Protein AF-0000000087191507 (afdb_homodimer)

Foldseek 3Di:
DPPDPPQRVLLVQLQVLLLVLQVLCPVPLQNCVVPVCLVVLLVVLVEAAAWEEEEAQQQLNPNVLVCQVHYPAYEYEHQHVNSPVNNVVVCVVVVRPRYHYDYDDLLDDPAAFQAGQEYEYEAPLQQGPPSLSNLLSSLRNHHANGKYKYKHFADDPVFDADLQVLVCQLAVSGHHHHHPVVSQVSQVVSQKHWDDKDKDKDKDFLVSNSVSSVRDPVSSVVSVVVLVCVVVVDDDHRQCWDADPNGIITMTMMMIIMMGGD/DPPDPPQVVLLVQVQVLLLVLQVLCPVPLQNCVVPVCLVVLLVVLVEAAAWEEEEAQQQLNPNVLVCQVHYPAYEYEHQHVNSPVNSVVVCVVVVRPRYHYYYDDLLDDPAAFQAGQEYEYEAPLQQGPPSLSNLLSSQRNHHANGKYKYKHFADDPVFDADLQVLVCQLAVSGHHHHHPVVSQVSQVVSQKHWDDKDKDKDKDFLVSNSVSSPRDPVSSVVSVVVLVCVVVVDDDHRQCWDADPNGIITMTMMMIIMMGGD

Sequence (524 aa):
MSLRSGGEDQLARNRQEFARQASTFEDARLNTAFTMRLRELVEFAAPRPEDVCLEVACGTGLVSRALAGRVRHVTALDATPEMLATGKREADAEGLTQVVYQQGDAARLPFLDASFSLVVTRFSLHHVASPEAVVRELVRVCRPGGRIVVADMVRRPELGGDPDRIERLRDPSHGAMLTVDRITELFTAAGGSVRGTEVLDVQRPLGPWLEQARTPAETAARIESELAEELAGGPVSGMRPVTLDGRLHYTQSWVQLLAVPDMSLRSGGEDQLARNRQEFARQASTFEDARLNTAFTMRLRELVEFAAPRPEDVCLEVACGTGLVSRALAGRVRHVTALDATPEMLATGKREADAEGLTQ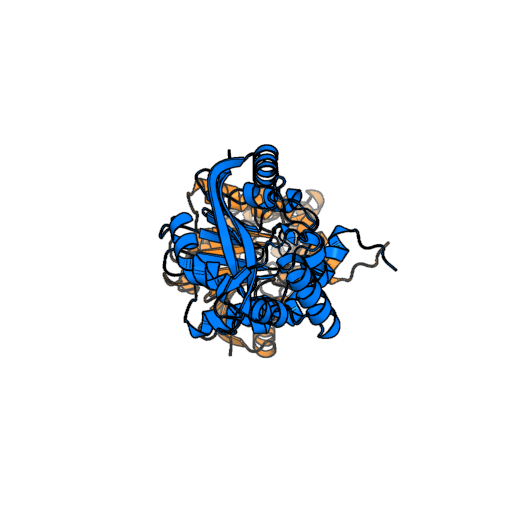VVYQQGDAARLPFLDASFSLVVTRFSLHHVASPEAVVRELVRVCRPGGRIVVADMVRRPELGGDPDRIERLRDPSHGAMLTVDRITELFTAAGGSVRGTEVLDVQRPLGPWLEQARTPAETAARIESELAEELAGGPVSGMRPVTLDGRLHYTQSWVQLLAVPD

Secondary structure (DSSP, 8-state):
-----HHHHHHHHHHHHHHHHGGGGG-TTT-HHHHTTHHHHHHHH---TT-EEEEES-TTTHHHHHHHTTSSEEEEEES-HHHHHHHHHHHHHTT-TTEEEEE-BTTB--BPSS-EEEEEEES-GGGSS-HHHHHHHHHHHEEEEEEEEEEEEB--TTS-S-HHHHHHHH-TT---PBPHHHHHHHHHHTTEEEEEEEEEEEEEEHHHHHHHTT--HHHHHHHHHHHHHHHTT----SS--EEETTEEEEEEEEEEEEEEE-/-----HHHHHHHHHHHHHHHHGGGGG-TTT-HHHHTTHHHHHHHH---TT-EEEEES-TTTHHHHHHHTTSSEEEEEES-HHHHHHHHHHHHHTT-TTEEEEE-BTTB--BPSS-EEEEEEES-GGGSS-HHHHHHHHHHHEEEEEEEEEEEEB--TTS-S-HHHHHHHH-TT---PBPHHHHHHHHHHTTEEEEEEEEEEEEEEHHHHHHHTT--HHHHHHHHHHHHHHHTT----SS--EEETTEEEEEEEEEEEEEEE-

InterPro domains:
  IPR013216 Methyltransferase type 11 [PF08241] (54-150)
  IPR029063 S-adenosyl-L-methionine-dependent methyltransferase superfamily [G3DSA:3.40.50.150] (33-233)
  IPR029063 S-adenosyl-L-methionine-dependent methyltransferase superfamily [SSF53335] (18-212)

Nearest PDB structures (foldseek):
  5dpm-assembly1_A  TM=7.499E-01  e=4.744E-12  Escherichia coli HS
  4krh-assembly2_B  TM=6.792E-01  e=7.285E-13  Haemonchus contortus
  4kdr-assembly1_A  TM=7.415E-01  e=1.408E-11  Escherichia coli K-12
  4kri-assembly2_B  TM=6.669E-01  e=7.739E-13  Haemonchus contortus
  4kdc-assembly1_A  TM=6.995E-01  e=1.325E-11  Escherichia coli K-12

Structure (mmCIF, N/CA/C/O backbone):
data_AF-0000000087191507-model_v1
#
loop_
_entity.id
_entity.type
_entity.pdbx_description
1 polymer 'Methyltransferase domain-containing protein'
#
loop_
_atom_site.group_PDB
_atom_site.id
_atom_site.type_symbol
_atom_site.label_atom_id
_atom_site.label_alt_id
_atom_site.label_comp_id
_atom_site.label_asym_id
_atom_site.label_entity_id
_atom_site.label_seq_id
_atom_site.pdbx_PDB_ins_code
_atom_site.Cartn_x
_atom_site.Cartn_y
_atom_site.Cartn_z
_atom_site.occupancy
_atom_site.B_iso_or_equiv
_atom_site.auth_seq_id
_atom_site.auth_comp_id
_atom_site.auth_asym_id
_atom_site.auth_atom_id
_atom_site.pdbx_PDB_model_num
ATOM 1 N N . MET A 1 1 ? -27.203 -0.387 15.75 1 30.95 1 MET A N 1
ATOM 2 C CA . MET A 1 1 ? -26.266 0.728 15.586 1 30.95 1 MET A CA 1
ATOM 3 C C . MET A 1 1 ? -24.859 0.334 16.031 1 30.95 1 MET A C 1
ATOM 5 O O . MET A 1 1 ? -24.641 0.026 17.203 1 30.95 1 MET A O 1
ATOM 9 N N . SER A 1 2 ? -24.109 -0.411 15.219 1 39.53 2 SER A N 1
ATOM 10 C CA . SER A 1 2 ? -22.828 -1.003 15.594 1 39.53 2 SER A CA 1
ATOM 11 C C . SER A 1 2 ? -21.922 0.017 16.281 1 39.53 2 SER A C 1
ATOM 13 O O . SER A 1 2 ? -21.734 1.131 15.781 1 39.53 2 SER A O 1
ATOM 15 N N . LEU A 1 3 ? -21.797 0.014 17.531 1 36.69 3 LEU A N 1
ATOM 16 C CA . LEU A 1 3 ? -20.953 0.841 18.391 1 36.69 3 LEU A CA 1
ATOM 17 C C . LEU A 1 3 ? -19.531 0.939 17.844 1 36.69 3 LEU A C 1
ATOM 19 O O . LEU A 1 3 ? -18.781 -0.03 17.906 1 36.69 3 LEU A O 1
ATOM 23 N N . ARG A 1 4 ? -19.453 1.772 16.891 1 60.78 4 ARG A N 1
ATOM 24 C CA . ARG A 1 4 ? -18.094 2.008 16.406 1 60.78 4 ARG A CA 1
ATOM 25 C C . ARG A 1 4 ? -17.188 2.494 17.531 1 60.78 4 ARG A C 1
ATOM 27 O O . ARG A 1 4 ? -17.594 3.32 18.359 1 60.78 4 ARG A O 1
ATOM 34 N N . SER A 1 5 ? -15.969 1.929 17.75 1 72.31 5 SER A N 1
ATOM 35 C CA . SER A 1 5 ? -14.984 2.359 18.75 1 72.31 5 SER A CA 1
ATOM 36 C C . SER A 1 5 ? -14.625 3.828 18.562 1 72.31 5 SER A C 1
ATOM 38 O O . SER A 1 5 ? -14.898 4.414 17.516 1 72.31 5 SER A O 1
ATOM 40 N N . GLY A 1 6 ? -14.352 4.562 19.578 1 76.44 6 GLY A N 1
ATOM 41 C CA . GLY A 1 6 ? -13.906 5.949 19.531 1 76.44 6 GLY A CA 1
ATOM 42 C C . GLY A 1 6 ? -12.945 6.238 18.406 1 76.44 6 GLY A C 1
ATOM 43 O O . GLY A 1 6 ? -13.031 7.285 17.766 1 76.44 6 GLY A O 1
ATOM 44 N N . GLY A 1 7 ? -12.156 5.312 18.125 1 83.44 7 GLY A N 1
ATOM 45 C CA . GLY A 1 7 ? -11.195 5.441 17.031 1 83.44 7 GLY A CA 1
ATOM 46 C C . GLY A 1 7 ? -11.844 5.418 15.664 1 83.44 7 GLY A C 1
ATOM 47 O O . GLY A 1 7 ? -11.5 6.223 14.797 1 83.44 7 GLY A O 1
ATOM 48 N N . GLU A 1 8 ? -12.766 4.535 15.43 1 87.25 8 GLU A N 1
ATOM 49 C CA . GLU A 1 8 ? -13.477 4.453 14.164 1 87.25 8 GLU A CA 1
ATOM 50 C C . GLU A 1 8 ? -14.312 5.703 13.914 1 87.25 8 GLU A C 1
ATOM 52 O O . GLU A 1 8 ? -14.438 6.16 12.781 1 87.25 8 GLU A O 1
ATOM 57 N N . ASP A 1 9 ? -14.836 6.25 14.992 1 90.69 9 ASP A N 1
ATOM 58 C CA . ASP A 1 9 ? -15.641 7.465 14.867 1 90.69 9 ASP A CA 1
ATOM 59 C C . ASP A 1 9 ? -14.781 8.656 14.445 1 90.69 9 ASP A C 1
ATOM 61 O O . ASP A 1 9 ? -15.18 9.445 13.594 1 90.69 9 ASP A O 1
ATOM 65 N N . GLN A 1 10 ? -13.648 8.758 15.062 1 92.94 10 GLN A N 1
ATOM 66 C CA . GLN A 1 10 ? -12.734 9.844 14.711 1 92.94 10 GLN A CA 1
ATOM 67 C C . GLN A 1 10 ? -12.258 9.719 13.266 1 92.94 10 GLN A C 1
ATOM 69 O O . GLN A 1 10 ? -12.164 10.719 12.547 1 92.94 10 GLN A O 1
ATOM 74 N N . LEU A 1 11 ? -11.938 8.531 12.875 1 93.12 11 LEU A N 1
ATOM 75 C CA . LEU A 1 11 ? -11.484 8.305 11.508 1 93.12 11 LEU A CA 1
ATOM 76 C C . LEU A 1 11 ? -12.578 8.664 10.508 1 93.12 11 LEU A C 1
ATOM 78 O O . LEU A 1 11 ? -12.305 9.273 9.477 1 93.12 11 LEU A O 1
ATOM 82 N N . ALA A 1 12 ? -13.797 8.25 10.812 1 94.12 12 ALA A N 1
ATOM 83 C CA . ALA A 1 12 ? -14.93 8.586 9.945 1 94.12 12 ALA A CA 1
ATOM 84 C C . ALA A 1 12 ? -15.109 10.102 9.852 1 94.12 12 ALA A C 1
ATOM 86 O O . ALA A 1 12 ? -15.367 10.633 8.766 1 94.12 12 ALA A O 1
ATOM 87 N N . ARG A 1 13 ? -14.992 10.75 10.969 1 93.88 13 ARG A N 1
ATOM 88 C CA . ARG A 1 13 ? -15.094 12.203 11 1 93.88 13 ARG A CA 1
ATOM 89 C C . ARG A 1 13 ? -13.984 12.844 10.172 1 93.88 13 ARG A C 1
ATOM 91 O O . ARG A 1 13 ? -14.234 13.789 9.414 1 93.88 13 ARG A O 1
ATOM 98 N N . ASN A 1 14 ? -12.773 12.414 10.367 1 95.81 14 ASN A N 1
ATOM 99 C CA . ASN A 1 14 ? -11.656 12.914 9.57 1 95.81 14 ASN A CA 1
ATOM 100 C C . ASN A 1 14 ? -11.93 12.773 8.078 1 95.81 14 ASN A C 1
ATOM 102 O O . ASN A 1 14 ? -11.758 13.727 7.316 1 95.81 14 ASN A O 1
ATOM 106 N N . ARG A 1 15 ? -12.367 11.602 7.688 1 95.5 15 ARG A N 1
ATOM 107 C CA . ARG A 1 15 ? -12.633 11.344 6.273 1 95.5 15 ARG A CA 1
ATOM 108 C C . ARG A 1 15 ? -13.672 12.312 5.727 1 95.5 15 ARG A C 1
ATOM 110 O O . ARG A 1 15 ? -13.508 12.852 4.633 1 95.5 15 ARG A O 1
ATOM 117 N N . GLN A 1 16 ? -14.695 12.523 6.488 1 95 16 GLN A N 1
ATOM 118 C CA . GLN A 1 16 ? -15.766 13.414 6.062 1 95 16 GLN A CA 1
ATOM 119 C C . GLN A 1 16 ? -15.258 14.852 5.93 1 95 16 GLN A C 1
ATOM 121 O O . GLN A 1 16 ? -15.492 15.5 4.906 1 95 16 GLN A O 1
ATOM 126 N N . GLU A 1 17 ? -14.617 15.336 6.973 1 95 17 GLU A N 1
ATOM 127 C CA . GLU A 1 17 ? -14.141 16.719 6.984 1 95 17 GLU A CA 1
ATOM 128 C C . GLU A 1 17 ? -13.094 16.953 5.898 1 95 17 GLU A C 1
ATOM 130 O O . GLU A 1 17 ? -13.156 17.953 5.18 1 95 17 GLU A O 1
ATOM 135 N N . PHE A 1 18 ? -12.18 16.031 5.75 1 95.25 18 PHE A N 1
ATOM 136 C CA . PHE A 1 18 ? -11.102 16.25 4.793 1 95.25 18 PHE A CA 1
ATOM 137 C C . PHE A 1 18 ? -11.594 16.031 3.367 1 95.25 18 PHE A C 1
ATOM 139 O O . PHE A 1 18 ? -11.055 16.609 2.424 1 95.25 18 PHE A O 1
ATOM 146 N N . ALA A 1 19 ? -12.586 15.18 3.193 1 95.19 19 ALA A N 1
ATOM 147 C CA . ALA A 1 19 ? -13.227 15.109 1.883 1 95.19 19 ALA A CA 1
ATOM 148 C C . ALA A 1 19 ? -13.766 16.469 1.461 1 95.19 19 ALA A C 1
ATOM 150 O O . ALA A 1 19 ? -13.586 16.891 0.316 1 95.19 19 ALA A O 1
ATOM 151 N N . ARG A 1 20 ? -14.383 17.141 2.428 1 93.56 20 ARG A N 1
ATOM 152 C CA . ARG A 1 20 ? -14.969 18.453 2.184 1 93.56 20 ARG A CA 1
ATOM 153 C C . ARG A 1 20 ? -13.883 19.484 1.867 1 93.56 20 ARG A C 1
ATOM 155 O O . ARG A 1 20 ? -14.102 20.406 1.076 1 93.56 20 ARG A O 1
ATOM 162 N N . GLN A 1 21 ? -12.711 19.312 2.4 1 93.62 21 GLN A N 1
ATOM 163 C CA . GLN A 1 21 ? -11.656 20.312 2.326 1 93.62 21 GLN A CA 1
ATOM 164 C C . GLN A 1 21 ? -10.695 20.016 1.179 1 93.62 21 GLN A C 1
ATOM 166 O O . GLN A 1 21 ? -9.805 20.812 0.888 1 93.62 21 GLN A O 1
ATOM 171 N N . ALA A 1 22 ? -10.797 18.922 0.484 1 93.12 22 ALA A N 1
ATOM 172 C CA . ALA A 1 22 ? -9.797 18.406 -0.449 1 93.12 22 ALA A CA 1
ATOM 173 C C . ALA A 1 22 ? -9.43 19.453 -1.492 1 93.12 22 ALA A C 1
ATOM 175 O O . ALA A 1 22 ? -8.242 19.672 -1.773 1 93.12 22 ALA A O 1
ATOM 176 N N . SER A 1 23 ? -10.398 20.156 -2.029 1 88.5 23 SER A N 1
ATOM 177 C CA . SER A 1 23 ? -10.156 21.125 -3.104 1 88.5 23 SER A CA 1
ATOM 178 C C . SER A 1 23 ? -9.383 22.328 -2.596 1 88.5 23 SER A C 1
ATOM 180 O O . SER A 1 23 ? -8.711 23.016 -3.369 1 88.5 23 SER A O 1
ATOM 182 N N . THR A 1 24 ? -9.445 22.594 -1.324 1 91.44 24 THR A N 1
ATOM 183 C CA . THR A 1 24 ? -8.781 23.781 -0.778 1 91.44 24 THR A CA 1
ATOM 184 C C . THR A 1 24 ? -7.289 23.531 -0.6 1 91.44 24 THR A C 1
ATOM 186 O O . THR A 1 24 ? -6.5 24.469 -0.523 1 91.44 24 THR A O 1
ATOM 189 N N . PHE A 1 25 ? -6.879 22.328 -0.533 1 90.81 25 PHE A N 1
ATOM 190 C CA . PHE A 1 25 ? -5.488 21.984 -0.274 1 90.81 25 PHE A CA 1
ATOM 191 C C . PHE A 1 25 ? -4.613 22.312 -1.48 1 90.81 25 PHE A C 1
ATOM 193 O O . PHE A 1 25 ? -3.396 22.438 -1.354 1 90.81 25 PHE A O 1
ATOM 200 N N 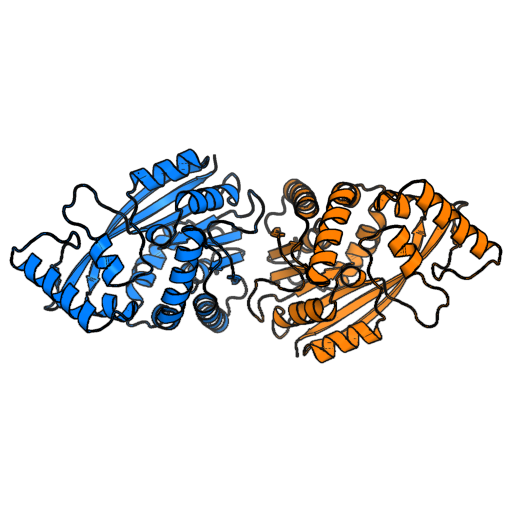. GLU A 1 26 ? -5.27 22.453 -2.604 1 88.94 26 GLU A N 1
ATOM 201 C CA . GLU A 1 26 ? -4.492 22.734 -3.809 1 88.94 26 GLU A CA 1
ATOM 202 C C . GLU A 1 26 ? -4.816 24.125 -4.355 1 88.94 26 GLU A C 1
ATOM 204 O O . GLU A 1 26 ? -4.328 24.5 -5.422 1 88.94 26 GLU A O 1
ATOM 209 N N . ASP A 1 27 ? -5.688 24.859 -3.635 1 89.75 27 ASP A N 1
ATOM 210 C CA . ASP A 1 27 ? -5.957 26.25 -3.941 1 89.75 27 ASP A CA 1
ATOM 211 C C . ASP A 1 27 ? -4.84 27.156 -3.426 1 89.75 27 ASP A C 1
ATOM 213 O O . ASP A 1 27 ? -4.695 27.344 -2.217 1 89.75 27 ASP A O 1
ATOM 217 N N . ALA A 1 28 ? -4.09 27.781 -4.273 1 86.88 28 ALA A N 1
ATOM 218 C CA . ALA A 1 28 ? -2.896 28.547 -3.932 1 86.88 28 ALA A CA 1
ATOM 219 C C . ALA A 1 28 ? -3.234 29.688 -2.973 1 86.88 28 ALA A C 1
ATOM 221 O O . ALA A 1 28 ? -2.387 30.125 -2.189 1 86.88 28 ALA A O 1
ATOM 222 N N . ARG A 1 29 ? -4.422 30.172 -2.969 1 87.19 29 ARG A N 1
ATOM 223 C CA . ARG A 1 29 ? -4.84 31.25 -2.09 1 87.19 29 ARG A CA 1
ATOM 224 C C . ARG A 1 29 ? -5 30.766 -0.653 1 87.19 29 ARG A C 1
ATOM 226 O O . ARG A 1 29 ? -4.914 31.562 0.289 1 87.19 29 ARG A O 1
ATOM 233 N N . LEU A 1 30 ? -5.156 29.422 -0.589 1 87.06 30 LEU A N 1
ATOM 234 C CA . LEU A 1 30 ? -5.617 28.922 0.702 1 87.06 30 LEU A CA 1
ATOM 235 C C . LEU A 1 30 ? -4.59 27.984 1.318 1 87.06 30 LEU A C 1
ATOM 237 O O . LEU A 1 30 ? -4.633 27.719 2.52 1 87.06 30 LEU A O 1
ATOM 241 N N . ASN A 1 31 ? -3.637 27.531 0.526 1 83.62 31 ASN A N 1
ATOM 242 C CA . ASN A 1 31 ? -2.828 26.422 1.015 1 83.62 31 ASN A CA 1
ATOM 243 C C . ASN A 1 31 ? -1.443 26.891 1.458 1 83.62 31 ASN A C 1
ATOM 245 O O . ASN A 1 31 ? -0.501 26.094 1.501 1 83.62 31 ASN A O 1
ATOM 249 N N . THR A 1 32 ? -1.268 28.109 1.795 1 83.56 32 THR A N 1
ATOM 250 C CA . THR A 1 32 ? 0.019 28.703 2.148 1 83.56 32 THR A CA 1
ATOM 251 C C . THR A 1 32 ? 0.641 27.969 3.334 1 83.56 32 THR A C 1
ATOM 253 O O . THR A 1 32 ? 1.852 27.75 3.365 1 83.56 32 THR A O 1
ATOM 256 N N . ALA A 1 33 ? -0.147 27.625 4.312 1 80.25 33 ALA A N 1
ATOM 257 C CA . ALA A 1 33 ? 0.359 26.922 5.488 1 80.25 33 ALA A CA 1
ATOM 258 C C . ALA A 1 33 ? 1.023 25.609 5.094 1 80.25 33 ALA A C 1
ATOM 260 O O . ALA A 1 33 ? 1.94 25.141 5.773 1 80.25 33 ALA A O 1
ATOM 261 N N . PHE A 1 34 ? 0.618 25.062 4.031 1 82.19 34 PHE A N 1
ATOM 262 C CA . PHE A 1 34 ? 1.101 23.75 3.613 1 82.19 34 PHE A CA 1
ATOM 263 C C . PHE A 1 34 ? 2.322 23.891 2.711 1 82.19 34 PHE A C 1
ATOM 265 O O . PHE A 1 34 ? 3.117 22.953 2.59 1 82.19 34 PHE A O 1
ATOM 272 N N . THR A 1 35 ? 2.504 25.078 2.143 1 87.19 35 THR A N 1
ATOM 273 C CA . THR A 1 35 ? 3.57 25.234 1.158 1 87.19 35 THR A CA 1
ATOM 274 C C . THR A 1 35 ? 4.719 26.062 1.724 1 87.19 35 THR A C 1
ATOM 276 O O . THR A 1 35 ? 5.867 25.906 1.305 1 87.19 35 THR A O 1
ATOM 279 N N . MET A 1 36 ? 4.438 27 2.588 1 86.94 36 MET A N 1
ATOM 280 C CA . MET A 1 36 ? 5.398 28.016 3.004 1 86.94 36 MET A CA 1
ATOM 281 C C . MET A 1 36 ? 6.645 27.375 3.605 1 86.94 36 MET A C 1
ATOM 283 O O . MET A 1 36 ? 7.75 27.906 3.459 1 86.94 36 MET A O 1
ATOM 287 N N . ARG A 1 37 ? 6.621 26.234 4.227 1 91 37 ARG A N 1
ATOM 288 C CA . ARG A 1 37 ? 7.801 25.625 4.84 1 91 37 ARG A CA 1
ATOM 289 C C . ARG A 1 37 ? 8.039 24.219 4.309 1 91 37 ARG A C 1
ATOM 291 O O . ARG A 1 37 ? 8.656 23.391 4.98 1 91 37 ARG A O 1
ATOM 298 N N . LEU A 1 38 ? 7.574 24.047 3.148 1 95.38 38 LEU A N 1
ATOM 299 C CA . LEU A 1 38 ? 7.695 22.734 2.543 1 95.38 38 LEU A CA 1
ATOM 300 C C . LEU A 1 38 ? 9.141 22.438 2.164 1 95.38 38 LEU A C 1
ATOM 302 O O . LEU A 1 38 ? 9.648 21.344 2.436 1 95.38 38 LEU A O 1
ATOM 306 N N . ARG A 1 39 ? 9.812 23.438 1.542 1 95.06 39 ARG A N 1
ATOM 307 C CA . ARG A 1 39 ? 11.211 23.266 1.155 1 95.06 39 ARG A CA 1
ATOM 308 C C . ARG A 1 39 ? 12.086 22.984 2.373 1 95.06 39 ARG A C 1
ATOM 310 O O . ARG A 1 39 ? 12.945 22.109 2.334 1 95.06 39 ARG A O 1
ATOM 317 N N . GLU A 1 40 ? 11.883 23.734 3.402 1 95.44 40 GLU A N 1
ATOM 318 C CA . GLU A 1 40 ? 12.633 23.562 4.641 1 95.44 40 GLU A CA 1
ATOM 319 C C . GLU A 1 40 ? 12.398 22.172 5.242 1 95.44 40 GLU A C 1
ATOM 321 O O . GLU A 1 40 ? 13.328 21.547 5.738 1 95.44 40 GLU A O 1
ATOM 326 N N . LEU A 1 41 ? 11.172 21.75 5.195 1 96.62 41 LEU A N 1
ATOM 327 C CA . LEU A 1 41 ? 10.836 20.422 5.715 1 96.62 41 LEU A CA 1
ATOM 328 C C . LEU A 1 41 ? 11.547 19.328 4.926 1 96.62 41 LEU A C 1
ATOM 330 O O . LEU A 1 41 ? 12.07 18.375 5.508 1 96.62 41 LEU A O 1
ATOM 334 N N . VAL A 1 42 ? 11.57 19.438 3.586 1 97.69 42 VAL A N 1
ATOM 335 C CA . VAL A 1 42 ? 12.211 18.453 2.727 1 97.69 42 VAL A CA 1
ATOM 336 C C . VAL A 1 42 ? 13.711 18.438 2.99 1 97.69 42 VAL A C 1
ATOM 338 O O . VAL A 1 42 ? 14.32 17.359 3.086 1 97.69 42 VAL A O 1
ATOM 341 N N . GLU A 1 43 ? 14.281 19.625 3.158 1 96.62 43 GLU A N 1
ATOM 342 C CA . GLU A 1 43 ? 15.695 19.703 3.482 1 96.62 43 GLU A CA 1
ATOM 343 C C . GLU A 1 43 ? 15.992 19.078 4.844 1 96.62 43 GLU A C 1
ATOM 345 O O . GLU A 1 43 ? 16.984 18.375 5.012 1 96.62 43 GLU A O 1
ATOM 350 N N . PHE A 1 44 ? 15.219 19.344 5.773 1 97.12 44 PHE A N 1
ATOM 351 C CA . PHE A 1 44 ? 15.344 18.781 7.113 1 97.12 44 PHE A CA 1
ATOM 352 C C . PHE A 1 44 ? 15.297 17.266 7.07 1 97.12 44 PHE A C 1
ATOM 354 O O . PHE A 1 44 ? 16.016 16.594 7.812 1 97.12 44 PHE A O 1
ATOM 361 N N . ALA A 1 45 ? 14.422 16.656 6.152 1 97.5 45 ALA A N 1
ATOM 362 C CA . ALA A 1 45 ? 14.273 15.219 6 1 97.5 45 ALA A CA 1
ATOM 363 C C . ALA A 1 45 ? 15.516 14.602 5.367 1 97.5 45 ALA A C 1
ATOM 365 O O . ALA A 1 45 ? 15.719 13.383 5.43 1 97.5 45 ALA A O 1
ATOM 366 N N . ALA A 1 46 ? 16.328 15.383 4.629 1 97.56 46 ALA A N 1
ATOM 367 C CA . ALA A 1 46 ? 17.594 14.977 4.027 1 97.56 46 ALA A CA 1
ATOM 368 C C . ALA A 1 46 ? 17.422 13.758 3.127 1 97.56 46 ALA A C 1
ATOM 370 O O . ALA A 1 46 ? 18.109 12.758 3.287 1 97.56 46 ALA A O 1
ATOM 371 N N . PRO A 1 47 ? 16.516 13.891 2.133 1 98.19 47 PRO A N 1
ATOM 372 C CA . PRO A 1 47 ? 16.266 12.75 1.256 1 98.19 47 PRO A CA 1
ATOM 373 C C . PRO A 1 47 ? 17.5 12.328 0.46 1 98.19 47 PRO A C 1
ATOM 375 O O . PRO A 1 47 ? 18.328 13.18 0.099 1 98.19 47 PRO A O 1
ATOM 378 N N . ARG A 1 48 ? 17.672 11.047 0.191 1 98.12 48 ARG A N 1
ATOM 379 C CA . ARG A 1 48 ? 18.703 10.43 -0.639 1 98.12 48 ARG A CA 1
ATOM 380 C C . ARG A 1 48 ? 18.094 9.742 -1.854 1 98.12 48 ARG A C 1
ATOM 382 O O . ARG A 1 48 ? 16.953 9.258 -1.792 1 98.12 48 ARG A O 1
ATOM 389 N N . PRO A 1 49 ? 18.797 9.648 -2.908 1 97.81 49 PRO A N 1
ATOM 390 C CA . PRO A 1 49 ? 18.266 9.109 -4.164 1 97.81 49 PRO A CA 1
ATOM 391 C C . PRO A 1 49 ? 17.781 7.668 -4.027 1 97.81 49 PRO A C 1
ATOM 393 O O . PRO A 1 49 ? 16.891 7.242 -4.773 1 97.81 49 PRO A O 1
ATOM 396 N N . GLU A 1 50 ? 18.297 6.926 -3.131 1 97.19 50 GLU A N 1
ATOM 397 C CA . GLU A 1 50 ? 17.953 5.516 -2.992 1 97.19 50 GLU A CA 1
ATOM 398 C C . GLU A 1 50 ? 16.797 5.328 -2.008 1 97.19 50 GLU A C 1
ATOM 400 O O . GLU A 1 50 ? 16.328 4.207 -1.81 1 97.19 50 GLU A O 1
ATOM 405 N N . ASP A 1 51 ? 16.328 6.418 -1.399 1 98.62 51 ASP A N 1
ATOM 406 C CA . ASP A 1 51 ? 15.289 6.324 -0.371 1 98.62 51 ASP A CA 1
ATOM 407 C C . ASP A 1 51 ? 13.977 5.801 -0.953 1 98.62 51 ASP A C 1
ATOM 409 O O . ASP A 1 51 ? 13.555 6.23 -2.027 1 98.62 51 ASP A O 1
ATOM 413 N N . VAL A 1 52 ? 13.477 4.84 -0.362 1 98.81 52 VAL A N 1
ATOM 414 C CA . VAL A 1 52 ? 12.086 4.434 -0.501 1 98.81 52 VAL A CA 1
ATOM 415 C C . VAL A 1 52 ? 11.258 5.039 0.629 1 98.81 52 VAL A C 1
ATOM 417 O O . VAL A 1 52 ? 11.438 4.688 1.797 1 98.81 52 VAL A O 1
ATOM 420 N N . CYS A 1 53 ? 10.312 5.953 0.307 1 98.94 53 CYS A N 1
ATOM 421 C CA . CYS A 1 53 ? 9.695 6.824 1.3 1 98.94 53 CYS A CA 1
ATOM 422 C C . CYS A 1 53 ? 8.227 6.477 1.489 1 98.94 53 CYS A C 1
ATOM 424 O O . CYS A 1 53 ? 7.582 5.969 0.57 1 98.94 53 CYS A O 1
ATOM 426 N N . LEU A 1 54 ? 7.738 6.711 2.664 1 98.94 54 LEU A N 1
ATOM 427 C CA . LEU A 1 54 ? 6.32 6.66 3.004 1 98.94 54 LEU A CA 1
ATOM 428 C C . LEU A 1 54 ? 5.867 7.969 3.641 1 98.94 54 LEU A C 1
ATOM 430 O O . LEU A 1 54 ? 6.477 8.438 4.605 1 98.94 54 LEU A O 1
ATOM 434 N N . GLU A 1 55 ? 4.922 8.602 3.053 1 98.94 55 GLU A N 1
ATOM 435 C CA . GLU A 1 55 ? 4.215 9.68 3.742 1 98.94 55 GLU A CA 1
ATOM 436 C C . GLU A 1 55 ? 2.887 9.188 4.312 1 98.94 55 GLU A C 1
ATOM 438 O O . GLU A 1 55 ? 2.027 8.703 3.574 1 98.94 55 GLU A O 1
ATOM 443 N N . VAL A 1 56 ? 2.711 9.305 5.605 1 98.94 56 VAL A N 1
ATOM 444 C CA . VAL A 1 56 ? 1.532 8.836 6.324 1 98.94 56 VAL A CA 1
ATOM 445 C C . VAL A 1 56 ? 0.584 10 6.586 1 98.94 56 VAL A C 1
ATOM 447 O O . VAL A 1 56 ? 1.008 11.055 7.062 1 98.94 56 VAL A O 1
ATOM 450 N N . ALA A 1 57 ? -0.761 9.727 6.34 1 98.62 57 ALA A N 1
ATOM 451 C CA . ALA A 1 57 ? -1.746 10.805 6.402 1 98.62 57 ALA A CA 1
ATOM 452 C C . ALA A 1 57 ? -1.341 11.969 5.504 1 98.62 57 ALA A C 1
ATOM 454 O O . ALA A 1 57 ? -1.265 13.109 5.957 1 98.62 57 ALA A O 1
ATOM 455 N N . CYS A 1 58 ? -1.223 11.664 4.25 1 98.56 58 CYS A N 1
ATOM 456 C CA . CYS A 1 58 ? -0.496 12.531 3.336 1 98.56 58 CYS A CA 1
ATOM 457 C C . CYS A 1 58 ? -1.379 13.68 2.859 1 98.56 58 CYS A C 1
ATOM 459 O O . CYS A 1 58 ? -0.885 14.656 2.287 1 98.56 58 CYS A O 1
ATOM 461 N N . GLY A 1 59 ? -2.719 13.594 3.086 1 97.94 59 GLY A N 1
ATOM 462 C CA . GLY A 1 59 ? -3.592 14.539 2.408 1 97.94 59 GLY A CA 1
ATOM 463 C C . GLY A 1 59 ? -3.486 14.469 0.896 1 97.94 59 GLY A C 1
ATOM 464 O O . GLY A 1 59 ? -3.625 13.391 0.308 1 97.94 59 GLY A O 1
ATOM 465 N N . THR A 1 60 ? -3.17 15.578 0.282 1 97.81 60 THR A N 1
ATOM 466 C CA . THR A 1 60 ? -3.006 15.578 -1.167 1 97.81 60 THR A CA 1
ATOM 467 C C . THR A 1 60 ? -1.581 15.188 -1.549 1 97.81 60 THR A C 1
ATOM 469 O O . THR A 1 60 ? -1.24 15.141 -2.732 1 97.81 60 THR A O 1
ATOM 472 N N . GLY A 1 61 ? -0.746 14.945 -0.619 1 98 61 GLY A N 1
ATOM 473 C CA . GLY A 1 61 ? 0.6 14.461 -0.884 1 98 61 GLY A CA 1
ATOM 474 C C . GLY A 1 61 ? 1.563 15.57 -1.277 1 98 61 GLY A C 1
ATOM 475 O O . GLY A 1 61 ? 2.416 15.375 -2.146 1 98 61 GLY A O 1
ATOM 476 N N . LEU A 1 62 ? 1.497 16.766 -0.666 1 97.44 62 LEU A N 1
ATOM 477 C CA . LEU A 1 62 ? 2.393 17.875 -0.987 1 97.44 62 LEU A CA 1
ATOM 478 C C . LEU A 1 62 ? 3.838 17.516 -0.656 1 97.44 62 LEU A C 1
ATOM 480 O O . LEU A 1 62 ? 4.746 17.812 -1.433 1 97.44 62 LEU A O 1
ATOM 484 N N . VAL A 1 63 ? 4.047 16.875 0.505 1 98.25 63 VAL A N 1
ATOM 485 C CA . VAL A 1 63 ? 5.398 16.484 0.89 1 98.25 63 VAL A CA 1
ATOM 486 C C . VAL A 1 63 ? 5.902 15.391 -0.055 1 98.25 63 VAL A C 1
ATOM 488 O O . VAL A 1 63 ? 7.051 15.438 -0.504 1 98.25 63 VAL A O 1
ATOM 491 N N . SER A 1 64 ? 5.078 14.414 -0.376 1 98.69 64 SER A N 1
ATOM 492 C CA . SER A 1 64 ? 5.426 13.328 -1.291 1 98.69 64 SER A CA 1
ATOM 493 C C . SER A 1 64 ? 5.883 13.875 -2.641 1 98.69 64 SER A C 1
ATOM 495 O O . SER A 1 64 ? 6.914 13.453 -3.166 1 98.69 64 SER A O 1
ATOM 497 N N . ARG A 1 65 ? 5.086 14.812 -3.178 1 98.31 65 ARG A N 1
ATOM 498 C CA . ARG A 1 65 ? 5.422 15.383 -4.48 1 98.31 65 ARG A CA 1
ATOM 499 C C . ARG A 1 65 ? 6.715 16.188 -4.41 1 98.31 65 ARG A C 1
ATOM 501 O O . ARG A 1 65 ? 7.504 16.188 -5.355 1 98.31 65 ARG A O 1
ATOM 508 N N . ALA A 1 66 ? 6.957 16.875 -3.248 1 97.94 66 ALA A N 1
ATOM 509 C CA . ALA A 1 66 ? 8.18 17.656 -3.066 1 97.94 66 ALA A CA 1
ATOM 510 C C . ALA A 1 66 ? 9.398 16.734 -2.941 1 97.94 66 ALA A C 1
ATOM 512 O O . ALA A 1 66 ? 10.508 17.125 -3.311 1 97.94 66 ALA A O 1
ATOM 513 N N . LEU A 1 67 ? 9.227 15.484 -2.449 1 98.31 67 LEU A N 1
ATOM 514 C CA . LEU A 1 67 ? 10.305 14.523 -2.246 1 98.31 67 LEU A CA 1
ATOM 515 C C . LEU A 1 67 ? 10.602 13.766 -3.535 1 98.31 67 LEU A C 1
ATOM 517 O O . LEU A 1 67 ? 11.703 13.227 -3.705 1 98.31 67 LEU A O 1
ATOM 521 N N . ALA A 1 68 ? 9.625 13.641 -4.406 1 97.75 68 ALA A N 1
ATOM 522 C CA . ALA A 1 68 ? 9.594 12.68 -5.504 1 97.75 68 ALA A CA 1
ATOM 523 C C . ALA A 1 68 ? 10.875 12.758 -6.328 1 97.75 68 ALA A C 1
ATOM 525 O O . ALA A 1 68 ? 11.523 11.734 -6.574 1 97.75 68 ALA A O 1
ATOM 526 N N . GLY A 1 69 ? 11.328 13.93 -6.695 1 96.12 69 GLY A N 1
ATOM 527 C CA . GLY A 1 69 ? 12.484 14.086 -7.562 1 96.12 69 GLY A CA 1
ATOM 528 C C . GLY A 1 69 ? 13.805 13.844 -6.855 1 96.12 69 GLY A C 1
ATOM 529 O O . GLY A 1 69 ? 14.859 13.781 -7.492 1 96.12 69 GLY A O 1
ATOM 530 N N . ARG A 1 70 ? 13.773 13.602 -5.59 1 97.81 70 ARG A N 1
ATOM 531 C CA . ARG A 1 70 ? 14.992 13.484 -4.801 1 97.81 70 ARG A CA 1
ATOM 532 C C . ARG A 1 70 ? 15.164 12.078 -4.254 1 97.81 70 ARG A C 1
ATOM 534 O O . ARG A 1 70 ? 16.188 11.758 -3.639 1 97.81 70 ARG A O 1
ATOM 541 N N . VAL A 1 71 ? 14.188 11.234 -4.473 1 98.56 71 VAL A N 1
ATOM 542 C CA . VAL A 1 71 ? 14.211 9.891 -3.891 1 98.56 71 VAL A CA 1
ATOM 543 C C . VAL A 1 71 ? 13.836 8.859 -4.953 1 98.56 71 VAL A C 1
ATOM 545 O O . VAL A 1 71 ? 13.43 9.219 -6.059 1 98.56 71 VAL A O 1
ATOM 548 N N . ARG A 1 72 ? 14.023 7.645 -4.625 1 98.38 72 ARG A N 1
ATOM 549 C CA . ARG A 1 72 ? 13.734 6.551 -5.547 1 98.38 72 ARG A CA 1
ATOM 550 C C . ARG A 1 72 ? 12.234 6.398 -5.762 1 98.38 72 ARG A C 1
ATOM 552 O O . ARG A 1 72 ? 11.781 6.25 -6.898 1 98.38 72 ARG A O 1
ATOM 559 N N . HIS A 1 73 ? 11.461 6.449 -4.684 1 98.69 73 HIS A N 1
ATOM 560 C CA . HIS A 1 73 ? 10.023 6.184 -4.719 1 98.69 73 HIS A CA 1
ATOM 561 C C . HIS A 1 73 ? 9.336 6.727 -3.473 1 98.69 73 HIS A C 1
ATOM 563 O O . HIS A 1 73 ? 9.922 6.758 -2.391 1 98.69 73 HIS A O 1
ATOM 569 N N . VAL A 1 74 ? 8.047 7.16 -3.605 1 98.88 74 VAL A N 1
ATOM 570 C CA . VAL A 1 74 ? 7.25 7.594 -2.463 1 98.88 74 VAL A CA 1
ATOM 571 C C . VAL A 1 74 ? 5.887 6.906 -2.492 1 98.88 74 VAL A C 1
ATOM 573 O O . VAL A 1 74 ? 5.207 6.906 -3.52 1 98.88 74 VAL A O 1
ATOM 576 N N . THR A 1 75 ? 5.531 6.215 -1.462 1 98.94 75 THR A N 1
ATOM 577 C CA . THR A 1 75 ? 4.148 5.832 -1.188 1 98.94 75 THR A CA 1
ATOM 578 C C . THR A 1 75 ? 3.445 6.902 -0.359 1 98.94 75 THR A C 1
ATOM 580 O O . THR A 1 75 ? 3.924 7.277 0.715 1 98.94 75 THR A O 1
ATOM 583 N N . ALA A 1 76 ? 2.387 7.457 -0.862 1 98.94 76 ALA A N 1
ATOM 584 C CA . ALA A 1 76 ? 1.584 8.461 -0.164 1 98.94 76 ALA A CA 1
ATOM 585 C C . ALA A 1 76 ? 0.274 7.859 0.338 1 98.94 76 ALA A C 1
ATOM 587 O O . ALA A 1 76 ? -0.609 7.527 -0.456 1 98.94 76 ALA A O 1
ATOM 588 N N . LEU A 1 77 ? 0.09 7.746 1.641 1 98.94 77 LEU A N 1
ATOM 589 C CA . LEU A 1 77 ? -1.036 7.02 2.217 1 98.94 77 LEU A CA 1
ATOM 590 C C . LEU A 1 77 ? -1.95 7.961 2.996 1 98.94 77 LEU A C 1
ATOM 592 O O . LEU A 1 77 ? -1.477 8.773 3.797 1 98.94 77 LEU A O 1
ATOM 596 N N . ASP A 1 78 ? -3.191 7.926 2.785 1 98.75 78 ASP A N 1
ATOM 597 C CA . ASP A 1 78 ? -4.219 8.68 3.5 1 98.75 78 ASP A CA 1
ATOM 598 C C . ASP A 1 78 ? -5.539 7.906 3.539 1 98.75 78 ASP A C 1
ATOM 600 O O . ASP A 1 78 ? -5.781 7.043 2.695 1 98.75 78 ASP A O 1
ATOM 604 N N . ALA A 1 79 ? -6.379 8.234 4.477 1 98.25 79 ALA A N 1
ATOM 605 C CA . ALA A 1 79 ? -7.652 7.539 4.621 1 98.25 79 ALA A CA 1
ATOM 606 C C . ALA A 1 79 ? -8.719 8.148 3.715 1 98.25 79 ALA A C 1
ATOM 608 O O . ALA A 1 79 ? -9.742 7.523 3.443 1 98.25 79 ALA A O 1
ATOM 609 N N . THR A 1 80 ? -8.492 9.352 3.25 1 98.25 80 THR A N 1
ATOM 610 C CA . THR A 1 80 ? -9.531 10.133 2.582 1 98.25 80 THR A CA 1
ATOM 611 C C . THR A 1 80 ? -9.383 10.039 1.065 1 98.25 80 THR A C 1
ATOM 613 O O . THR A 1 80 ? -8.5 10.68 0.486 1 98.25 80 THR A O 1
ATOM 616 N N . PRO A 1 81 ? -10.297 9.383 0.343 1 97.88 81 PRO A N 1
ATOM 617 C CA . PRO A 1 81 ? -10.18 9.188 -1.104 1 97.88 81 PRO A CA 1
ATOM 618 C C . PRO A 1 81 ? -10.125 10.5 -1.877 1 97.88 81 PRO A C 1
ATOM 620 O O . PRO A 1 81 ? -9.367 10.625 -2.842 1 97.88 81 PRO A O 1
ATOM 623 N N . GLU A 1 82 ? -10.906 11.461 -1.441 1 97.81 82 GLU A N 1
ATOM 624 C CA . GLU A 1 82 ? -10.977 12.742 -2.141 1 97.81 82 GLU A CA 1
ATOM 625 C C . GLU A 1 82 ? -9.641 13.484 -2.076 1 97.81 82 GLU A C 1
ATOM 627 O O . GLU A 1 82 ? -9.234 14.125 -3.045 1 97.81 82 GLU A O 1
ATOM 632 N N . MET A 1 83 ? -8.984 13.391 -0.932 1 98.06 83 MET A N 1
ATOM 633 C CA . MET A 1 83 ? -7.648 13.977 -0.8 1 98.06 83 MET A CA 1
ATOM 634 C C . MET A 1 83 ? -6.668 13.305 -1.756 1 98.06 83 MET A C 1
ATOM 636 O O . MET A 1 83 ? -5.949 13.984 -2.492 1 98.06 83 MET A O 1
ATOM 640 N N . LEU A 1 84 ? -6.684 12.016 -1.775 1 98.69 84 LEU A N 1
ATOM 641 C CA . LEU A 1 84 ? -5.785 11.227 -2.613 1 98.69 84 LEU A CA 1
ATOM 642 C C . LEU A 1 84 ? -6.027 11.516 -4.09 1 98.69 84 LEU A C 1
ATOM 644 O O . LEU A 1 84 ? -5.074 11.703 -4.855 1 98.69 84 LEU A O 1
ATOM 648 N N . ALA A 1 85 ? -7.277 11.57 -4.469 1 98.25 85 ALA A N 1
ATOM 649 C CA . ALA A 1 85 ? -7.617 11.844 -5.863 1 98.25 85 ALA A CA 1
ATOM 650 C C . ALA A 1 85 ? -7.094 13.211 -6.297 1 98.25 85 ALA A C 1
ATOM 652 O O . ALA A 1 85 ? -6.551 13.352 -7.398 1 98.25 85 ALA A O 1
ATOM 653 N N . THR A 1 86 ? -7.281 14.195 -5.418 1 97.62 86 THR A N 1
ATOM 654 C CA . THR A 1 86 ? -6.773 15.539 -5.691 1 97.62 86 THR A CA 1
ATOM 655 C C . THR A 1 86 ? -5.254 15.516 -5.836 1 97.62 86 THR A C 1
ATOM 657 O O . THR A 1 86 ? -4.703 16.109 -6.77 1 97.62 86 THR A O 1
ATOM 660 N N . GLY A 1 87 ? -4.621 14.867 -4.91 1 97.62 87 GLY A N 1
ATOM 661 C CA . GLY A 1 87 ? -3.172 14.758 -4.965 1 97.62 87 GLY A CA 1
ATOM 662 C C . GLY A 1 87 ? -2.678 14.047 -6.211 1 97.62 87 GLY A C 1
ATOM 663 O O . GLY A 1 87 ? -1.717 14.484 -6.848 1 97.62 87 GLY A O 1
ATOM 664 N N . LYS A 1 88 ? -3.309 12.977 -6.535 1 97.88 88 LYS A N 1
ATOM 665 C CA . LYS A 1 88 ? -2.93 12.195 -7.707 1 97.88 88 LYS A CA 1
ATOM 666 C C . LYS A 1 88 ? -3.059 13.016 -8.984 1 97.88 88 LYS A C 1
ATOM 668 O O . LYS A 1 88 ? -2.219 12.922 -9.883 1 97.88 88 LYS A O 1
ATOM 673 N N . ARG A 1 89 ? -4.121 13.75 -9.125 1 97.12 89 ARG A N 1
ATOM 674 C CA . ARG A 1 89 ? -4.297 14.625 -10.281 1 97.12 89 ARG A CA 1
ATOM 675 C C . ARG A 1 89 ? -3.125 15.586 -10.43 1 97.12 89 ARG A C 1
ATOM 677 O O . ARG A 1 89 ? -2.604 15.773 -11.531 1 97.12 89 ARG A O 1
ATOM 684 N N . GLU A 1 90 ? -2.725 16.172 -9.336 1 96.88 90 GLU A N 1
ATOM 685 C CA . GLU A 1 90 ? -1.601 17.109 -9.352 1 96.88 90 GLU A CA 1
ATOM 686 C C . GLU A 1 90 ? -0.299 16.391 -9.711 1 96.88 90 GLU A C 1
ATOM 688 O O . GLU A 1 90 ? 0.494 16.906 -10.508 1 96.88 90 GLU A O 1
ATOM 693 N N . ALA A 1 91 ? -0.036 15.25 -9.141 1 97.62 91 ALA A N 1
ATOM 694 C CA . ALA A 1 91 ? 1.17 14.469 -9.422 1 97.62 91 ALA A CA 1
ATOM 695 C C . ALA A 1 91 ? 1.242 14.086 -10.891 1 97.62 91 ALA A C 1
ATOM 697 O O . ALA A 1 91 ? 2.305 14.172 -11.516 1 97.62 91 ALA A O 1
ATOM 698 N N . ASP A 1 92 ? 0.103 13.641 -11.43 1 96.81 92 ASP A N 1
ATOM 699 C CA . ASP A 1 92 ? 0.039 13.281 -12.844 1 96.81 92 ASP A CA 1
ATOM 700 C C . ASP A 1 92 ? 0.35 14.484 -13.734 1 96.81 92 ASP A C 1
ATOM 702 O O . ASP A 1 92 ? 1.079 14.359 -14.719 1 96.81 92 ASP A O 1
ATOM 706 N N . ALA A 1 93 ? -0.207 15.617 -13.367 1 96.75 93 ALA A N 1
ATOM 707 C CA . ALA A 1 93 ? 0.033 16.844 -14.133 1 96.75 93 ALA A CA 1
ATOM 708 C C . ALA A 1 93 ? 1.513 17.219 -14.117 1 96.75 93 ALA A C 1
ATOM 710 O O . ALA A 1 93 ? 2.027 17.766 -15.094 1 96.75 93 ALA A O 1
ATOM 711 N N . GLU A 1 94 ? 2.182 16.859 -13.047 1 96.44 94 GLU A N 1
ATOM 712 C CA . GLU A 1 94 ? 3.6 17.172 -12.898 1 96.44 94 GLU A CA 1
ATOM 713 C C . GLU A 1 94 ? 4.473 16.062 -13.477 1 96.44 94 GLU A C 1
ATOM 715 O O . GLU A 1 94 ? 5.703 16.172 -13.477 1 96.44 94 GLU A O 1
ATOM 720 N N . GLY A 1 95 ? 3.889 14.953 -13.93 1 96.25 95 GLY A N 1
ATOM 721 C CA . GLY A 1 95 ? 4.617 13.828 -14.508 1 96.25 95 GLY A CA 1
ATOM 722 C C . GLY A 1 95 ? 5.355 13.008 -13.469 1 96.25 95 GLY A C 1
ATOM 723 O O . GLY A 1 95 ? 6.367 12.375 -13.773 1 96.25 95 GLY A O 1
ATOM 724 N N . LEU A 1 96 ? 4.91 13.055 -12.219 1 97.12 96 LEU A N 1
ATOM 725 C CA . LEU A 1 96 ? 5.555 12.32 -11.141 1 97.12 96 LEU A CA 1
ATOM 726 C C . LEU A 1 96 ? 5.047 10.883 -11.07 1 97.12 96 LEU A C 1
ATOM 728 O O . LEU A 1 96 ? 4.078 10.594 -10.367 1 97.12 96 LEU A O 1
ATOM 732 N N . THR A 1 97 ? 5.77 10 -11.68 1 94.19 97 THR A N 1
ATOM 733 C CA . THR A 1 97 ? 5.312 8.617 -11.781 1 94.19 97 THR A CA 1
ATOM 734 C C . THR A 1 97 ? 5.828 7.793 -10.602 1 94.19 97 THR A C 1
ATOM 736 O O . THR A 1 97 ? 5.371 6.668 -10.375 1 94.19 97 THR A O 1
ATOM 739 N N . GLN A 1 98 ? 6.723 8.383 -9.836 1 96.75 98 GLN A N 1
ATOM 740 C CA . GLN A 1 98 ? 7.332 7.625 -8.75 1 96.75 98 GLN A CA 1
ATOM 741 C C . GLN A 1 98 ? 6.598 7.867 -7.434 1 96.75 98 GLN A C 1
ATOM 743 O O . GLN A 1 98 ? 7.059 7.438 -6.375 1 96.75 98 GLN A O 1
ATOM 748 N N . VAL A 1 99 ? 5.469 8.531 -7.434 1 98.69 99 VAL A N 1
ATOM 749 C CA . VAL A 1 99 ? 4.594 8.672 -6.277 1 98.69 99 VAL A CA 1
ATOM 750 C C . VAL A 1 99 ? 3.348 7.809 -6.461 1 98.69 99 VAL A C 1
ATOM 752 O O . VAL A 1 99 ? 2.607 7.977 -7.434 1 98.69 99 VAL A O 1
ATOM 755 N N . VAL A 1 100 ? 3.158 6.859 -5.617 1 98.88 100 VAL A N 1
ATOM 756 C CA . VAL A 1 100 ? 1.965 6.023 -5.648 1 98.88 100 VAL A CA 1
ATOM 757 C C . VAL A 1 100 ? 1.046 6.387 -4.484 1 98.88 100 VAL A C 1
ATOM 759 O O . VAL A 1 100 ? 1.468 6.379 -3.326 1 98.88 100 VAL A O 1
ATOM 762 N N . TYR A 1 101 ? -0.204 6.746 -4.773 1 98.81 101 TYR A N 1
ATOM 763 C CA . TYR A 1 101 ? -1.212 7.098 -3.781 1 98.81 101 TYR A CA 1
ATOM 764 C C . TYR A 1 101 ? -2.008 5.871 -3.352 1 98.81 101 TYR A C 1
ATOM 766 O O . TYR A 1 101 ? -2.461 5.094 -4.195 1 98.81 101 TYR A O 1
ATOM 774 N N . GLN A 1 102 ? -2.174 5.781 -2.094 1 98.62 102 GLN A N 1
ATOM 775 C CA . GLN A 1 102 ? -2.838 4.609 -1.537 1 98.62 102 GLN A CA 1
ATOM 776 C C . GLN A 1 102 ? -3.754 4.992 -0.379 1 98.62 102 GLN A C 1
ATOM 778 O O . GLN A 1 102 ? -3.406 5.844 0.439 1 98.62 102 GLN A O 1
ATOM 783 N N . GLN A 1 103 ? -4.938 4.379 -0.383 1 98.62 103 GLN A N 1
ATOM 784 C CA . GLN A 1 103 ? -5.832 4.547 0.758 1 98.62 103 GLN A CA 1
ATOM 785 C C . GLN A 1 103 ? -5.422 3.639 1.915 1 98.62 103 GLN A C 1
ATOM 787 O O . GLN A 1 103 ? -5.051 2.482 1.702 1 98.62 103 GLN A O 1
ATOM 792 N N . GLY A 1 104 ? -5.426 4.152 3.09 1 98.19 104 GLY A N 1
ATOM 793 C CA . GLY A 1 104 ? -5.078 3.354 4.254 1 98.19 104 GLY A CA 1
ATOM 794 C C . GLY A 1 104 ? -5.27 4.098 5.562 1 98.19 104 GLY A C 1
ATOM 795 O O . GLY A 1 104 ? -5.598 5.285 5.566 1 98.19 104 GLY A O 1
ATOM 796 N N . ASP A 1 105 ? -5.137 3.352 6.672 1 98.06 105 ASP A N 1
ATOM 797 C CA . ASP A 1 105 ? -5.266 3.85 8.039 1 98.06 105 ASP A CA 1
ATOM 798 C C . ASP A 1 105 ? -3.898 4.062 8.68 1 98.06 105 ASP A C 1
ATOM 800 O O . ASP A 1 105 ? -3.135 3.109 8.852 1 98.06 105 ASP A O 1
ATOM 804 N N . ALA A 1 106 ? -3.6 5.277 9.086 1 98.62 106 ALA A N 1
ATOM 805 C CA . ALA A 1 106 ? -2.307 5.637 9.656 1 98.62 106 ALA A CA 1
ATOM 806 C C . ALA A 1 106 ? -2.018 4.828 10.914 1 98.62 106 ALA A C 1
ATOM 808 O O . ALA A 1 106 ? -0.855 4.602 11.266 1 98.62 106 ALA A O 1
ATOM 809 N N . ALA A 1 107 ? -3.055 4.41 11.617 1 98.44 107 ALA A N 1
ATOM 810 C CA . ALA A 1 107 ? -2.881 3.709 12.883 1 98.44 107 ALA A CA 1
ATOM 811 C C . ALA A 1 107 ? -2.709 2.209 12.656 1 98.44 107 ALA A C 1
ATOM 813 O O . ALA A 1 107 ? -2.451 1.461 13.609 1 98.44 107 ALA A O 1
ATOM 814 N N . ARG A 1 108 ? -2.889 1.746 11.461 1 97.88 108 ARG A N 1
ATOM 815 C CA . ARG A 1 108 ? -2.746 0.349 11.062 1 97.88 108 ARG A CA 1
ATOM 816 C C . ARG A 1 108 ? -2.193 0.238 9.641 1 97.88 108 ARG A C 1
ATOM 818 O O . ARG A 1 108 ? -2.912 -0.155 8.719 1 97.88 108 ARG A O 1
ATOM 825 N N . LEU A 1 109 ? -0.935 0.485 9.547 1 98.81 109 LEU A N 1
ATOM 826 C CA . LEU A 1 109 ? -0.316 0.509 8.219 1 98.81 109 LEU A CA 1
ATOM 827 C C . LEU A 1 109 ? -0.185 -0.902 7.66 1 98.81 109 LEU A C 1
ATOM 829 O O . LEU A 1 109 ? 0.169 -1.834 8.383 1 98.81 109 LEU A O 1
ATOM 833 N N . PRO A 1 110 ? -0.416 -1.121 6.391 1 98.62 110 PRO A N 1
ATOM 834 C CA . PRO A 1 110 ? -0.47 -2.463 5.805 1 98.62 110 PRO A CA 1
ATOM 835 C C . PRO A 1 110 ? 0.905 -2.982 5.391 1 98.62 110 PRO A C 1
ATOM 837 O O . PRO A 1 110 ? 1.002 -3.992 4.688 1 98.62 110 PRO A O 1
ATOM 840 N N . PHE A 1 111 ? 1.956 -2.365 5.762 1 98.81 111 PHE A N 1
ATOM 841 C CA . PHE A 1 111 ? 3.312 -2.703 5.348 1 98.81 111 PHE A CA 1
ATOM 842 C C . PHE A 1 111 ? 4.008 -3.551 6.406 1 98.81 111 PHE A C 1
ATOM 844 O O . PHE A 1 111 ? 3.689 -3.453 7.594 1 98.81 111 PHE A O 1
ATOM 851 N N . LEU A 1 112 ? 4.895 -4.34 6.027 1 98.69 112 LEU A N 1
ATOM 852 C CA . LEU A 1 112 ? 5.684 -5.129 6.969 1 98.69 112 LEU A CA 1
ATOM 853 C C . LEU A 1 112 ? 6.723 -4.258 7.668 1 98.69 112 LEU A C 1
ATOM 855 O O . LEU A 1 112 ? 6.98 -3.129 7.246 1 98.69 112 LEU A O 1
ATOM 859 N N . ASP A 1 113 ? 7.312 -4.785 8.75 1 98.25 113 ASP A N 1
ATOM 860 C CA . ASP A 1 113 ? 8.305 -4.066 9.539 1 98.25 113 ASP A CA 1
ATOM 861 C C . ASP A 1 113 ? 9.508 -3.67 8.688 1 98.25 113 ASP A C 1
ATOM 863 O O . ASP A 1 113 ? 9.844 -4.359 7.719 1 98.25 113 ASP A O 1
ATOM 867 N N . ALA A 1 114 ? 10.125 -2.51 8.969 1 98.19 114 ALA A N 1
ATOM 868 C CA . ALA A 1 114 ? 11.406 -2.104 8.406 1 98.19 114 ALA A CA 1
ATOM 869 C C . ALA A 1 114 ? 11.344 -2.074 6.879 1 98.19 114 ALA A C 1
ATOM 871 O O . ALA A 1 114 ? 12.195 -2.66 6.207 1 98.19 114 ALA A O 1
ATOM 872 N N . SER A 1 115 ? 10.344 -1.393 6.363 1 98.5 115 SER A N 1
ATOM 873 C CA . SER A 1 115 ? 10.078 -1.441 4.93 1 98.5 115 SER A CA 1
ATOM 874 C C . SER A 1 115 ? 10.547 -0.17 4.234 1 98.5 115 SER A C 1
ATOM 876 O O . SER A 1 115 ? 10.82 -0.178 3.031 1 98.5 115 SER A O 1
ATOM 878 N N . PHE A 1 116 ? 10.672 0.962 4.965 1 98.81 116 PHE A N 1
ATOM 879 C CA . PHE A 1 116 ? 10.938 2.264 4.367 1 98.81 116 PHE A CA 1
ATOM 880 C C . PHE A 1 116 ? 12.172 2.9 4.98 1 98.81 116 PHE A C 1
ATOM 882 O O . PHE A 1 116 ? 12.422 2.762 6.18 1 98.81 116 PHE A O 1
ATOM 889 N N . SER A 1 117 ? 12.914 3.623 4.148 1 98.81 117 SER A N 1
ATOM 890 C CA . SER A 1 117 ? 14.133 4.262 4.641 1 98.81 117 SER A CA 1
ATOM 891 C C . SER A 1 117 ? 13.867 5.699 5.078 1 98.81 117 SER A C 1
ATOM 893 O O . SER A 1 117 ? 14.688 6.305 5.766 1 98.81 117 SER A O 1
ATOM 895 N N . LEU A 1 118 ? 12.734 6.254 4.691 1 98.94 118 LEU A N 1
ATOM 896 C CA . LEU A 1 118 ? 12.266 7.566 5.129 1 98.94 118 LEU A CA 1
ATOM 897 C C . LEU A 1 118 ? 10.75 7.566 5.316 1 98.94 118 LEU A C 1
ATOM 899 O O . LEU A 1 118 ? 10.008 7.234 4.395 1 98.94 118 LEU A O 1
ATOM 903 N N . VAL A 1 119 ? 10.281 7.875 6.516 1 98.94 119 VAL A N 1
ATOM 904 C CA . VAL A 1 119 ? 8.859 7.969 6.836 1 98.94 119 VAL A CA 1
ATOM 905 C C . VAL A 1 119 ? 8.531 9.383 7.316 1 98.94 119 VAL A C 1
ATOM 907 O O . VAL A 1 119 ? 9.234 9.93 8.172 1 98.94 119 VAL A O 1
ATOM 910 N N . VAL A 1 120 ? 7.523 9.953 6.727 1 98.94 120 VAL A N 1
ATOM 911 C CA . VAL A 1 120 ? 7.18 11.336 7.047 1 98.94 120 VAL A CA 1
ATOM 912 C C . VAL A 1 120 ? 5.691 11.438 7.375 1 98.94 120 VAL A C 1
ATOM 914 O O . VAL A 1 120 ? 4.867 10.758 6.754 1 98.94 120 VAL A O 1
ATOM 917 N N . THR A 1 121 ? 5.324 12.195 8.297 1 98.81 121 THR A N 1
ATOM 918 C CA . THR A 1 121 ? 3.945 12.609 8.531 1 98.81 121 THR A CA 1
ATOM 919 C C . THR A 1 121 ? 3.883 14.086 8.914 1 98.81 121 THR A C 1
ATOM 921 O O . THR A 1 121 ? 4.711 14.57 9.688 1 98.81 121 THR A O 1
ATOM 924 N N . ARG A 1 122 ? 3.029 14.758 8.297 1 98.38 122 ARG A N 1
ATOM 925 C CA . ARG A 1 122 ? 2.896 16.188 8.516 1 98.38 122 ARG A CA 1
ATOM 926 C C . ARG A 1 122 ? 1.445 16.578 8.789 1 98.38 122 ARG A C 1
ATOM 928 O O . ARG A 1 122 ? 0.551 16.219 8.023 1 98.38 122 ARG A O 1
ATOM 935 N N . PHE A 1 123 ? 1.222 17.359 9.875 1 97.5 123 PHE A N 1
ATOM 936 C CA . PHE A 1 123 ? -0.077 17.891 10.258 1 97.5 123 PHE A CA 1
ATOM 937 C C . PHE A 1 123 ? -1.117 16.781 10.359 1 97.5 123 PHE A C 1
ATOM 939 O O . PHE A 1 123 ? -2.203 16.891 9.781 1 97.5 123 PHE A O 1
ATOM 946 N N . SER A 1 124 ? -0.741 15.711 11.141 1 97.5 124 SER A N 1
ATOM 947 C CA . SER A 1 124 ? -1.618 14.547 11.211 1 97.5 124 SER A CA 1
ATOM 948 C C . SER A 1 124 ? -1.905 14.156 12.656 1 97.5 124 SER A C 1
ATOM 950 O O . SER A 1 124 ? -3.045 13.844 13.008 1 97.5 124 SER A O 1
ATOM 952 N N . LEU A 1 125 ? -0.942 14.227 13.586 1 98.38 125 LEU A N 1
ATOM 953 C CA . LEU A 1 125 ? -1.061 13.641 14.922 1 98.38 125 LEU A CA 1
ATOM 954 C C . LEU A 1 125 ? -2.168 14.328 15.719 1 98.38 125 LEU A C 1
ATOM 956 O O . LEU A 1 125 ? -2.83 13.688 16.531 1 98.38 125 LEU A O 1
ATOM 960 N N . HIS A 1 126 ? -2.402 15.594 15.523 1 98.12 126 HIS A N 1
ATOM 961 C CA . HIS A 1 126 ? -3.424 16.312 16.281 1 98.12 126 HIS A CA 1
ATOM 962 C C . HIS A 1 126 ? -4.82 16 15.75 1 98.12 126 HIS A C 1
ATOM 964 O O . HIS A 1 126 ? -5.816 16.453 16.312 1 98.12 126 HIS A O 1
ATOM 970 N N . HIS A 1 127 ? -4.938 15.172 14.703 1 97.94 127 HIS A N 1
ATOM 971 C CA . HIS A 1 127 ? -6.23 14.797 14.133 1 97.94 127 HIS A CA 1
ATOM 972 C C . HIS A 1 127 ? -6.605 13.367 14.492 1 97.94 127 HIS A C 1
ATOM 974 O O . HIS A 1 127 ? -7.762 12.969 14.344 1 97.94 127 HIS A O 1
ATOM 980 N N . VAL A 1 128 ? -5.668 12.555 14.898 1 97.31 128 VAL A N 1
ATOM 981 C CA . VAL A 1 128 ? -5.926 11.125 15 1 97.31 128 VAL A CA 1
ATOM 982 C C . VAL A 1 128 ? -6.418 10.789 16.406 1 97.31 128 VAL A C 1
ATOM 984 O O . VAL A 1 128 ? -6.09 11.484 17.375 1 97.31 128 VAL A O 1
ATOM 987 N N . ALA A 1 129 ? -7.137 9.695 16.547 1 95.88 129 ALA A N 1
ATOM 988 C CA . ALA A 1 129 ? -7.68 9.234 17.812 1 95.88 129 ALA A CA 1
ATOM 989 C C . ALA A 1 129 ? -6.578 8.688 18.719 1 95.88 129 ALA A C 1
ATOM 991 O O . ALA A 1 129 ? -6.641 8.82 19.938 1 95.88 129 ALA A O 1
ATOM 992 N N . SER A 1 130 ? -5.652 8.078 18.141 1 97.38 130 SER A N 1
ATOM 993 C CA . SER A 1 130 ? -4.566 7.457 18.891 1 97.38 130 SER A CA 1
ATOM 994 C C . SER A 1 130 ? -3.207 7.809 18.281 1 97.38 130 SER A C 1
ATOM 996 O O . SER A 1 130 ? -2.646 7.031 17.516 1 97.38 130 SER A O 1
ATOM 998 N N . PRO A 1 131 ? -2.668 8.945 18.719 1 98.44 131 PRO A N 1
ATOM 999 C CA . PRO A 1 131 ? -1.321 9.281 18.25 1 98.44 131 PRO A CA 1
ATOM 1000 C C . PRO A 1 131 ? -0.293 8.203 18.594 1 98.44 131 PRO A C 1
ATOM 1002 O O . PRO A 1 131 ? 0.661 7.996 17.844 1 98.44 131 PRO A O 1
ATOM 1005 N N . GLU A 1 132 ? -0.531 7.512 19.719 1 98.56 132 GLU A N 1
ATOM 1006 C CA . GLU A 1 132 ? 0.354 6.426 20.125 1 98.56 132 GLU A CA 1
ATOM 1007 C C . GLU A 1 132 ? 0.407 5.328 19.062 1 98.56 132 GLU A C 1
ATOM 1009 O O . GLU A 1 132 ? 1.488 4.855 18.703 1 98.56 132 GLU A O 1
ATOM 1014 N N . ALA A 1 133 ? -0.75 4.934 18.562 1 98.69 133 ALA A N 1
ATOM 1015 C CA . ALA A 1 133 ? -0.824 3.896 17.531 1 98.69 133 ALA A CA 1
ATOM 1016 C C . ALA A 1 133 ? -0.125 4.344 16.25 1 98.69 133 ALA A C 1
ATOM 1018 O O . ALA A 1 133 ? 0.578 3.555 15.609 1 98.69 133 ALA A O 1
ATOM 1019 N N . VAL A 1 134 ? -0.297 5.59 15.852 1 98.88 134 VAL A N 1
ATOM 1020 C CA . VAL A 1 134 ? 0.31 6.121 14.633 1 98.88 134 VAL A CA 1
ATOM 1021 C C . VAL A 1 134 ? 1.83 6.125 14.773 1 98.88 134 VAL A C 1
ATOM 1023 O O . VAL A 1 134 ? 2.541 5.641 13.891 1 98.88 134 VAL A O 1
ATOM 1026 N N . VAL A 1 135 ? 2.324 6.625 15.891 1 98.94 135 VAL A N 1
ATOM 1027 C CA . VAL A 1 135 ? 3.766 6.707 16.094 1 98.94 135 VAL A CA 1
ATOM 1028 C C . VAL A 1 135 ? 4.363 5.301 16.125 1 98.94 135 VAL A C 1
ATOM 1030 O O . VAL A 1 135 ? 5.434 5.062 15.57 1 98.94 135 VAL A O 1
ATOM 1033 N N . ARG A 1 136 ? 3.674 4.379 16.781 1 98.88 136 ARG A N 1
ATOM 1034 C CA . ARG A 1 136 ? 4.121 2.988 16.781 1 98.88 136 ARG A CA 1
ATOM 1035 C C . ARG A 1 136 ? 4.273 2.459 15.359 1 98.88 136 ARG A C 1
ATOM 1037 O O . ARG A 1 136 ? 5.262 1.791 15.047 1 98.88 136 ARG A O 1
ATOM 1044 N N . GLU A 1 137 ? 3.336 2.734 14.5 1 98.94 137 GLU A N 1
ATOM 1045 C CA . GLU A 1 137 ? 3.391 2.291 13.109 1 98.94 137 GLU A CA 1
ATOM 1046 C C . GLU A 1 137 ? 4.535 2.963 12.359 1 98.94 137 GLU A C 1
ATOM 1048 O O . GLU A 1 137 ? 5.215 2.324 11.547 1 98.94 137 GLU A O 1
ATOM 1053 N N . LEU A 1 138 ? 4.727 4.289 12.594 1 98.94 138 LEU A N 1
ATOM 1054 C CA . LEU A 1 138 ? 5.832 4.984 11.945 1 98.94 138 LEU A CA 1
ATOM 1055 C C . LEU A 1 138 ? 7.164 4.309 12.258 1 98.94 138 LEU A C 1
ATOM 1057 O O . LEU A 1 138 ? 7.973 4.07 11.359 1 98.94 138 LEU A O 1
ATOM 1061 N N . VAL A 1 139 ? 7.336 3.996 13.523 1 98.94 139 VAL A N 1
ATOM 1062 C CA . VAL A 1 139 ? 8.578 3.379 13.977 1 98.94 139 VAL A CA 1
ATOM 1063 C C . VAL A 1 139 ? 8.695 1.968 13.398 1 98.94 139 VAL A C 1
ATOM 1065 O O . VAL A 1 139 ? 9.742 1.58 12.891 1 98.94 139 VAL A O 1
ATOM 1068 N N . ARG A 1 140 ? 7.629 1.199 13.453 1 98.81 140 ARG A N 1
ATOM 1069 C CA . ARG A 1 140 ? 7.617 -0.192 13.016 1 98.81 140 ARG A CA 1
ATOM 1070 C C . ARG A 1 140 ? 8.016 -0.306 11.547 1 98.81 140 ARG A C 1
ATOM 1072 O O . ARG A 1 140 ? 8.797 -1.188 11.18 1 98.81 140 ARG A O 1
ATOM 1079 N N . VAL A 1 141 ? 7.543 0.549 10.656 1 98.88 141 VAL A N 1
ATOM 1080 C CA . VAL A 1 141 ? 7.715 0.375 9.219 1 98.88 141 VAL A CA 1
ATOM 1081 C C . VAL A 1 141 ? 9.031 1.013 8.773 1 98.88 141 VAL A C 1
ATOM 1083 O O . VAL A 1 141 ? 9.477 0.813 7.641 1 98.88 141 VAL A O 1
ATOM 1086 N N . CYS A 1 142 ? 9.641 1.821 9.617 1 98.88 142 CYS A N 1
ATOM 1087 C CA . CYS A 1 142 ? 10.914 2.443 9.266 1 98.88 142 CYS A CA 1
ATOM 1088 C C . CYS A 1 142 ? 12.07 1.467 9.453 1 98.88 142 CYS A C 1
ATOM 1090 O O . CYS A 1 142 ? 12.164 0.803 10.484 1 98.88 142 CYS A O 1
ATOM 1092 N N . ARG A 1 143 ? 12.961 1.367 8.484 1 97.81 143 ARG A N 1
ATOM 1093 C CA . ARG A 1 143 ? 14.117 0.479 8.523 1 97.81 143 ARG A CA 1
ATOM 1094 C C . ARG A 1 143 ? 15.117 0.935 9.578 1 97.81 143 ARG A C 1
ATOM 1096 O O . ARG A 1 143 ? 15.234 2.131 9.859 1 97.81 143 ARG A O 1
ATOM 1103 N N . PRO A 1 144 ? 15.922 -0.086 10.078 1 96.19 144 PRO A N 1
ATOM 1104 C CA . PRO A 1 144 ? 17.094 0.347 10.836 1 96.19 144 PRO A CA 1
ATOM 1105 C C . PRO A 1 144 ? 18.016 1.254 10.023 1 96.19 144 PRO A C 1
ATOM 1107 O O . PRO A 1 144 ? 18.297 0.969 8.852 1 96.19 144 PRO A O 1
ATOM 1110 N N . GLY A 1 145 ? 18.438 2.316 10.57 1 96.31 145 GLY A N 1
ATOM 1111 C CA . GLY A 1 145 ? 19.266 3.271 9.859 1 96.31 145 GLY A CA 1
ATOM 1112 C C . GLY A 1 145 ? 18.469 4.297 9.078 1 96.31 145 GLY A C 1
ATOM 1113 O O . GLY A 1 145 ? 19.047 5.242 8.523 1 96.31 145 GLY A O 1
ATOM 1114 N N . GLY A 1 146 ? 17.125 4.055 9.039 1 98.25 146 GLY A N 1
ATOM 1115 C CA . GLY A 1 146 ? 16.25 5.023 8.398 1 98.25 146 GLY A CA 1
ATOM 1116 C C . GLY A 1 146 ? 15.898 6.199 9.297 1 98.25 146 GLY A C 1
ATOM 1117 O O . GLY A 1 146 ? 16.469 6.348 10.375 1 98.25 146 GLY A O 1
ATOM 1118 N N . ARG A 1 147 ? 14.977 7.074 8.773 1 98.5 147 ARG A N 1
ATOM 1119 C CA . ARG A 1 147 ? 14.594 8.273 9.516 1 98.5 147 ARG A CA 1
ATOM 1120 C C . ARG A 1 147 ? 13.086 8.492 9.461 1 98.5 147 ARG A C 1
ATOM 1122 O O . ARG A 1 147 ? 12.438 8.125 8.477 1 98.5 147 ARG A O 1
ATOM 1129 N N . ILE A 1 148 ? 12.609 9.086 10.523 1 98.94 148 ILE A N 1
ATOM 1130 C CA . ILE A 1 148 ? 11.211 9.461 10.656 1 98.94 148 ILE A CA 1
ATOM 1131 C C . ILE A 1 148 ? 11.094 10.961 10.906 1 98.94 148 ILE A C 1
ATOM 1133 O O . ILE A 1 148 ? 11.727 11.492 11.82 1 98.94 148 ILE A O 1
ATOM 1137 N N . VAL A 1 149 ? 10.383 11.625 10.102 1 98.94 149 VAL A N 1
ATOM 1138 C CA . VAL A 1 149 ? 10.188 13.062 10.25 1 98.94 149 VAL A CA 1
ATOM 1139 C C . VAL A 1 149 ? 8.727 13.344 10.602 1 98.94 149 VAL A C 1
ATOM 1141 O O . VAL A 1 149 ? 7.816 12.914 9.891 1 98.94 149 VAL A O 1
ATOM 1144 N N . VAL A 1 150 ? 8.461 14.039 11.656 1 98.88 150 VAL A N 1
ATOM 1145 C CA . VAL A 1 150 ? 7.137 14.492 12.062 1 98.88 150 VAL A CA 1
ATOM 1146 C C . VAL A 1 150 ? 7.09 16.016 12.07 1 98.88 150 VAL A C 1
ATOM 1148 O O . VAL A 1 150 ? 7.91 16.672 12.727 1 98.88 150 VAL A O 1
ATOM 1151 N N . ALA A 1 151 ? 6.285 16.562 11.32 1 98.56 151 ALA A N 1
ATOM 1152 C CA . ALA A 1 151 ? 5.949 17.984 11.367 1 98.56 151 ALA A CA 1
ATOM 1153 C C . ALA A 1 151 ? 4.496 18.203 11.773 1 98.56 151 ALA A C 1
ATOM 1155 O O . ALA A 1 151 ? 3.586 17.641 11.148 1 98.56 151 ALA A O 1
ATOM 1156 N N . ASP A 1 152 ? 4.25 18.953 12.844 1 98.31 152 ASP A N 1
ATOM 1157 C CA . ASP A 1 152 ? 2.891 19.094 13.352 1 98.31 152 ASP A CA 1
ATOM 1158 C C . ASP A 1 152 ? 2.744 20.391 14.141 1 98.31 152 ASP A C 1
ATOM 1160 O O . ASP A 1 152 ? 3.727 21.109 14.359 1 98.31 152 ASP A O 1
ATOM 1164 N N . MET A 1 153 ? 1.49 20.75 14.422 1 97.81 153 MET A N 1
ATOM 1165 C CA . MET A 1 153 ? 1.214 21.766 15.43 1 97.81 153 MET A CA 1
ATOM 1166 C C . MET A 1 153 ? 1.402 21.203 16.828 1 97.81 153 MET A C 1
ATOM 1168 O O . MET A 1 153 ? 1.023 20.062 17.109 1 97.81 153 MET A O 1
ATOM 1172 N N . VAL A 1 154 ? 1.964 22.047 17.703 1 98.19 154 VAL A N 1
ATOM 1173 C CA . VAL A 1 154 ? 2.193 21.547 19.047 1 98.19 154 VAL A CA 1
ATOM 1174 C C . VAL A 1 154 ? 1.633 22.531 20.078 1 98.19 154 VAL A C 1
ATOM 1176 O O . VAL A 1 154 ? 1.526 23.719 19.797 1 98.19 154 VAL A O 1
ATOM 1179 N N . ARG A 1 155 ? 1.298 21.969 21.188 1 97.25 155 ARG A N 1
ATOM 1180 C CA . ARG A 1 155 ? 0.866 22.734 22.344 1 97.25 155 ARG A CA 1
ATOM 1181 C C . ARG A 1 155 ? 2.062 23.281 23.109 1 97.25 155 ARG A C 1
ATOM 1183 O O . ARG A 1 155 ? 3.066 22.594 23.297 1 97.25 155 ARG A O 1
ATOM 1190 N N . ARG A 1 156 ? 1.941 24.516 23.453 1 94.75 156 ARG A N 1
ATOM 1191 C CA . ARG A 1 156 ? 2.873 25.172 24.375 1 94.75 156 ARG A CA 1
ATOM 1192 C C . ARG A 1 156 ? 2.244 25.359 25.75 1 94.75 156 ARG A C 1
ATOM 1194 O O . ARG A 1 156 ? 1.629 26.391 26.016 1 94.75 156 ARG A O 1
ATOM 1201 N N . PRO A 1 157 ? 2.506 24.391 26.609 1 90.75 157 PRO A N 1
ATOM 1202 C CA . PRO A 1 157 ? 1.755 24.391 27.859 1 90.75 157 PRO A CA 1
ATOM 1203 C C . PRO A 1 157 ? 1.942 25.688 28.672 1 90.75 157 PRO A C 1
ATOM 1205 O O . PRO A 1 157 ? 1.085 26.047 29.484 1 90.75 157 PRO A O 1
ATOM 1208 N N . GLU A 1 158 ? 3.031 26.359 28.484 1 93.12 158 GLU A N 1
ATOM 1209 C CA . GLU A 1 158 ? 3.336 27.562 29.234 1 93.12 158 GLU A CA 1
ATOM 1210 C C . GLU A 1 158 ? 2.479 28.734 28.781 1 93.12 158 GLU A C 1
ATOM 1212 O O . GLU A 1 158 ? 2.391 29.766 29.453 1 93.12 158 GLU A O 1
ATOM 1217 N N . LEU A 1 159 ? 1.916 28.438 27.609 1 90.88 159 LEU A N 1
ATOM 1218 C CA . LEU A 1 159 ? 1.052 29.5 27.094 1 90.88 159 LEU A CA 1
ATOM 1219 C C . LEU A 1 159 ? -0.384 29.312 27.578 1 90.88 159 LEU A C 1
ATOM 1221 O O . LEU A 1 159 ? -0.856 28.172 27.688 1 90.88 159 LEU A O 1
ATOM 1225 N N . GLY A 1 160 ? -1.065 30.219 28.078 1 91.62 160 GLY A N 1
ATOM 1226 C CA . GLY A 1 160 ? -2.426 30.172 28.594 1 91.62 160 GLY A CA 1
ATOM 1227 C C . GLY A 1 160 ? -3.463 29.953 27.516 1 91.62 160 GLY A C 1
ATOM 1228 O O . GLY A 1 160 ? -3.127 29.891 26.328 1 91.62 160 GLY A O 1
ATOM 1229 N N . GLY A 1 161 ? -4.723 29.609 27.891 1 95.25 161 GLY A N 1
ATOM 1230 C CA . GLY A 1 161 ? -5.84 29.438 26.969 1 95.25 161 GLY A CA 1
ATOM 1231 C C . GLY A 1 161 ? -5.996 28.016 26.469 1 95.25 161 GLY A C 1
ATOM 1232 O O . GLY A 1 161 ? -5.281 27.109 26.906 1 95.25 161 GLY A O 1
ATOM 1233 N N . ASP A 1 162 ? -7.023 27.781 25.609 1 96.44 162 ASP A N 1
ATOM 1234 C CA . ASP A 1 162 ? -7.32 26.484 25.016 1 96.44 162 ASP A CA 1
ATOM 1235 C C . ASP A 1 162 ? -7.43 26.578 23.5 1 96.44 162 ASP A C 1
ATOM 1237 O O . ASP A 1 162 ? -8.531 26.531 22.953 1 96.44 162 ASP A O 1
ATOM 1241 N N . PRO A 1 163 ? -6.27 26.641 22.891 1 97.31 163 PRO A N 1
ATOM 1242 C CA . PRO A 1 163 ? -6.309 26.781 21.438 1 97.31 163 PRO A CA 1
ATOM 1243 C C . PRO A 1 163 ? -7.004 25.625 20.75 1 97.31 163 PRO A C 1
ATOM 1245 O O . PRO A 1 163 ? -7.547 25.781 19.656 1 97.31 163 PRO A O 1
ATOM 1248 N N . ASP A 1 164 ? -7.016 24.438 21.344 1 98.06 164 ASP A N 1
ATOM 1249 C CA . ASP A 1 164 ? -7.68 23.281 20.75 1 98.06 164 ASP A CA 1
ATOM 1250 C C . ASP A 1 164 ? -9.18 23.516 20.594 1 98.06 164 ASP A C 1
ATOM 1252 O O . ASP A 1 164 ? -9.797 23.047 19.641 1 98.06 164 ASP A O 1
ATOM 1256 N N . ARG A 1 165 ? -9.734 24.188 21.594 1 97.56 165 ARG A N 1
ATOM 1257 C CA . ARG A 1 165 ? -11.156 24.516 21.5 1 97.56 165 ARG A CA 1
ATOM 1258 C C . ARG A 1 165 ? -11.461 25.312 20.234 1 97.56 165 ARG A C 1
ATOM 1260 O O . ARG A 1 165 ? -12.414 25.016 19.531 1 97.56 165 ARG A O 1
ATOM 1267 N N . ILE A 1 166 ? -10.648 26.312 19.953 1 97.88 166 ILE A N 1
ATOM 1268 C CA . ILE A 1 166 ? -10.852 27.172 18.797 1 97.88 166 ILE A CA 1
ATOM 1269 C C . ILE A 1 166 ? -10.602 26.375 17.516 1 97.88 166 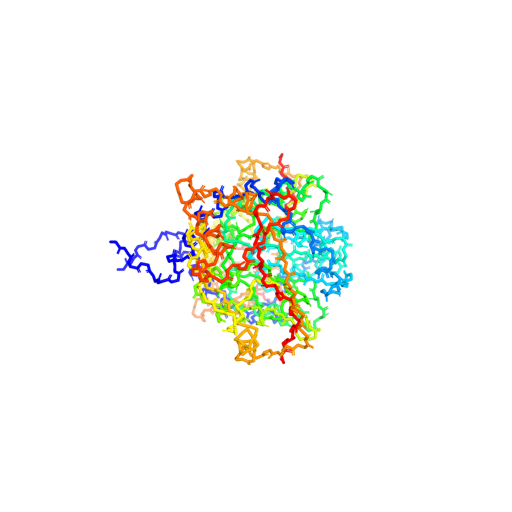ILE A C 1
ATOM 1271 O O . ILE A 1 166 ? -11.367 26.469 16.547 1 97.88 166 ILE A O 1
ATOM 1275 N N . GLU A 1 167 ? -9.539 25.562 17.531 1 97.88 167 GLU A N 1
ATOM 1276 C CA . GLU A 1 167 ? -9.242 24.703 16.375 1 97.88 167 GLU A CA 1
ATOM 1277 C C . GLU A 1 167 ? -10.398 23.766 16.078 1 97.88 167 GLU A C 1
ATOM 1279 O O . GLU A 1 167 ? -10.742 23.547 14.906 1 97.88 167 GLU A O 1
ATOM 1284 N N . ARG A 1 168 ? -11.031 23.172 17.078 1 97.31 168 ARG A N 1
ATOM 1285 C CA . ARG A 1 168 ? -12.156 22.25 16.891 1 97.31 168 ARG A CA 1
ATOM 1286 C C . ARG A 1 168 ? -13.375 22.984 16.359 1 97.31 168 ARG A C 1
ATOM 1288 O O . ARG A 1 168 ? -14.141 22.422 15.562 1 97.31 168 ARG A O 1
ATOM 1295 N N . LEU A 1 169 ? -13.586 24.219 16.891 1 96.62 169 LEU A N 1
ATOM 1296 C CA . LEU A 1 169 ? -14.688 25.016 16.359 1 96.62 169 LEU A CA 1
ATOM 1297 C C . LEU A 1 169 ? -14.508 25.281 14.867 1 96.62 169 LEU A C 1
ATOM 1299 O O . LEU A 1 169 ? -15.469 25.172 14.094 1 96.62 169 LEU A O 1
ATOM 1303 N N . ARG A 1 170 ? -13.297 25.578 14.5 1 96.88 170 ARG A N 1
ATOM 1304 C CA . ARG A 1 170 ? -12.961 25.875 13.109 1 96.88 170 ARG A CA 1
ATOM 1305 C C . ARG A 1 170 ? -13.031 24.625 12.25 1 96.88 170 ARG A C 1
ATOM 1307 O O . ARG A 1 170 ? -13.562 24.656 11.133 1 96.88 170 ARG A O 1
ATOM 1314 N N . ASP A 1 171 ? -12.438 23.516 12.688 1 96.62 171 ASP A N 1
ATOM 1315 C CA . ASP A 1 171 ? -12.281 22.25 12 1 96.62 171 ASP A CA 1
ATOM 1316 C C . ASP A 1 171 ? -12.617 21.078 12.93 1 96.62 171 ASP A C 1
ATOM 1318 O O . ASP A 1 171 ? -11.766 20.641 13.703 1 96.62 171 ASP A O 1
ATOM 1322 N N . PRO A 1 172 ? -13.797 20.5 12.805 1 95.19 172 PRO A N 1
ATOM 1323 C CA . PRO A 1 172 ? -14.258 19.438 13.711 1 95.19 172 PRO A CA 1
ATOM 1324 C C . PRO A 1 172 ? -13.375 18.203 13.672 1 95.19 172 PRO A C 1
ATOM 1326 O O . PRO A 1 172 ? -13.484 17.328 14.539 1 95.19 172 PRO A O 1
ATOM 1329 N N . SER A 1 173 ? -12.516 18.062 12.672 1 95.31 173 SER A N 1
ATOM 1330 C CA . SER A 1 173 ? -11.609 16.922 12.602 1 95.31 173 SER A CA 1
ATOM 1331 C C . SER A 1 173 ? -10.438 17.094 13.555 1 95.31 173 SER A C 1
ATOM 1333 O O . SER A 1 173 ? -9.711 16.125 13.828 1 95.31 173 SER A O 1
ATOM 1335 N N . HIS A 1 174 ? -10.211 18.312 14.039 1 97.5 174 HIS A N 1
ATOM 1336 C CA . HIS A 1 174 ? -9.117 18.562 14.969 1 97.5 174 HIS A CA 1
ATOM 1337 C C . HIS A 1 174 ? -9.328 17.812 16.281 1 97.5 174 HIS A C 1
ATOM 1339 O O . HIS A 1 174 ? -10.414 17.859 16.859 1 97.5 174 HIS A O 1
ATOM 1345 N N . GLY A 1 175 ? -8.367 17.062 16.703 1 96.62 175 GLY A N 1
ATOM 1346 C CA . GLY A 1 175 ? -8.359 16.438 18.016 1 96.62 175 GLY A CA 1
ATOM 1347 C C . GLY A 1 175 ? -7.688 17.297 19.078 1 96.62 175 GLY A C 1
ATOM 1348 O O . GLY A 1 175 ? -8.281 18.25 19.578 1 96.62 175 GLY A O 1
ATOM 1349 N N . ALA A 1 176 ? -6.414 17.031 19.281 1 97.31 176 ALA A N 1
ATOM 1350 C CA . ALA A 1 176 ? -5.641 17.766 20.281 1 97.31 176 ALA A CA 1
ATOM 1351 C C . ALA A 1 176 ? -4.172 17.859 19.875 1 97.31 176 ALA A C 1
ATOM 1353 O O . ALA A 1 176 ? -3.576 16.875 19.453 1 97.31 176 ALA A O 1
ATOM 1354 N N . MET A 1 177 ? -3.658 19.047 20.078 1 98.38 177 MET A N 1
ATOM 1355 C CA . MET A 1 177 ? -2.225 19.203 19.844 1 98.38 177 MET A CA 1
ATOM 1356 C C . MET A 1 17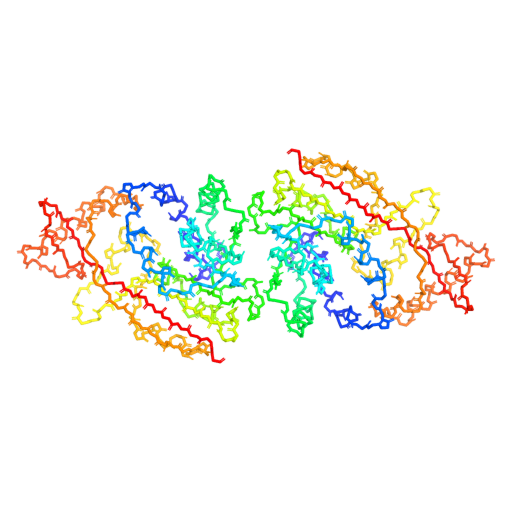7 ? -1.421 18.547 20.969 1 98.38 177 MET A C 1
ATOM 1358 O O . MET A 1 177 ? -1.753 18.688 22.141 1 98.38 177 MET A O 1
ATOM 1362 N N . LEU A 1 178 ? -0.435 17.828 20.609 1 98.56 178 LEU A N 1
ATOM 1363 C CA . LEU A 1 178 ? 0.488 17.25 21.578 1 98.56 178 LEU A CA 1
ATOM 1364 C C . LEU A 1 178 ? 1.621 18.219 21.891 1 98.56 178 LEU A C 1
ATOM 1366 O O . LEU A 1 178 ? 1.905 19.125 21.109 1 98.56 178 LEU A O 1
ATOM 1370 N N . THR A 1 179 ? 2.184 18.062 23.062 1 98.31 179 THR A N 1
ATOM 1371 C CA . THR A 1 179 ? 3.434 18.766 23.328 1 98.31 179 THR A CA 1
ATOM 1372 C C . THR A 1 179 ? 4.613 18.047 22.688 1 98.31 179 THR A C 1
ATOM 1374 O O . THR A 1 179 ? 4.516 16.859 22.344 1 98.31 179 THR A O 1
ATOM 1377 N N . VAL A 1 180 ? 5.699 18.766 22.516 1 98.31 180 VAL A N 1
ATOM 1378 C CA . VAL A 1 180 ? 6.922 18.156 22 1 98.31 180 VAL A CA 1
ATOM 1379 C C . VAL A 1 180 ? 7.355 17 22.906 1 98.31 180 VAL A C 1
ATOM 1381 O O . VAL A 1 180 ? 7.758 15.945 22.422 1 98.31 180 VAL A O 1
ATOM 1384 N N . ASP A 1 181 ? 7.223 17.203 24.219 1 98.25 181 ASP A N 1
ATOM 1385 C CA . ASP A 1 181 ? 7.598 16.172 25.188 1 98.25 181 ASP A CA 1
ATOM 1386 C C . ASP A 1 181 ? 6.762 14.906 24.984 1 98.25 181 ASP A C 1
ATOM 1388 O O . ASP A 1 181 ? 7.285 13.797 25.047 1 98.25 181 ASP A O 1
ATOM 1392 N N . ARG A 1 182 ? 5.5 15.141 24.797 1 98.5 182 ARG A N 1
ATOM 1393 C CA . ARG A 1 182 ? 4.613 13.992 24.609 1 98.5 182 ARG A CA 1
ATOM 1394 C C . ARG A 1 182 ? 4.969 13.219 23.344 1 98.5 182 ARG A C 1
ATOM 1396 O O . ARG A 1 182 ? 4.984 11.992 23.359 1 98.5 182 ARG A O 1
ATOM 1403 N N . ILE A 1 183 ? 5.25 13.914 22.234 1 98.81 183 ILE A N 1
ATOM 1404 C CA . ILE A 1 183 ? 5.645 13.25 21 1 98.81 183 ILE A CA 1
ATOM 1405 C C . ILE A 1 183 ? 6.934 12.461 21.219 1 98.81 183 ILE A C 1
ATOM 1407 O O . ILE A 1 183 ? 7.051 11.312 20.781 1 98.81 183 ILE A O 1
ATOM 1411 N N . THR A 1 184 ? 7.848 13.07 21.922 1 98.75 184 THR A N 1
ATOM 1412 C CA . THR A 1 184 ? 9.117 12.422 22.219 1 98.75 184 THR A CA 1
ATOM 1413 C C . THR A 1 184 ? 8.898 11.148 23.031 1 98.75 184 THR A C 1
ATOM 1415 O O . THR A 1 184 ? 9.508 10.109 22.75 1 98.75 184 THR A O 1
ATOM 1418 N N . GLU A 1 185 ? 8.023 11.219 24.016 1 98.75 185 GLU A N 1
ATOM 1419 C CA . GLU A 1 185 ? 7.684 10.062 24.844 1 98.75 185 GLU A CA 1
ATOM 1420 C C . GLU A 1 185 ? 7.066 8.945 24.016 1 98.75 185 GLU A C 1
ATOM 1422 O O . GLU A 1 185 ? 7.336 7.766 24.25 1 98.75 185 GLU A O 1
ATOM 1427 N N . LEU A 1 186 ? 6.191 9.328 23.125 1 98.88 186 LEU A N 1
ATOM 1428 C CA . LEU A 1 186 ? 5.562 8.336 22.266 1 98.88 186 LEU A CA 1
ATOM 1429 C C . LEU A 1 186 ? 6.605 7.598 21.438 1 98.88 186 LEU A C 1
ATOM 1431 O O . LEU A 1 186 ? 6.512 6.379 21.25 1 98.88 186 LEU A O 1
ATOM 1435 N N . PHE A 1 187 ? 7.602 8.32 20.875 1 98.81 187 PHE A N 1
ATOM 1436 C CA . PHE A 1 187 ? 8.664 7.672 20.109 1 98.81 187 PHE A CA 1
ATOM 1437 C C . PHE A 1 187 ? 9.461 6.723 21 1 98.81 187 PHE A C 1
ATOM 1439 O O . PHE A 1 187 ? 9.75 5.59 20.594 1 98.81 187 PHE A O 1
ATOM 1446 N N . THR A 1 188 ? 9.82 7.168 22.188 1 98.69 188 THR A N 1
ATOM 1447 C CA . THR A 1 188 ? 10.57 6.32 23.109 1 98.69 188 THR A CA 1
ATOM 1448 C C . THR A 1 188 ? 9.797 5.043 23.422 1 98.69 188 THR A C 1
ATOM 1450 O O . THR A 1 188 ? 10.359 3.943 23.375 1 98.69 188 THR A O 1
ATOM 1453 N N . ALA A 1 189 ? 8.555 5.203 23.703 1 98.75 189 ALA A N 1
ATOM 1454 C CA . ALA A 1 189 ? 7.699 4.074 24.047 1 98.75 189 ALA A CA 1
ATOM 1455 C C . ALA A 1 189 ? 7.578 3.096 22.875 1 98.75 189 ALA A C 1
ATOM 1457 O O . ALA A 1 189 ? 7.406 1.893 23.094 1 98.75 189 ALA A O 1
ATOM 1458 N N . ALA A 1 190 ? 7.695 3.604 21.688 1 98.75 190 ALA A N 1
ATOM 1459 C CA . ALA A 1 190 ? 7.523 2.793 20.484 1 98.75 190 ALA A CA 1
ATOM 1460 C C . ALA A 1 190 ? 8.844 2.174 20.047 1 98.75 190 ALA A C 1
ATOM 1462 O O . ALA A 1 190 ? 8.906 1.465 19.031 1 98.75 190 ALA A O 1
ATOM 1463 N N . GLY A 1 191 ? 9.883 2.377 20.75 1 98.5 191 GLY A N 1
ATOM 1464 C CA . GLY A 1 191 ? 11.18 1.849 20.375 1 98.5 191 GLY A CA 1
ATOM 1465 C C . GLY A 1 191 ? 11.93 2.738 19.406 1 98.5 191 GLY A C 1
ATOM 1466 O O . GLY A 1 191 ? 12.672 2.248 18.547 1 98.5 191 GLY A O 1
ATOM 1467 N N . GLY A 1 192 ? 11.711 4.023 19.375 1 98.56 192 GLY A N 1
ATOM 1468 C CA . GLY A 1 192 ? 12.445 5.023 18.609 1 98.56 192 GLY A CA 1
ATOM 1469 C C . GLY A 1 192 ? 13.086 6.082 19.484 1 98.56 192 GLY A C 1
ATOM 1470 O O . GLY A 1 192 ? 12.898 6.086 20.703 1 98.56 192 GLY A O 1
ATOM 1471 N N . SER A 1 193 ? 13.859 6.926 18.844 1 98.5 193 SER A N 1
ATOM 1472 C CA . SER A 1 193 ? 14.539 8.023 19.531 1 98.5 193 SER A CA 1
ATOM 1473 C C . SER A 1 193 ? 14.492 9.305 18.703 1 98.5 193 SER A C 1
ATOM 1475 O O . SER A 1 193 ? 14.789 9.297 17.516 1 98.5 193 SER A O 1
ATOM 1477 N N . VAL A 1 194 ? 14.141 10.328 19.391 1 98.56 194 VAL A N 1
ATOM 1478 C CA . VAL A 1 194 ? 14.172 11.641 18.75 1 98.56 194 VAL A CA 1
ATOM 1479 C C . VAL A 1 194 ? 15.602 12.172 18.734 1 98.56 194 VAL A C 1
ATOM 1481 O O . VAL A 1 194 ? 16.266 12.219 19.766 1 98.56 194 VAL A O 1
ATOM 1484 N N . ARG A 1 195 ? 16.016 12.578 17.547 1 98.06 195 ARG A N 1
ATOM 1485 C CA . ARG A 1 195 ? 17.406 13 17.375 1 98.06 195 ARG A CA 1
ATOM 1486 C C . ARG A 1 195 ? 17.5 14.516 17.188 1 98.06 195 ARG A C 1
ATOM 1488 O O . ARG A 1 195 ? 18.578 15.094 17.344 1 98.06 195 ARG A O 1
ATOM 1495 N N . GLY A 1 196 ? 16.422 15.133 16.859 1 97.19 196 GLY A N 1
ATOM 1496 C CA . GLY A 1 196 ? 16.391 16.562 16.641 1 97.19 196 GLY A CA 1
ATOM 1497 C C . GLY A 1 196 ? 14.984 17.141 16.656 1 97.19 196 GLY A C 1
ATOM 1498 O O . GLY A 1 196 ? 14.039 16.484 16.219 1 97.19 196 GLY A O 1
ATOM 1499 N N . THR A 1 197 ? 14.875 18.312 17.172 1 97.38 197 THR A N 1
ATOM 1500 C CA . THR A 1 197 ? 13.609 19.031 17.25 1 97.38 197 THR A CA 1
ATOM 1501 C C . THR A 1 197 ? 13.797 20.5 16.938 1 97.38 197 THR A C 1
ATOM 1503 O O . THR A 1 197 ? 14.75 21.125 17.391 1 97.38 197 THR A O 1
ATOM 1506 N N . GLU A 1 198 ? 13.016 20.969 16.094 1 97.06 198 GLU A N 1
ATOM 1507 C CA . GLU A 1 198 ? 12.898 22.406 15.836 1 97.06 198 GLU A CA 1
ATOM 1508 C C . GLU A 1 198 ? 11.469 22.891 16.031 1 97.06 198 GLU A C 1
ATOM 1510 O O . GLU A 1 198 ? 10.531 22.312 15.469 1 97.06 198 GLU A O 1
ATOM 1515 N N . VAL A 1 199 ? 11.328 23.906 16.891 1 97 199 VAL A N 1
ATOM 1516 C CA . VAL A 1 199 ? 10.016 24.516 17.109 1 97 199 VAL A CA 1
ATOM 1517 C C . VAL A 1 199 ? 10.023 25.953 16.609 1 97 199 VAL A C 1
ATOM 1519 O O . VAL A 1 199 ? 10.992 26.688 16.828 1 97 199 VAL A O 1
ATOM 1522 N N . LEU A 1 200 ? 9.016 26.312 15.93 1 95.19 200 LEU A N 1
ATOM 1523 C CA . LEU A 1 200 ? 8.922 27.703 15.469 1 95.19 200 LEU A CA 1
ATOM 1524 C C . LEU A 1 200 ? 7.484 28.203 15.586 1 95.19 200 LEU A C 1
ATOM 1526 O O . LEU A 1 200 ? 6.535 27.422 15.492 1 95.19 200 LEU A O 1
ATOM 1530 N N . ASP A 1 201 ? 7.348 29.469 15.766 1 96.31 201 ASP A N 1
ATOM 1531 C CA . ASP A 1 201 ? 6.047 30.125 15.75 1 96.31 201 ASP A CA 1
ATOM 1532 C C . ASP A 1 201 ? 5.727 30.688 14.367 1 96.31 201 ASP A C 1
ATOM 1534 O O . ASP A 1 201 ? 6.586 31.297 13.719 1 96.31 201 ASP A O 1
ATOM 1538 N N . VAL A 1 202 ? 4.586 30.375 13.945 1 96.12 202 VAL A N 1
ATOM 1539 C CA . VAL A 1 202 ? 4.148 30.797 12.625 1 96.12 202 VAL A CA 1
ATOM 1540 C C . VAL A 1 202 ? 2.891 31.656 12.75 1 96.12 202 VAL A C 1
ATOM 1542 O O . VAL A 1 202 ? 1.906 31.25 13.367 1 96.12 202 VAL A O 1
ATOM 1545 N N . GLN A 1 203 ? 2.939 32.875 12.203 1 95.81 203 GLN A N 1
ATOM 1546 C CA . GLN A 1 203 ? 1.759 33.719 12.148 1 95.81 203 GLN A CA 1
ATOM 1547 C C . GLN A 1 203 ? 0.953 33.469 10.875 1 95.81 203 GLN A C 1
ATOM 1549 O O . GLN A 1 203 ? 1.508 33.469 9.773 1 95.81 203 GLN A O 1
ATOM 1554 N N . ARG A 1 204 ? -0.296 33.25 11.031 1 95.5 204 ARG A N 1
ATOM 1555 C CA . ARG A 1 204 ? -1.174 32.906 9.914 1 95.5 204 ARG A CA 1
ATOM 1556 C C . ARG A 1 204 ? -2.359 33.844 9.828 1 95.5 204 ARG A C 1
ATOM 1558 O O . ARG A 1 204 ? -2.902 34.281 10.859 1 95.5 204 ARG A O 1
ATOM 1565 N N . PRO A 1 205 ? -2.742 34.219 8.602 1 95.69 205 PRO A N 1
ATOM 1566 C CA . PRO A 1 205 ? -3.936 35.062 8.469 1 95.69 205 PRO A CA 1
ATOM 1567 C C . PRO A 1 205 ? -5.219 34.312 8.859 1 95.69 205 PRO A C 1
ATOM 1569 O O . PRO A 1 205 ? -5.422 33.188 8.469 1 95.69 205 PRO A O 1
ATOM 1572 N N . LEU A 1 206 ? -6.043 34.938 9.602 1 97 206 LEU A N 1
ATOM 1573 C CA . LEU A 1 206 ? -7.246 34.312 10.125 1 97 206 LEU A CA 1
ATOM 1574 C C . LEU A 1 206 ? -8.227 34 9.008 1 97 206 LEU A C 1
ATOM 1576 O O . LEU A 1 206 ? -8.758 32.875 8.938 1 97 206 LEU A O 1
ATOM 1580 N N . GLY A 1 207 ? -8.5 34.906 8.109 1 95.12 207 GLY A N 1
ATOM 1581 C CA . GLY A 1 207 ? -9.484 34.781 7.043 1 95.12 207 GLY A CA 1
ATOM 1582 C C . GLY A 1 207 ? -9.273 33.531 6.211 1 95.12 207 GLY A C 1
ATOM 1583 O O . GLY A 1 207 ? -10.117 32.625 6.203 1 95.12 207 GLY A O 1
ATOM 1584 N N . PRO A 1 208 ? -8.078 33.469 5.578 1 94.75 208 PRO A N 1
ATOM 1585 C CA . PRO A 1 208 ? -7.762 32.281 4.766 1 94.75 208 PRO A CA 1
ATOM 1586 C C . PRO A 1 208 ? -7.797 30.984 5.566 1 94.75 208 PRO A C 1
ATOM 1588 O O . PRO A 1 208 ? -8.18 29.938 5.039 1 94.75 208 PRO A O 1
ATOM 1591 N N . TRP A 1 209 ? -7.398 31.062 6.797 1 95.94 209 TRP A N 1
ATOM 1592 C CA . TRP A 1 209 ? -7.398 29.891 7.668 1 95.94 209 TRP A CA 1
ATOM 1593 C C . TRP A 1 209 ? -8.812 29.359 7.867 1 95.94 209 TRP A C 1
ATOM 1595 O O . TRP A 1 209 ? -9.039 28.156 7.809 1 95.94 209 TRP A O 1
ATOM 1605 N N . LEU A 1 210 ? -9.781 30.203 8.102 1 97.12 210 LEU A N 1
ATOM 1606 C CA . LEU A 1 210 ? -11.18 29.844 8.273 1 97.12 210 LEU A CA 1
ATOM 1607 C C . LEU A 1 210 ? -11.781 29.359 6.957 1 97.12 210 LEU A C 1
ATOM 1609 O O . LEU A 1 210 ? -12.539 28.391 6.934 1 97.12 210 LEU A O 1
ATOM 1613 N N . GLU A 1 211 ? -11.414 30.016 5.879 1 95.56 211 GLU A N 1
ATOM 1614 C CA . GLU A 1 211 ? -11.922 29.656 4.562 1 95.56 211 GLU A CA 1
ATOM 1615 C C . GLU A 1 211 ? -11.43 28.266 4.137 1 95.56 211 GLU A C 1
ATOM 1617 O O . GLU A 1 211 ? -12.188 27.484 3.564 1 95.56 211 GLU A O 1
ATOM 1622 N N . GLN A 1 212 ? -10.164 27.969 4.406 1 93.69 212 GLN A N 1
ATOM 1623 C CA . GLN A 1 212 ? -9.555 26.703 4.043 1 93.69 212 GLN A CA 1
ATOM 1624 C C . GLN A 1 212 ? -10.305 25.531 4.676 1 93.69 212 GLN A C 1
ATOM 1626 O O . GLN A 1 212 ? -10.43 24.453 4.066 1 93.69 212 GLN A O 1
ATOM 1631 N N . ALA A 1 213 ? -10.773 25.688 5.887 1 95 213 ALA A N 1
ATOM 1632 C CA . ALA A 1 213 ? -11.469 24.625 6.605 1 95 213 ALA A CA 1
ATOM 1633 C C . ALA A 1 213 ? -12.961 24.625 6.293 1 95 213 ALA A C 1
ATOM 1635 O O . ALA A 1 213 ? -13.711 23.781 6.793 1 95 213 ALA A O 1
ATOM 1636 N N . ARG A 1 214 ? -13.414 25.625 5.453 1 95.12 214 ARG A N 1
ATOM 1637 C CA . ARG A 1 214 ? -14.836 25.797 5.156 1 95.12 214 ARG A CA 1
ATOM 1638 C C . ARG A 1 214 ? -15.648 25.953 6.438 1 95.12 214 ARG A C 1
ATOM 1640 O O . ARG A 1 214 ? -16.703 25.328 6.586 1 95.12 214 ARG A O 1
ATOM 1647 N N . THR A 1 215 ? -15.133 26.734 7.316 1 96.44 215 THR A N 1
ATOM 1648 C CA . THR A 1 215 ? -15.805 27.016 8.586 1 96.44 215 THR A CA 1
ATOM 1649 C C . THR A 1 215 ? -17.109 27.781 8.352 1 96.44 215 THR A C 1
ATOM 1651 O O . THR A 1 215 ? -17.125 28.781 7.625 1 96.44 215 THR A O 1
ATOM 1654 N N . PRO A 1 216 ? -18.188 27.281 8.938 1 96.69 216 PRO A N 1
ATOM 1655 C CA . PRO A 1 216 ? -19.453 28.016 8.781 1 96.69 216 PRO A CA 1
ATOM 1656 C C . PRO A 1 216 ? -19.328 29.484 9.203 1 96.69 216 PRO A C 1
ATOM 1658 O O . PRO A 1 216 ? -18.656 29.797 10.188 1 96.69 216 PRO A O 1
ATOM 1661 N N . ALA A 1 217 ? -20.109 30.328 8.562 1 97.44 217 ALA A N 1
ATOM 1662 C CA . ALA A 1 217 ? -19.984 31.766 8.703 1 97.44 217 ALA A CA 1
ATOM 1663 C C . ALA A 1 217 ? -20.219 32.188 10.148 1 97.44 217 ALA A C 1
ATOM 1665 O O . ALA A 1 217 ? -19.516 33.062 10.672 1 97.44 217 ALA A O 1
ATOM 1666 N N . GLU A 1 218 ? -21.203 31.625 10.766 1 97.81 218 GLU A N 1
ATOM 1667 C CA . GLU A 1 218 ? -21.516 32 12.141 1 97.81 218 GLU A CA 1
ATOM 1668 C C . GLU A 1 218 ? -20.375 31.625 13.086 1 97.81 218 GLU A C 1
ATOM 1670 O O . GLU A 1 218 ? -20.016 32.406 13.977 1 97.81 218 GLU A O 1
ATOM 1675 N N . THR A 1 219 ? -19.875 30.469 12.906 1 98.12 219 THR A N 1
ATOM 1676 C CA . THR A 1 219 ? -18.75 30 13.711 1 98.12 219 THR A CA 1
ATOM 1677 C C . THR A 1 219 ? -17.516 30.859 13.461 1 98.12 219 THR A C 1
ATOM 1679 O O . THR A 1 219 ? -16.797 31.219 14.398 1 98.12 219 THR A O 1
ATOM 1682 N N . ALA A 1 220 ? -17.266 31.172 12.227 1 98.25 220 ALA A N 1
ATOM 1683 C CA . ALA A 1 220 ? -16.141 32.031 11.852 1 98.25 220 ALA A CA 1
ATOM 1684 C C . ALA A 1 220 ? -16.234 33.375 12.547 1 98.25 220 ALA A C 1
ATOM 1686 O O . ALA A 1 220 ? -15.242 33.875 13.078 1 98.25 220 ALA A O 1
ATOM 1687 N N . ALA A 1 221 ? -17.406 33.906 12.578 1 97.94 221 ALA A N 1
ATOM 1688 C CA . ALA A 1 221 ? -17.625 35.219 13.211 1 97.94 221 ALA A CA 1
ATOM 1689 C C . ALA A 1 221 ? -17.359 35.156 14.711 1 97.94 221 ALA A C 1
ATOM 1691 O O . ALA A 1 221 ? -16.812 36.094 15.297 1 97.94 221 ALA A O 1
ATOM 1692 N N . ARG A 1 222 ? -17.766 34.094 15.25 1 97.88 222 ARG A N 1
ATOM 1693 C CA . ARG A 1 222 ? -17.547 33.875 16.672 1 97.88 222 ARG A CA 1
ATOM 1694 C C . ARG A 1 222 ? -16.062 33.812 17 1 97.88 222 ARG A C 1
ATOM 1696 O O . ARG A 1 222 ? -15.594 34.406 17.969 1 97.88 222 ARG A O 1
ATOM 1703 N N . ILE A 1 223 ? -15.289 33.094 16.219 1 98.31 223 ILE A N 1
ATOM 1704 C CA . ILE A 1 223 ? -13.852 32.969 16.406 1 98.31 223 ILE A CA 1
ATOM 1705 C C . ILE A 1 223 ? -13.18 34.312 16.234 1 98.31 223 ILE A C 1
ATOM 1707 O O . ILE A 1 223 ? -12.344 34.719 17.047 1 98.31 223 ILE A O 1
ATOM 1711 N N . GLU A 1 224 ? -13.555 35 15.18 1 98.06 224 GLU A N 1
ATOM 1712 C CA . GLU A 1 224 ? -13 36.344 14.922 1 98.06 224 GLU A CA 1
ATOM 1713 C C . GLU A 1 224 ? -13.25 37.281 16.094 1 98.06 224 GLU A C 1
ATOM 1715 O O . GLU A 1 224 ? -12.352 38.031 16.516 1 98.06 224 GLU A O 1
ATOM 1720 N N . SER A 1 225 ? -14.453 37.25 16.594 1 98 225 SER A N 1
ATOM 1721 C CA . SER A 1 225 ? -14.82 38.094 17.719 1 98 225 SER A CA 1
ATOM 1722 C C . SER A 1 225 ? -14.008 37.75 18.953 1 98 225 SER A C 1
ATOM 1724 O O . SER A 1 225 ? -13.539 38.625 19.672 1 98 225 SER A O 1
ATOM 1726 N N . GLU A 1 226 ? -13.852 36.5 19.188 1 97.94 226 GLU A N 1
ATOM 1727 C CA . GLU A 1 226 ? -13.086 36.062 20.344 1 97.94 226 GLU A CA 1
ATOM 1728 C C . GLU A 1 226 ? -11.633 36.5 20.25 1 97.94 226 GLU A C 1
ATOM 1730 O O . GLU A 1 226 ? -11.047 36.969 21.234 1 97.94 226 GLU A O 1
ATOM 1735 N N . LEU A 1 227 ? -11.008 36.375 19.109 1 98.06 227 LEU A N 1
ATOM 1736 C CA . LEU A 1 227 ? -9.617 36.781 18.938 1 98.06 227 LEU A CA 1
ATOM 1737 C C . LEU A 1 227 ? -9.469 38.312 19.016 1 98.06 227 LEU A C 1
ATOM 1739 O O . LEU A 1 227 ? -8.492 38.812 19.562 1 98.06 227 LEU A O 1
ATOM 1743 N N . ALA A 1 228 ? -10.461 39.031 18.484 1 97.38 228 ALA A N 1
ATOM 1744 C CA . ALA A 1 228 ? -10.461 40.469 18.578 1 97.38 228 ALA A CA 1
ATOM 1745 C C . ALA A 1 228 ? -10.578 40.938 20.031 1 97.38 228 ALA A C 1
ATOM 1747 O O . ALA A 1 228 ? -9.922 41.906 20.438 1 97.38 228 ALA A O 1
ATOM 1748 N N . GLU A 1 229 ? -11.461 40.281 20.75 1 97.62 229 GLU A N 1
ATOM 1749 C CA . GLU A 1 229 ? -11.617 40.594 22.172 1 97.62 229 GLU A CA 1
ATOM 1750 C C . GLU A 1 229 ? -10.312 40.375 22.922 1 97.62 229 GLU A C 1
ATOM 1752 O O . GLU A 1 229 ? -9.969 41.156 23.812 1 97.62 229 GLU A O 1
ATOM 1757 N N . GLU A 1 230 ? -9.664 39.312 22.609 1 97.5 230 GLU A N 1
ATOM 1758 C CA . GLU A 1 230 ? -8.375 39.062 23.234 1 97.5 230 GLU A CA 1
ATOM 1759 C C . GLU A 1 230 ? -7.387 40.188 22.953 1 97.5 230 GLU A C 1
ATOM 1761 O O . GLU A 1 230 ? -6.652 40.594 23.844 1 97.5 230 GLU A O 1
ATOM 1766 N N . LEU A 1 231 ? -7.309 40.688 21.703 1 96.31 231 LEU A N 1
ATOM 1767 C CA . LEU A 1 231 ? -6.434 41.781 21.328 1 96.31 231 LEU A CA 1
ATOM 1768 C C . LEU A 1 231 ? -6.77 43.031 22.125 1 96.31 231 LEU A C 1
ATOM 1770 O O . LEU A 1 231 ? -5.891 43.844 22.391 1 96.31 231 LEU A O 1
ATOM 1774 N N . ALA A 1 232 ? -8 43.094 22.531 1 96.38 232 ALA A N 1
ATOM 1775 C CA . ALA A 1 232 ? -8.477 44.281 23.266 1 96.38 232 ALA A CA 1
ATOM 1776 C C . ALA A 1 232 ? -8.305 44.094 24.781 1 96.38 232 ALA A C 1
ATOM 1778 O O . ALA A 1 232 ? -8.742 44.906 25.578 1 96.38 232 ALA A O 1
ATOM 1779 N N . GLY A 1 233 ? -7.695 43.031 25.172 1 95.94 233 GLY A N 1
ATOM 1780 C CA . GLY A 1 233 ? -7.391 42.812 26.578 1 95.94 233 GLY A CA 1
ATOM 1781 C C . GLY A 1 233 ? -8.32 41.812 27.25 1 95.94 233 GLY A C 1
ATOM 1782 O O . GLY A 1 233 ? -8.32 41.688 28.469 1 95.94 233 GLY A O 1
ATOM 1783 N N . GLY A 1 234 ? -9.164 41.188 26.406 1 96.25 234 GLY A N 1
ATOM 1784 C CA . GLY A 1 234 ? -10.07 40.188 26.922 1 96.25 234 GLY A CA 1
ATOM 1785 C C . GLY A 1 234 ? -9.367 38.875 27.312 1 96.25 234 GLY A C 1
ATOM 1786 O O . GLY A 1 234 ? -8.148 38.875 27.5 1 96.25 234 GLY A O 1
ATOM 1787 N N . PRO A 1 235 ? -10.164 37.844 27.484 1 95.94 235 PRO A N 1
ATOM 1788 C CA . PRO A 1 235 ? -9.617 36.562 27.906 1 95.94 235 PRO A CA 1
ATOM 1789 C C . PRO A 1 235 ? -8.648 35.969 26.891 1 95.94 235 PRO A C 1
ATOM 1791 O O . PRO A 1 235 ? -8.859 36.094 25.688 1 95.94 235 PRO A O 1
ATOM 1794 N N . VAL A 1 236 ? -7.68 35.25 27.375 1 96.38 236 VAL A N 1
ATOM 1795 C CA . VAL A 1 236 ? -6.656 34.594 26.562 1 96.38 236 VAL A CA 1
ATOM 1796 C C . VAL A 1 236 ? -7.223 33.344 25.906 1 96.38 236 VAL A C 1
ATOM 1798 O O . VAL A 1 236 ? -7.73 32.469 26.594 1 96.38 236 VAL A O 1
ATOM 1801 N N . SER A 1 237 ? -7.16 33.188 24.625 1 95.81 237 SER A N 1
ATOM 1802 C CA . SER A 1 237 ? -7.691 32.031 23.875 1 95.81 237 SER A CA 1
ATOM 1803 C C . SER A 1 237 ? -6.625 30.969 23.656 1 95.81 237 SER A C 1
ATOM 1805 O O . SER A 1 237 ? -6.945 29.812 23.422 1 95.81 237 SER A O 1
ATOM 1807 N N . GLY A 1 238 ? -5.32 31.406 23.688 1 96.06 238 GLY A N 1
ATOM 1808 C CA . GLY A 1 238 ? -4.219 30.531 23.312 1 96.06 238 GLY A CA 1
ATOM 1809 C C . GLY A 1 238 ? -3.797 30.672 21.875 1 96.06 238 GLY A C 1
ATOM 1810 O O . GLY A 1 238 ? -2.762 30.141 21.453 1 96.06 238 GLY A O 1
ATOM 1811 N N . MET A 1 239 ? -4.508 31.453 21.094 1 97.44 239 MET A N 1
ATOM 1812 C CA . MET A 1 239 ? -4.242 31.609 19.672 1 97.44 239 MET A CA 1
ATOM 1813 C C . MET A 1 239 ? -3.246 32.719 19.422 1 97.44 239 MET A C 1
ATOM 1815 O O . MET A 1 239 ? -2.725 32.875 18.312 1 97.44 239 MET A O 1
ATOM 1819 N N . ARG A 1 240 ? -2.98 33.531 20.406 1 97.19 240 ARG A N 1
ATOM 1820 C CA . ARG A 1 240 ? -2.021 34.625 20.359 1 97.19 240 ARG A CA 1
ATOM 1821 C C . ARG A 1 240 ? -2.273 35.5 19.125 1 97.19 240 ARG A C 1
ATOM 1823 O O . ARG A 1 240 ? -1.389 35.688 18.297 1 97.19 240 ARG A O 1
ATOM 1830 N N . PRO A 1 241 ? -3.498 36.125 19.078 1 97.88 241 PRO A N 1
ATOM 1831 C CA . PRO A 1 241 ? -3.852 36.969 17.922 1 97.88 241 PRO A CA 1
ATOM 1832 C C . PRO A 1 241 ? -2.969 38.188 17.781 1 97.88 241 PRO A C 1
ATOM 1834 O O . PRO A 1 241 ? -2.479 38.719 18.781 1 97.88 241 PRO A O 1
ATOM 1837 N N . VAL A 1 242 ? -2.701 38.625 16.562 1 97.5 242 VAL A N 1
ATOM 1838 C CA . VAL A 1 242 ? -1.946 39.812 16.219 1 97.5 242 VAL A CA 1
ATOM 1839 C C . VAL A 1 242 ? -2.572 40.5 15.008 1 97.5 242 VAL A C 1
ATOM 1841 O O . VAL A 1 242 ? -3.246 39.844 14.203 1 97.5 242 VAL A O 1
ATOM 1844 N N . THR A 1 243 ? -2.475 41.75 14.953 1 96.62 243 THR A N 1
ATOM 1845 C CA . THR A 1 243 ? -2.885 42.469 13.75 1 96.62 243 THR A CA 1
ATOM 1846 C C . THR A 1 243 ? -1.685 42.719 12.852 1 96.62 243 THR A C 1
ATOM 1848 O O . THR A 1 243 ? -0.7 43.344 13.289 1 96.62 243 THR A O 1
ATOM 1851 N N . LEU A 1 244 ? -1.704 42.219 11.711 1 94.81 244 LEU A N 1
ATOM 1852 C CA . LEU A 1 244 ? -0.686 42.469 10.703 1 94.81 244 LEU A CA 1
ATOM 1853 C C . LEU A 1 244 ? -1.308 43.094 9.445 1 94.81 244 LEU A C 1
ATOM 1855 O O . LEU A 1 244 ? -2.236 42.5 8.867 1 94.81 244 LEU A O 1
ATOM 1859 N N . ASP A 1 245 ? -0.858 44.281 9.047 1 93.38 245 ASP A N 1
ATOM 1860 C CA . ASP A 1 245 ? -1.358 45 7.871 1 93.38 245 ASP A CA 1
ATOM 1861 C C . ASP A 1 245 ? -2.875 45.156 7.938 1 93.38 245 ASP A C 1
ATOM 1863 O O . ASP A 1 245 ? -3.578 44.906 6.965 1 93.38 245 ASP A O 1
ATOM 1867 N N . GLY A 1 246 ? -3.385 45.406 9.094 1 92.38 246 GLY A N 1
ATOM 1868 C CA . GLY A 1 246 ? -4.789 45.719 9.297 1 92.38 246 GLY A CA 1
ATOM 1869 C C . GLY A 1 246 ? -5.68 44.5 9.32 1 92.38 246 GLY A C 1
ATOM 1870 O O . GLY A 1 246 ? -6.906 44.594 9.367 1 92.38 246 GLY A O 1
ATOM 1871 N N . ARG A 1 247 ? -5.004 43.375 9.234 1 95.31 247 ARG A N 1
ATOM 1872 C CA . ARG A 1 247 ? -5.77 42.125 9.234 1 95.31 247 ARG A CA 1
ATOM 1873 C C . ARG A 1 247 ? -5.449 41.281 10.461 1 95.31 247 ARG A C 1
ATOM 1875 O O . ARG A 1 247 ? -4.328 41.344 10.977 1 95.31 247 ARG A O 1
ATOM 1882 N N . LEU A 1 248 ? -6.48 40.594 10.922 1 97 248 LEU A N 1
ATOM 1883 C CA . LEU A 1 248 ? -6.324 39.75 12.078 1 97 248 LEU A CA 1
ATOM 1884 C C . LEU A 1 248 ? -5.551 38.469 11.719 1 97 248 LEU A C 1
ATOM 1886 O O . LEU A 1 248 ? -5.859 37.812 10.719 1 97 248 LEU A O 1
ATOM 1890 N N . HIS A 1 249 ? -4.453 38.219 12.383 1 97.75 249 HIS A N 1
ATOM 1891 C CA . HIS A 1 249 ? -3.652 37 12.336 1 97.75 249 HIS A CA 1
ATOM 1892 C C . HIS A 1 249 ? -3.645 36.312 13.68 1 97.75 249 HIS A C 1
ATOM 1894 O O . HIS A 1 249 ? -4.18 36.812 14.664 1 97.75 249 HIS A O 1
ATOM 1900 N N . TYR A 1 250 ? -3.195 35.156 13.68 1 97.31 250 TYR A N 1
ATOM 1901 C CA . TYR A 1 250 ? -2.943 34.375 14.891 1 97.31 250 TYR A CA 1
ATOM 1902 C C . TYR A 1 250 ? -1.62 33.625 14.797 1 97.31 250 TYR A C 1
ATOM 1904 O O . TYR A 1 250 ? -0.972 33.625 13.742 1 97.31 250 TYR A O 1
ATOM 1912 N N . THR A 1 251 ? -1.152 33.031 15.883 1 96.94 251 THR A N 1
ATOM 1913 C CA . THR A 1 251 ? 0.149 32.375 15.922 1 96.94 251 THR A CA 1
ATOM 1914 C C . THR A 1 251 ? 0.001 30.922 16.312 1 96.94 251 THR A C 1
ATOM 1916 O O . THR A 1 251 ? -0.658 30.594 17.297 1 96.94 251 THR A O 1
ATOM 1919 N N . GLN A 1 252 ? 0.542 30.031 15.484 1 96.81 252 GLN A N 1
ATOM 1920 C CA . GLN A 1 252 ? 0.678 28.609 15.789 1 96.81 252 GLN A CA 1
ATOM 1921 C C . GLN A 1 252 ? 2.133 28.25 16.078 1 96.81 252 GLN A C 1
ATOM 1923 O O . GLN A 1 252 ? 3.051 28.875 15.539 1 96.81 252 GLN A O 1
ATOM 1928 N N . SER A 1 253 ? 2.318 27.328 16.984 1 97.44 253 SER A N 1
ATOM 1929 C CA . SER A 1 253 ? 3.629 26.719 17.156 1 97.44 253 SER A CA 1
ATOM 1930 C C . SER A 1 253 ? 3.727 25.406 16.391 1 97.44 253 SER A C 1
ATOM 1932 O O . SER A 1 253 ? 2.869 24.531 16.531 1 97.44 253 SER A O 1
ATOM 1934 N N . TRP A 1 254 ? 4.699 25.297 15.516 1 98 254 TRP A N 1
ATOM 1935 C CA . TRP A 1 254 ? 4.949 24.078 14.742 1 98 254 TRP A CA 1
ATOM 1936 C C . TRP A 1 254 ? 6.238 23.406 15.195 1 98 254 TRP A C 1
ATOM 1938 O O . TRP A 1 254 ? 7.18 24.062 15.633 1 98 254 TRP A O 1
ATOM 1948 N N . VAL A 1 255 ? 6.258 22.156 15.148 1 98 255 VAL A N 1
ATOM 1949 C CA . VAL A 1 255 ? 7.484 21.406 15.414 1 98 255 VAL A CA 1
ATOM 1950 C C . VAL A 1 255 ? 7.895 20.625 14.164 1 98 255 VAL A C 1
ATOM 1952 O O . VAL A 1 255 ? 7.043 20.172 13.406 1 98 255 VAL A O 1
ATOM 1955 N N . GLN A 1 256 ? 9.117 20.516 13.867 1 98 256 GLN A N 1
ATOM 1956 C CA . GLN A 1 256 ? 9.758 19.484 13.039 1 98 256 GLN A CA 1
ATOM 1957 C C . GLN A 1 256 ? 10.68 18.609 13.883 1 98 256 GLN A C 1
ATOM 1959 O O . GLN A 1 256 ? 11.562 19.109 14.578 1 98 256 GLN A O 1
ATOM 1964 N N . LEU A 1 257 ? 10.414 17.438 13.844 1 98.31 257 LEU A N 1
ATOM 1965 C CA . LEU A 1 257 ? 11.133 16.484 14.68 1 98.31 257 LEU A CA 1
ATOM 1966 C C . LEU A 1 257 ? 11.719 15.352 13.836 1 98.31 257 LEU A C 1
ATOM 1968 O O . LEU A 1 257 ? 11.07 14.859 12.922 1 98.31 257 LEU A O 1
ATOM 1972 N N . LEU A 1 258 ? 13 14.992 14.055 1 98.62 258 LEU A N 1
ATOM 1973 C CA . LEU A 1 258 ? 13.672 13.852 13.445 1 98.62 258 LEU A CA 1
ATOM 1974 C C . LEU A 1 258 ? 13.82 12.703 14.445 1 98.62 258 LEU A C 1
ATOM 1976 O O . LEU A 1 258 ? 14.344 12.898 15.547 1 98.62 258 LEU A O 1
ATOM 1980 N N . ALA A 1 259 ? 13.328 11.586 14.102 1 98.81 259 ALA A N 1
ATOM 1981 C CA . ALA A 1 259 ? 13.469 10.398 14.938 1 98.81 259 ALA A CA 1
ATOM 1982 C C . ALA A 1 259 ? 14.047 9.234 14.141 1 98.81 259 ALA A C 1
ATOM 1984 O O . ALA A 1 259 ? 14.062 9.266 12.914 1 98.81 259 ALA A O 1
ATOM 1985 N N . VAL A 1 260 ? 14.586 8.273 14.844 1 98.5 260 VAL A N 1
ATOM 1986 C CA . VAL A 1 260 ? 15.117 7.047 14.25 1 98.5 260 VAL A CA 1
ATOM 1987 C C . VAL A 1 260 ? 14.609 5.836 15.031 1 98.5 260 VAL A C 1
ATOM 1989 O O . VAL A 1 260 ? 14.375 5.926 16.234 1 98.5 260 VAL A O 1
ATOM 1992 N N . PRO A 1 261 ? 14.391 4.723 14.344 1 97.94 261 PRO A N 1
ATOM 1993 C CA . PRO A 1 261 ? 14.102 3.506 15.109 1 97.94 261 PRO A CA 1
ATOM 1994 C C . PRO A 1 261 ? 15.312 2.992 15.883 1 97.94 261 PRO A C 1
ATOM 1996 O O . PRO A 1 261 ? 16.453 3.143 15.422 1 97.94 261 PRO A O 1
ATOM 1999 N N . ASP A 1 262 ? 15.141 2.412 17.047 1 93.5 262 ASP A N 1
ATOM 2000 C CA . ASP A 1 262 ? 16.234 1.835 17.812 1 93.5 262 ASP A CA 1
ATOM 2001 C C . ASP A 1 262 ? 16.578 0.43 17.328 1 93.5 262 ASP A C 1
ATOM 2003 O O . ASP A 1 262 ? 15.719 -0.269 16.781 1 93.5 262 ASP A O 1
ATOM 2007 N N . MET B 1 1 ? -23.391 -16.484 13.445 1 31.2 1 MET B N 1
ATOM 2008 C CA . MET B 1 1 ? -22.406 -16.938 12.477 1 31.2 1 MET B CA 1
ATOM 2009 C C . MET B 1 1 ? -22.406 -16.047 11.234 1 31.2 1 MET B C 1
ATOM 2011 O O . MET B 1 1 ? -23.422 -15.977 10.523 1 31.2 1 MET B O 1
ATOM 2015 N N . SER B 1 2 ? -21.781 -14.867 11.273 1 39.31 2 SER B N 1
ATOM 2016 C CA . SER B 1 2 ? -21.844 -13.859 10.227 1 39.31 2 SER B CA 1
ATOM 2017 C C . SER B 1 2 ? -21.625 -14.469 8.852 1 39.31 2 SER B C 1
ATOM 2019 O O . SER B 1 2 ? -20.672 -15.234 8.648 1 39.31 2 SER B O 1
ATOM 2021 N N . LEU B 1 3 ? -22.594 -14.68 8.086 1 37.34 3 LEU B N 1
ATOM 2022 C CA . LEU B 1 3 ? -22.625 -15.195 6.723 1 37.34 3 LEU B CA 1
ATOM 2023 C C . LEU B 1 3 ? -21.594 -14.484 5.855 1 37.34 3 LEU B C 1
ATOM 2025 O O . LEU B 1 3 ? -21.797 -13.344 5.441 1 37.34 3 LEU B O 1
ATOM 2029 N N . ARG B 1 4 ? -20.406 -14.922 6.047 1 60.47 4 ARG B N 1
ATOM 2030 C CA . ARG B 1 4 ? -19.391 -14.375 5.156 1 60.47 4 ARG B CA 1
ATOM 2031 C C . ARG B 1 4 ? -19.719 -14.672 3.697 1 60.47 4 ARG B C 1
ATOM 2033 O O . ARG B 1 4 ? -20.141 -15.781 3.369 1 60.47 4 ARG B O 1
ATOM 2040 N N . SER B 1 5 ? -19.688 -13.703 2.74 1 72.38 5 SER B N 1
ATOM 2041 C CA . SER B 1 5 ? -19.922 -13.891 1.311 1 72.38 5 SER B CA 1
ATOM 2042 C C . SER B 1 5 ? -18.969 -14.93 0.73 1 72.38 5 SER B C 1
ATOM 2044 O O . SER B 1 5 ? -17.953 -15.273 1.356 1 72.38 5 SER B O 1
ATOM 2046 N N . GLY B 1 6 ? -19.344 -15.695 -0.218 1 76.38 6 GLY B N 1
ATOM 2047 C CA . GLY B 1 6 ? -18.531 -16.672 -0.917 1 76.38 6 GLY B CA 1
ATOM 2048 C C . GLY B 1 6 ? -17.109 -16.203 -1.165 1 76.38 6 GLY B C 1
ATOM 2049 O O . GLY B 1 6 ? -16.156 -16.969 -1.022 1 76.38 6 GLY B O 1
ATOM 2050 N N . GLY B 1 7 ? -16.984 -14.984 -1.407 1 83.5 7 GLY B N 1
ATOM 2051 C CA . GLY B 1 7 ? -15.672 -14.391 -1.635 1 83.5 7 GLY B CA 1
ATOM 2052 C C . GLY B 1 7 ? -14.828 -14.312 -0.377 1 83.5 7 GLY B C 1
ATOM 2053 O O . GLY B 1 7 ? -13.633 -14.625 -0.402 1 83.5 7 GLY B O 1
ATOM 2054 N N . GLU B 1 8 ? -15.391 -13.922 0.709 1 87.19 8 GLU B N 1
ATOM 2055 C CA . GLU B 1 8 ? -14.68 -13.844 1.983 1 87.19 8 GLU B CA 1
ATOM 2056 C C . GLU B 1 8 ? -14.25 -15.227 2.461 1 87.19 8 GLU B C 1
ATOM 2058 O O . GLU B 1 8 ? -13.18 -15.383 3.053 1 87.19 8 GLU B O 1
ATOM 2063 N N . ASP B 1 9 ? -15.078 -16.203 2.164 1 90.62 9 ASP B N 1
ATOM 2064 C CA . ASP B 1 9 ? -14.758 -17.562 2.562 1 90.62 9 ASP B CA 1
ATOM 2065 C C . ASP B 1 9 ? -13.555 -18.094 1.787 1 90.62 9 ASP B C 1
ATOM 2067 O O . ASP B 1 9 ? -12.672 -18.734 2.363 1 90.62 9 ASP B O 1
ATOM 2071 N N . GLN B 1 10 ? -13.562 -17.844 0.532 1 93.06 10 GLN B N 1
ATOM 2072 C CA . GLN B 1 10 ? -12.445 -18.266 -0.301 1 93.06 10 GLN B CA 1
ATOM 2073 C C . GLN B 1 10 ? -11.148 -17.578 0.113 1 93.06 10 GLN B C 1
ATOM 2075 O O . GLN B 1 10 ? -10.094 -18.203 0.167 1 93.06 10 GLN B O 1
ATOM 2080 N N . LEU B 1 11 ? -11.242 -16.312 0.367 1 93.38 11 LEU B N 1
ATOM 2081 C CA . LEU B 1 11 ? -10.062 -15.562 0.792 1 93.38 11 LEU B CA 1
ATOM 2082 C C . LEU B 1 11 ? -9.516 -16.109 2.109 1 93.38 11 LEU B C 1
ATOM 2084 O O . LEU B 1 11 ? -8.305 -16.234 2.279 1 93.38 11 LEU B O 1
ATOM 2088 N N . ALA B 1 12 ? -10.422 -16.375 3.035 1 94.31 12 ALA B N 1
ATOM 2089 C CA . ALA B 1 12 ? -10.016 -16.938 4.316 1 94.31 12 ALA B CA 1
ATOM 2090 C C . ALA B 1 12 ? -9.336 -18.297 4.125 1 94.31 12 ALA B C 1
ATOM 2092 O O . ALA B 1 12 ? -8.32 -18.578 4.766 1 94.31 12 ALA B O 1
ATOM 2093 N N . ARG B 1 13 ? -9.898 -19.078 3.27 1 94 13 ARG B N 1
ATOM 2094 C CA . ARG B 1 13 ? -9.312 -20.391 2.955 1 94 13 ARG B CA 1
ATOM 2095 C C . ARG B 1 13 ? -7.93 -20.219 2.338 1 94 13 ARG B C 1
ATOM 2097 O O . ARG B 1 13 ? -6.996 -20.953 2.701 1 94 13 ARG B O 1
ATOM 2104 N N . ASN B 1 14 ? -7.812 -19.359 1.368 1 95.81 14 ASN B N 1
ATOM 2105 C CA . ASN B 1 14 ? -6.512 -19.078 0.762 1 95.81 14 ASN B CA 1
ATOM 2106 C C . ASN B 1 14 ? -5.477 -18.688 1.81 1 95.81 14 ASN B C 1
ATOM 2108 O O . ASN B 1 14 ? -4.371 -19.234 1.827 1 95.81 14 ASN B O 1
ATOM 2112 N N . ARG B 1 15 ? -5.852 -17.781 2.676 1 95.62 15 ARG B N 1
ATOM 2113 C CA . ARG B 1 15 ? -4.93 -17.312 3.705 1 95.62 15 ARG B CA 1
ATOM 2114 C C . ARG B 1 15 ? -4.457 -18.469 4.586 1 95.62 15 ARG B C 1
ATOM 2116 O O . ARG B 1 15 ? -3.268 -18.578 4.891 1 95.62 15 ARG B O 1
ATOM 2123 N N . GLN B 1 16 ? -5.375 -19.297 4.941 1 95.12 16 GLN B N 1
ATOM 2124 C CA . GLN B 1 16 ? -5.047 -20.438 5.797 1 95.12 16 GLN B CA 1
ATOM 2125 C C . GLN B 1 16 ? -4.102 -21.406 5.09 1 95.12 16 GLN B C 1
ATOM 2127 O O . GLN B 1 16 ? -3.078 -21.797 5.648 1 95.12 16 GLN B O 1
ATOM 2132 N N . GLU B 1 17 ? -4.473 -21.797 3.898 1 95 17 GLU B N 1
ATOM 2133 C CA . GLU B 1 17 ? -3.684 -22.781 3.146 1 95 17 GLU B CA 1
ATOM 2134 C C . GLU B 1 17 ? -2.297 -22.234 2.822 1 95 17 GLU B C 1
ATOM 2136 O O . GLU B 1 17 ? -1.293 -22.922 2.988 1 95 17 GLU B O 1
ATOM 2141 N N . PHE B 1 18 ? -2.236 -21 2.393 1 95.25 18 PHE B N 1
ATOM 2142 C CA . PHE B 1 18 ? -0.949 -20.453 1.974 1 95.25 18 PHE B CA 1
ATOM 2143 C C . PHE B 1 18 ? -0.086 -20.109 3.182 1 95.25 18 PHE B C 1
ATOM 2145 O O . PHE B 1 18 ? 1.144 -20.125 3.098 1 95.25 18 PHE B O 1
ATOM 2152 N N . ALA B 1 19 ? -0.709 -19.781 4.297 1 95.31 19 ALA B N 1
ATOM 2153 C CA . ALA B 1 19 ? 0.068 -19.672 5.527 1 95.31 19 ALA B CA 1
ATOM 2154 C C . ALA B 1 19 ? 0.81 -20.969 5.832 1 95.31 19 ALA B C 1
ATOM 2156 O O . ALA B 1 19 ? 1.994 -20.938 6.176 1 95.31 19 ALA B O 1
ATOM 2157 N N . ARG B 1 20 ? 0.095 -22.062 5.652 1 93.69 20 ARG B N 1
ATOM 2158 C CA . ARG B 1 20 ? 0.658 -23.391 5.91 1 93.69 20 ARG B CA 1
ATOM 2159 C C . ARG B 1 20 ? 1.79 -23.703 4.938 1 93.69 20 ARG B C 1
ATOM 2161 O O . ARG B 1 20 ? 2.754 -24.375 5.297 1 93.69 20 ARG B O 1
ATOM 2168 N N . GLN B 1 21 ? 1.731 -23.156 3.758 1 93.69 21 GLN B N 1
ATOM 2169 C CA . GLN B 1 21 ? 2.646 -23.531 2.684 1 93.69 21 GLN B CA 1
ATOM 2170 C C . GLN B 1 21 ? 3.812 -22.547 2.594 1 93.69 21 GLN B C 1
ATOM 2172 O O . GLN B 1 21 ? 4.746 -22.75 1.815 1 93.69 21 GLN B O 1
ATOM 2177 N N . ALA B 1 22 ? 3.852 -21.484 3.33 1 93.19 22 ALA B N 1
ATOM 2178 C CA . ALA B 1 22 ? 4.762 -20.359 3.152 1 93.19 22 ALA B CA 1
ATOM 2179 C C . ALA B 1 22 ? 6.215 -20.812 3.131 1 93.19 22 ALA B C 1
ATOM 2181 O O . ALA B 1 22 ? 6.992 -20.406 2.268 1 93.19 22 ALA B O 1
ATOM 2182 N N . SER B 1 23 ? 6.59 -21.719 4.016 1 88.62 23 SER B N 1
ATOM 2183 C CA . SER B 1 23 ? 7.98 -22.141 4.133 1 88.62 23 SER B CA 1
ATOM 2184 C C . SER B 1 23 ? 8.406 -22.984 2.928 1 88.62 23 SER B C 1
ATOM 2186 O O . SER B 1 23 ? 9.594 -23.062 2.609 1 88.62 23 SER B O 1
ATOM 2188 N N . THR B 1 24 ? 7.473 -23.562 2.244 1 91.5 24 THR B N 1
ATOM 2189 C CA . THR B 1 24 ? 7.809 -24.422 1.112 1 91.5 24 THR B CA 1
ATOM 2190 C C . THR B 1 24 ? 8.133 -23.578 -0.122 1 91.5 24 THR B C 1
ATOM 2192 O O . THR B 1 24 ? 8.797 -24.062 -1.044 1 91.5 24 THR B O 1
ATOM 2195 N N . PHE B 1 25 ? 7.703 -22.391 -0.171 1 90.94 25 PHE B N 1
ATOM 2196 C CA . PHE B 1 25 ? 7.887 -21.531 -1.34 1 90.94 25 PHE B CA 1
ATOM 2197 C C . PHE B 1 25 ? 9.344 -21.109 -1.479 1 90.94 25 PHE B C 1
ATOM 2199 O O . PHE B 1 25 ? 9.781 -20.719 -2.561 1 90.94 25 PHE B O 1
ATOM 2206 N N . GLU B 1 26 ? 10.062 -21.234 -0.391 1 88.88 26 GLU B N 1
ATOM 2207 C CA . GLU B 1 26 ? 11.461 -20.828 -0.442 1 88.88 26 GLU B CA 1
ATOM 2208 C C . GLU B 1 26 ? 12.391 -22.016 -0.242 1 88.88 26 GLU B C 1
ATOM 2210 O O . GLU B 1 26 ? 13.609 -21.844 -0.159 1 88.88 26 GLU B O 1
ATOM 2215 N N . ASP B 1 27 ? 11.805 -23.219 -0.119 1 89.75 27 ASP B N 1
ATOM 2216 C CA . ASP B 1 27 ? 12.57 -24.469 -0.1 1 89.75 27 ASP B CA 1
ATOM 2217 C C . ASP B 1 27 ? 12.992 -24.875 -1.511 1 89.75 27 ASP B C 1
ATOM 2219 O O . ASP B 1 27 ? 12.148 -25.297 -2.316 1 89.75 27 ASP B O 1
ATOM 2223 N N . ALA B 1 28 ? 14.242 -24.859 -1.828 1 86.88 28 ALA B N 1
ATOM 2224 C CA . ALA B 1 28 ? 14.773 -25.062 -3.174 1 86.88 28 ALA B CA 1
ATOM 2225 C C . ALA B 1 28 ? 14.375 -26.438 -3.705 1 86.88 28 ALA B C 1
ATOM 2227 O O . ALA B 1 28 ? 14.266 -26.641 -4.918 1 86.88 28 ALA B O 1
ATOM 2228 N N . ARG B 1 29 ? 14.117 -27.375 -2.875 1 87.25 29 ARG B N 1
ATOM 2229 C CA . ARG B 1 29 ? 13.727 -28.719 -3.287 1 87.25 29 ARG B CA 1
ATOM 2230 C C . ARG B 1 29 ? 12.289 -28.75 -3.793 1 87.25 29 ARG B C 1
ATOM 2232 O O . ARG B 1 29 ? 11.914 -29.625 -4.57 1 87.25 29 ARG B O 1
ATOM 2239 N N . LEU B 1 30 ? 11.586 -27.688 -3.35 1 87.06 30 LEU B N 1
ATOM 2240 C CA . LEU B 1 30 ? 10.141 -27.797 -3.535 1 87.06 30 LEU B CA 1
ATOM 2241 C C . LEU B 1 30 ? 9.625 -26.688 -4.449 1 87.06 30 LEU B C 1
ATOM 2243 O O . LEU B 1 30 ? 8.523 -26.797 -4.988 1 87.06 30 LEU B O 1
ATOM 2247 N N . ASN B 1 31 ? 10.438 -25.672 -4.68 1 83.62 31 ASN B N 1
ATOM 2248 C CA . ASN B 1 31 ? 9.867 -24.484 -5.309 1 83.62 31 ASN B CA 1
ATOM 2249 C C . ASN B 1 31 ? 10.25 -24.391 -6.781 1 83.62 31 ASN B C 1
ATOM 2251 O O . ASN B 1 31 ? 10.227 -23.312 -7.363 1 83.62 31 ASN B O 1
ATOM 2255 N N . THR B 1 32 ? 10.594 -25.453 -7.418 1 83.81 32 THR B N 1
ATOM 2256 C CA . THR B 1 32 ? 11.07 -25.484 -8.797 1 83.81 32 THR B CA 1
ATOM 2257 C C . THR B 1 32 ? 10.023 -24.891 -9.742 1 83.81 32 THR B C 1
ATOM 2259 O O . THR B 1 32 ? 10.367 -24.172 -10.68 1 83.81 32 THR B O 1
ATOM 2262 N N . ALA B 1 33 ? 8.781 -25.203 -9.531 1 80.38 33 ALA B N 1
ATOM 2263 C CA . ALA B 1 33 ? 7.711 -24.688 -10.383 1 80.38 33 ALA B CA 1
ATOM 2264 C C . ALA B 1 33 ? 7.688 -23.156 -10.367 1 80.38 33 ALA B C 1
ATOM 2266 O O . ALA B 1 33 ? 7.273 -22.531 -11.344 1 80.38 33 ALA B O 1
ATOM 2267 N N . PHE B 1 34 ? 8.141 -22.578 -9.336 1 82.44 34 PHE B N 1
ATOM 2268 C CA . PHE B 1 34 ? 8.078 -21.141 -9.164 1 82.44 34 PHE B CA 1
ATOM 2269 C C . PHE B 1 34 ? 9.336 -20.469 -9.703 1 82.44 34 PHE B C 1
ATOM 2271 O O . PHE B 1 34 ? 9.328 -19.281 -10.039 1 82.44 34 PHE B O 1
ATOM 2278 N N . THR B 1 35 ? 10.406 -21.266 -9.844 1 87.38 35 THR B N 1
ATOM 2279 C CA . THR B 1 35 ? 11.68 -20.656 -10.219 1 87.38 35 THR B CA 1
ATOM 2280 C C . THR B 1 35 ? 12.047 -21 -11.656 1 87.38 35 THR B C 1
ATOM 2282 O O . THR B 1 35 ? 12.766 -20.25 -12.32 1 87.38 35 THR B O 1
ATOM 2285 N N . MET B 1 36 ? 11.656 -22.156 -12.141 1 87.06 36 MET B N 1
ATOM 2286 C CA . MET B 1 36 ? 12.156 -22.703 -13.398 1 87.06 36 MET B CA 1
ATOM 2287 C C . MET B 1 36 ? 11.867 -21.766 -14.555 1 87.06 36 MET B C 1
ATOM 2289 O O . MET B 1 36 ? 12.648 -21.688 -15.508 1 87.06 36 MET B O 1
ATOM 2293 N N . ARG B 1 37 ? 10.844 -20.953 -14.578 1 91 37 ARG B N 1
ATOM 2294 C CA . ARG B 1 37 ? 10.547 -20.078 -15.703 1 91 37 ARG B CA 1
ATOM 2295 C C . ARG B 1 37 ? 10.438 -18.625 -15.25 1 91 37 ARG B C 1
ATOM 2297 O O . ARG B 1 37 ? 9.766 -17.812 -15.891 1 91 37 ARG B O 1
ATOM 2304 N N . LEU B 1 38 ? 11.117 -18.391 -14.219 1 95.31 38 LEU B N 1
ATOM 2305 C CA . LEU B 1 38 ? 11.062 -17.047 -13.648 1 95.31 38 LEU B CA 1
ATOM 2306 C C . LEU B 1 38 ? 11.805 -16.062 -14.539 1 95.31 38 LEU B C 1
ATOM 2308 O O . LEU B 1 38 ? 11.297 -14.969 -14.812 1 95.31 38 LEU B O 1
ATOM 2312 N N . ARG B 1 39 ? 13 -16.453 -15.008 1 95 39 ARG B N 1
ATOM 2313 C CA . ARG B 1 39 ? 13.781 -15.594 -15.891 1 95 39 ARG B CA 1
ATOM 2314 C C . ARG B 1 39 ? 13.016 -15.281 -17.172 1 95 39 ARG B C 1
ATOM 2316 O O . ARG B 1 39 ? 12.984 -14.133 -17.609 1 95 39 ARG B O 1
ATOM 2323 N N . GLU B 1 40 ? 12.438 -16.266 -17.734 1 95.44 40 GLU B N 1
ATOM 2324 C CA . GLU B 1 40 ? 11.656 -16.109 -18.969 1 95.44 40 GLU B CA 1
ATOM 2325 C C . GLU B 1 40 ? 10.461 -15.188 -18.734 1 95.44 40 GLU B C 1
ATOM 2327 O O . GLU B 1 40 ? 10.141 -14.359 -19.578 1 95.44 40 GLU B O 1
ATOM 2332 N N . LEU B 1 41 ? 9.836 -15.344 -17.609 1 96.62 41 LEU B N 1
ATOM 2333 C CA . LEU B 1 41 ? 8.695 -14.5 -17.266 1 96.62 41 LEU B CA 1
ATOM 2334 C C . LEU B 1 41 ? 9.117 -13.039 -17.141 1 96.62 41 LEU B C 1
ATOM 2336 O O . LEU B 1 41 ? 8.438 -12.141 -17.641 1 96.62 41 LEU B O 1
ATOM 2340 N N . VAL B 1 42 ? 10.25 -12.766 -16.469 1 97.62 42 VAL B N 1
ATOM 2341 C CA . VAL B 1 42 ? 10.758 -11.414 -16.281 1 97.62 42 VAL B CA 1
ATOM 2342 C C . VAL B 1 42 ? 11.117 -10.797 -17.625 1 97.62 42 VAL B C 1
ATOM 2344 O O . VAL B 1 42 ? 10.797 -9.633 -17.891 1 97.62 42 VAL B O 1
ATOM 2347 N N . GLU B 1 43 ? 11.727 -11.609 -18.5 1 96.56 43 GLU B N 1
ATOM 2348 C CA . GLU B 1 43 ? 12.055 -11.133 -19.844 1 96.56 43 GLU B CA 1
ATOM 2349 C C . GLU B 1 43 ? 10.789 -10.828 -20.641 1 96.56 43 GLU B C 1
ATOM 2351 O O . GLU B 1 43 ? 10.727 -9.82 -21.344 1 96.56 43 GLU B O 1
ATOM 2356 N N . PHE B 1 44 ? 9.852 -11.633 -20.562 1 97.12 44 PHE B N 1
ATOM 2357 C CA . PHE B 1 44 ? 8.562 -11.445 -21.219 1 97.12 44 PHE B CA 1
ATOM 2358 C C . PHE B 1 44 ? 7.906 -10.148 -20.766 1 97.12 44 PHE B C 1
ATOM 2360 O O . PHE B 1 44 ? 7.289 -9.453 -21.578 1 97.12 44 PHE B O 1
ATOM 2367 N N . ALA B 1 45 ? 8.047 -9.789 -19.422 1 97.44 45 ALA B N 1
ATOM 2368 C CA . ALA B 1 45 ? 7.465 -8.578 -18.844 1 97.44 45 ALA B CA 1
ATOM 2369 C C . ALA B 1 45 ? 8.188 -7.336 -19.359 1 97.44 45 ALA B C 1
ATOM 2371 O O . ALA B 1 45 ? 7.672 -6.219 -19.234 1 97.44 45 ALA B O 1
ATOM 2372 N N . ALA B 1 46 ? 9.438 -7.453 -19.828 1 97.56 46 ALA B N 1
ATOM 2373 C CA . ALA B 1 46 ? 10.242 -6.387 -20.422 1 97.56 46 ALA B CA 1
ATOM 2374 C C . ALA B 1 46 ? 10.352 -5.188 -19.484 1 97.56 46 ALA B C 1
ATOM 2376 O O . ALA B 1 46 ? 10.047 -4.059 -19.875 1 97.56 46 ALA B O 1
ATOM 2377 N N . PRO B 1 47 ? 10.859 -5.449 -18.266 1 98.19 47 PRO B N 1
ATOM 2378 C CA . PRO B 1 47 ? 10.961 -4.352 -17.297 1 98.19 47 PRO B CA 1
ATOM 2379 C C . PRO B 1 47 ? 11.891 -3.234 -17.766 1 98.19 47 PRO B C 1
ATOM 2381 O O . PRO B 1 47 ? 12.883 -3.498 -18.453 1 98.19 47 PRO B O 1
ATOM 2384 N N . ARG B 1 48 ? 11.594 -1.971 -17.438 1 98.12 48 ARG B N 1
ATOM 2385 C CA . ARG B 1 48 ? 12.383 -0.766 -17.672 1 98.12 48 ARG B CA 1
ATOM 2386 C C . ARG B 1 48 ? 12.828 -0.139 -16.344 1 98.12 48 ARG B C 1
ATOM 2388 O O . ARG B 1 48 ? 12.125 -0.246 -15.336 1 98.12 48 ARG B O 1
ATOM 2395 N N . PRO B 1 49 ? 13.922 0.533 -16.344 1 97.81 49 PRO B N 1
ATOM 2396 C CA . PRO B 1 49 ? 14.484 1.08 -15.109 1 97.81 49 PRO B CA 1
ATOM 2397 C C . PRO B 1 49 ? 13.547 2.059 -14.406 1 97.81 49 PRO B C 1
ATOM 2399 O O . PRO B 1 49 ? 13.609 2.217 -13.188 1 97.81 49 PRO B O 1
ATOM 2402 N N . GLU B 1 50 ? 12.688 2.693 -15.109 1 97.19 50 GLU B N 1
ATOM 2403 C CA . GLU B 1 50 ? 11.812 3.707 -14.531 1 97.19 50 GLU B CA 1
ATOM 2404 C C . GLU B 1 50 ? 10.484 3.1 -14.078 1 97.19 50 GLU B C 1
ATOM 2406 O O . GLU B 1 50 ? 9.641 3.791 -13.5 1 97.19 50 GLU B O 1
ATOM 2411 N N . ASP B 1 51 ? 10.297 1.787 -14.289 1 98.62 51 ASP B N 1
ATOM 2412 C CA . ASP B 1 51 ? 9.023 1.142 -13.977 1 98.62 51 ASP B CA 1
ATOM 2413 C C . ASP B 1 51 ? 8.758 1.154 -12.477 1 98.62 51 ASP B C 1
ATOM 2415 O O . ASP B 1 51 ? 9.648 0.864 -11.672 1 98.62 51 ASP B O 1
ATOM 2419 N N . VAL B 1 52 ? 7.656 1.609 -12.141 1 98.81 52 VAL B N 1
ATOM 2420 C CA . VAL B 1 52 ? 7.047 1.37 -10.836 1 98.81 52 VAL B CA 1
ATOM 2421 C C . VAL B 1 52 ? 6.082 0.19 -10.922 1 98.81 52 VAL B C 1
ATOM 2423 O O . VAL B 1 52 ? 5.055 0.268 -11.602 1 98.81 52 VAL B O 1
ATOM 2426 N N . CYS B 1 53 ? 6.383 -0.928 -10.227 1 98.94 53 CYS B N 1
ATOM 2427 C CA . CYS B 1 53 ? 5.73 -2.207 -10.484 1 98.94 53 CYS B CA 1
ATOM 2428 C C . CYS B 1 53 ? 4.852 -2.615 -9.305 1 98.94 53 CYS B C 1
ATOM 2430 O O . CYS B 1 53 ? 5.121 -2.232 -8.164 1 98.94 53 CYS B O 1
ATOM 2432 N N . LEU B 1 54 ? 3.816 -3.332 -9.602 1 98.94 54 LEU B N 1
ATOM 2433 C CA . LEU B 1 54 ? 2.969 -4.012 -8.625 1 98.94 54 LEU B CA 1
ATOM 243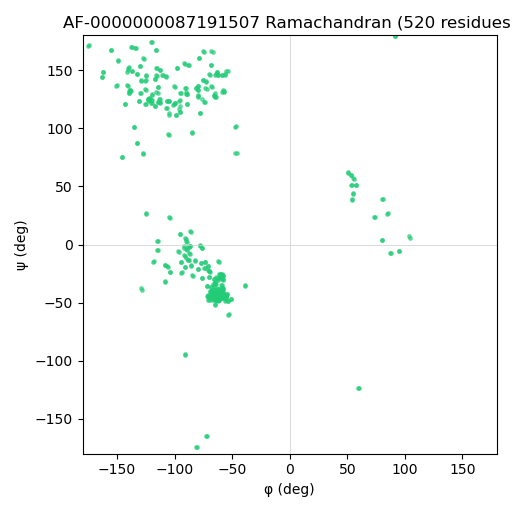4 C C . LEU B 1 54 ? 2.867 -5.5 -8.938 1 98.94 54 LEU B C 1
ATOM 2436 O O . LEU B 1 54 ? 2.535 -5.883 -10.062 1 98.94 54 LEU B O 1
ATOM 2440 N N . GLU B 1 55 ? 3.262 -6.305 -8.023 1 98.94 55 GLU B N 1
ATOM 2441 C CA . GLU B 1 55 ? 2.91 -7.719 -8.102 1 98.94 55 GLU B CA 1
ATOM 2442 C C . GLU B 1 55 ? 1.719 -8.039 -7.203 1 98.94 55 GLU B C 1
ATOM 2444 O O . GLU B 1 55 ? 1.77 -7.82 -5.992 1 98.94 55 GLU B O 1
ATOM 2449 N N . VAL B 1 56 ? 0.662 -8.562 -7.785 1 98.94 56 VAL B N 1
ATOM 2450 C CA . VAL B 1 56 ? -0.583 -8.867 -7.09 1 98.94 56 VAL B CA 1
ATOM 2451 C C . VAL B 1 56 ? -0.642 -10.359 -6.77 1 98.94 56 VAL B C 1
ATOM 2453 O O . VAL B 1 56 ? -0.39 -11.195 -7.637 1 98.94 56 VAL B O 1
ATOM 2456 N N . ALA B 1 57 ? -1.091 -10.656 -5.477 1 98.69 57 ALA B N 1
ATOM 2457 C CA . ALA B 1 57 ? -1.041 -12.031 -4.992 1 98.69 57 ALA B CA 1
ATOM 2458 C C . ALA B 1 57 ? 0.36 -12.617 -5.148 1 98.69 57 ALA B C 1
ATOM 2460 O O . ALA B 1 57 ? 0.531 -13.688 -5.742 1 98.69 57 ALA B O 1
ATOM 2461 N N . CYS B 1 58 ? 1.279 -11.977 -4.5 1 98.56 58 CYS B N 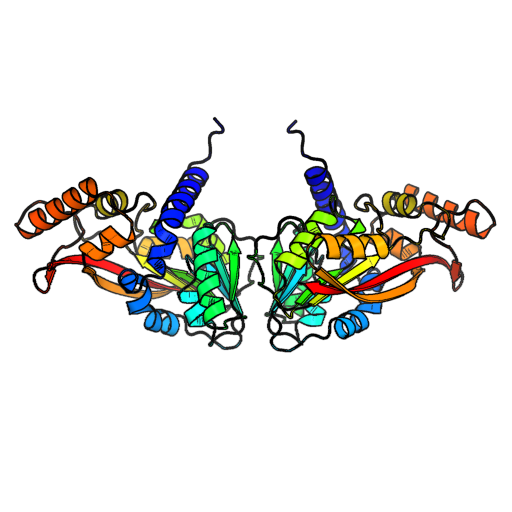1
ATOM 2462 C CA . CYS B 1 58 ? 2.689 -12.164 -4.828 1 98.56 58 CYS B CA 1
ATOM 2463 C C . CYS B 1 58 ? 3.242 -13.422 -4.16 1 98.56 58 CYS B C 1
ATOM 2465 O O . CYS B 1 58 ? 4.328 -13.883 -4.508 1 98.56 58 CYS B O 1
ATOM 2467 N N . GLY B 1 59 ? 2.504 -13.992 -3.166 1 98 59 GLY B N 1
ATOM 2468 C CA . GLY B 1 59 ? 3.133 -15.016 -2.346 1 98 59 GLY B CA 1
ATOM 2469 C C . GLY B 1 59 ? 4.363 -14.516 -1.611 1 98 59 GLY B C 1
ATOM 2470 O O . GLY B 1 59 ? 4.305 -13.508 -0.906 1 98 59 GLY B O 1
ATOM 2471 N N . THR B 1 60 ? 5.477 -15.18 -1.827 1 97.81 60 THR B N 1
ATOM 2472 C CA . THR B 1 60 ? 6.711 -14.727 -1.19 1 97.81 60 THR B CA 1
ATOM 2473 C C . THR B 1 60 ? 7.398 -13.664 -2.039 1 97.81 60 THR B C 1
ATOM 2475 O O . THR B 1 60 ? 8.469 -13.172 -1.674 1 97.81 60 THR B O 1
ATOM 2478 N N . GLY B 1 61 ? 6.859 -13.328 -3.145 1 98 61 GLY B N 1
ATOM 2479 C CA . GLY B 1 61 ? 7.383 -12.25 -3.967 1 98 61 GLY B CA 1
ATOM 2480 C C . GLY B 1 61 ? 8.57 -12.664 -4.816 1 98 61 GLY B C 1
ATOM 2481 O O . GLY B 1 61 ? 9.516 -11.898 -4.988 1 98 61 GLY B O 1
ATOM 2482 N N . LEU B 1 62 ? 8.586 -13.883 -5.395 1 97.44 62 LEU B N 1
ATOM 2483 C CA . LEU B 1 62 ? 9.688 -14.352 -6.23 1 97.44 62 LEU B CA 1
ATOM 2484 C C . LEU B 1 62 ? 9.82 -13.484 -7.48 1 97.44 62 LEU B C 1
ATOM 2486 O O . LEU B 1 62 ? 10.938 -13.133 -7.879 1 97.44 62 LEU B O 1
ATOM 2490 N N . VAL B 1 63 ? 8.688 -13.148 -8.109 1 98.25 63 VAL B N 1
ATOM 2491 C CA . VAL B 1 63 ? 8.719 -12.305 -9.297 1 98.25 63 VAL B CA 1
ATOM 2492 C C . VAL B 1 63 ? 9.195 -10.906 -8.922 1 98.25 63 VAL B C 1
ATOM 2494 O O . VAL B 1 63 ? 10.023 -10.312 -9.625 1 98.25 63 VAL B O 1
ATOM 2497 N N . SER B 1 64 ? 8.688 -10.344 -7.828 1 98.69 64 SER B N 1
ATOM 2498 C CA . SER B 1 64 ? 9.078 -9.023 -7.34 1 98.69 64 SER B CA 1
ATOM 2499 C C . SER B 1 64 ? 10.586 -8.938 -7.137 1 98.69 64 SER B C 1
ATOM 2501 O O . SER B 1 64 ? 11.227 -7.977 -7.582 1 98.69 64 SER B O 1
ATOM 2503 N N . ARG B 1 65 ? 11.133 -9.953 -6.465 1 98.31 65 ARG B N 1
ATOM 2504 C CA . ARG B 1 65 ? 12.562 -9.953 -6.191 1 98.31 65 ARG B CA 1
ATOM 2505 C C . ARG B 1 65 ? 13.367 -10.094 -7.48 1 98.31 65 ARG B C 1
ATOM 2507 O O . ARG B 1 65 ? 14.438 -9.492 -7.621 1 98.31 65 ARG B O 1
ATOM 2514 N N . ALA B 1 66 ? 12.836 -10.859 -8.461 1 97.88 66 ALA B N 1
ATOM 2515 C CA . ALA B 1 66 ? 13.508 -11.031 -9.75 1 97.88 66 ALA B CA 1
ATOM 2516 C C . ALA B 1 66 ? 13.477 -9.742 -10.562 1 97.88 66 ALA B C 1
ATOM 2518 O O . ALA B 1 66 ? 14.375 -9.477 -11.359 1 97.88 66 ALA B O 1
ATOM 2519 N N . LEU B 1 67 ? 12.453 -8.875 -10.359 1 98.31 67 LEU B N 1
ATOM 2520 C CA . LEU B 1 67 ? 12.273 -7.621 -11.086 1 98.31 67 LEU B CA 1
ATOM 2521 C C . LEU B 1 67 ? 13.094 -6.504 -10.445 1 98.31 67 LEU B C 1
ATOM 2523 O O . LEU B 1 67 ? 13.414 -5.512 -11.109 1 98.31 67 LEU B O 1
ATOM 2527 N N . ALA B 1 68 ? 13.359 -6.613 -9.164 1 97.69 68 ALA B N 1
ATOM 2528 C CA . ALA B 1 68 ? 13.805 -5.516 -8.305 1 97.69 68 ALA B CA 1
ATOM 2529 C C . ALA B 1 68 ? 15 -4.793 -8.922 1 97.69 68 ALA B C 1
ATOM 2531 O O . ALA B 1 68 ? 14.992 -3.568 -9.055 1 97.69 68 ALA B O 1
ATOM 2532 N N . GLY B 1 69 ? 16 -5.492 -9.406 1 95.94 69 GLY B N 1
ATOM 2533 C CA . GLY B 1 69 ? 17.219 -4.887 -9.914 1 95.94 69 GLY B CA 1
ATOM 2534 C C . GLY B 1 69 ? 17.047 -4.273 -11.297 1 95.94 69 GLY B C 1
ATOM 2535 O O . GLY B 1 69 ? 17.953 -3.59 -11.789 1 95.94 69 GLY B O 1
ATOM 2536 N N . ARG B 1 70 ? 15.898 -4.406 -11.867 1 97.75 70 ARG B N 1
ATOM 2537 C CA . ARG B 1 70 ? 15.68 -3.969 -13.242 1 97.75 70 ARG B CA 1
ATOM 2538 C C . ARG B 1 70 ? 14.672 -2.824 -13.305 1 97.75 70 ARG B C 1
ATOM 2540 O O . ARG B 1 70 ? 14.43 -2.264 -14.375 1 97.75 70 ARG B O 1
ATOM 2547 N N . VAL B 1 71 ? 14.102 -2.49 -12.188 1 98.56 71 VAL B N 1
ATOM 2548 C CA . VAL B 1 71 ? 13.039 -1.485 -12.164 1 98.56 71 VAL B CA 1
ATOM 2549 C C . VAL B 1 71 ? 13.289 -0.493 -11.031 1 98.56 71 VAL B C 1
ATOM 2551 O O . VAL B 1 71 ? 14.18 -0.696 -10.211 1 98.56 71 VAL B O 1
ATOM 2554 N N . ARG B 1 72 ? 12.555 0.548 -11.039 1 98.38 72 ARG B N 1
ATOM 2555 C CA . ARG B 1 72 ? 12.695 1.596 -10.031 1 98.38 72 ARG B CA 1
ATOM 2556 C C . ARG B 1 72 ? 12.219 1.113 -8.664 1 98.38 72 ARG B C 1
ATOM 2558 O O . ARG B 1 72 ? 12.891 1.338 -7.652 1 98.38 72 ARG B O 1
ATOM 2565 N N . HIS B 1 73 ? 11.07 0.441 -8.625 1 98.69 73 HIS B N 1
ATOM 2566 C CA . HIS B 1 73 ? 10.422 0.043 -7.387 1 98.69 73 HIS B CA 1
ATOM 2567 C C . HIS B 1 73 ? 9.398 -1.062 -7.629 1 98.69 73 HIS B C 1
ATOM 2569 O O . HIS B 1 73 ? 8.773 -1.113 -8.695 1 98.69 73 HIS B O 1
ATOM 2575 N N . VAL B 1 74 ? 9.203 -1.964 -6.637 1 98.94 74 VAL B N 1
ATOM 2576 C CA . VAL B 1 74 ? 8.164 -2.99 -6.707 1 98.94 74 VAL B CA 1
ATOM 2577 C C . VAL B 1 74 ? 7.352 -2.994 -5.414 1 98.94 74 VAL B C 1
ATOM 2579 O O . VAL B 1 74 ? 7.914 -3.037 -4.316 1 98.94 74 VAL B O 1
ATOM 2582 N N . THR B 1 75 ? 6.07 -2.826 -5.5 1 98.94 75 THR B N 1
ATOM 2583 C CA . THR B 1 75 ? 5.145 -3.189 -4.434 1 98.94 75 THR B CA 1
ATOM 2584 C C . THR B 1 75 ? 4.684 -4.637 -4.586 1 98.94 75 THR B C 1
ATOM 2586 O O . THR B 1 75 ? 4.164 -5.02 -5.637 1 98.94 75 THR B O 1
ATOM 2589 N N . ALA B 1 76 ? 4.93 -5.453 -3.607 1 98.94 76 ALA B N 1
ATOM 2590 C CA . ALA B 1 76 ? 4.504 -6.848 -3.588 1 98.94 76 ALA B CA 1
ATOM 2591 C C . ALA B 1 76 ? 3.324 -7.051 -2.643 1 98.94 76 ALA B C 1
ATOM 2593 O O . ALA B 1 76 ? 3.475 -6.957 -1.421 1 98.94 76 ALA B O 1
ATOM 2594 N N . LEU B 1 77 ? 2.146 -7.359 -3.156 1 98.94 77 LEU B N 1
ATOM 2595 C CA . LEU B 1 77 ? 0.92 -7.391 -2.367 1 98.94 77 LEU B CA 1
ATOM 2596 C C . LEU B 1 77 ? 0.357 -8.805 -2.285 1 98.94 77 LEU B C 1
ATOM 2598 O O . LEU B 1 77 ? 0.253 -9.492 -3.303 1 98.94 77 LEU B O 1
ATOM 2602 N N . ASP B 1 78 ? 0.042 -9.273 -1.163 1 98.75 78 ASP B N 1
ATOM 2603 C CA . ASP B 1 78 ? -0.597 -10.562 -0.909 1 98.75 78 ASP B CA 1
ATOM 2604 C C . ASP B 1 78 ? -1.482 -10.5 0.334 1 98.75 78 ASP B C 1
ATOM 2606 O O . ASP B 1 78 ? -1.276 -9.656 1.207 1 98.75 78 ASP B O 1
ATOM 2610 N N . ALA B 1 79 ? -2.42 -11.398 0.422 1 98.25 79 ALA B N 1
ATOM 2611 C CA . ALA B 1 79 ? -3.344 -11.406 1.554 1 98.25 79 ALA B CA 1
ATOM 2612 C C . ALA B 1 79 ? -2.756 -12.172 2.734 1 98.25 79 ALA B C 1
ATOM 2614 O O . ALA B 1 79 ? -3.215 -12.023 3.869 1 98.25 79 ALA B O 1
ATOM 2615 N N . THR B 1 80 ? -1.763 -12.984 2.49 1 98.25 80 THR B N 1
ATOM 2616 C CA . THR B 1 80 ? -1.282 -13.938 3.484 1 98.25 80 THR B CA 1
ATOM 2617 C C . THR B 1 80 ? -0.041 -13.398 4.191 1 98.25 80 THR B C 1
ATOM 2619 O O . THR B 1 80 ? 1.052 -13.398 3.623 1 98.25 80 THR B O 1
ATOM 2622 N N . PRO B 1 81 ? -0.112 -13.062 5.48 1 97.94 81 PRO B N 1
ATOM 2623 C CA . PRO B 1 81 ? 1.012 -12.461 6.207 1 97.94 81 PRO B CA 1
ATOM 2624 C C . PRO B 1 81 ? 2.242 -13.367 6.234 1 97.94 81 PRO B C 1
ATOM 2626 O O . PRO B 1 81 ? 3.369 -12.883 6.102 1 97.94 81 PRO B O 1
ATOM 2629 N N . GLU B 1 82 ? 2.023 -14.648 6.379 1 97.88 82 GLU B N 1
ATOM 2630 C CA . GLU B 1 82 ? 3.131 -15.594 6.477 1 97.88 82 GLU B CA 1
ATOM 2631 C C . GLU B 1 82 ? 3.924 -15.648 5.176 1 97.88 82 GLU B C 1
ATOM 2633 O O . GLU B 1 82 ? 5.152 -15.766 5.195 1 97.88 82 GLU B O 1
ATOM 2638 N N . MET B 1 83 ? 3.221 -15.578 4.062 1 98.06 83 MET B N 1
ATOM 2639 C CA . MET B 1 83 ? 3.891 -15.516 2.768 1 98.06 83 MET B CA 1
ATOM 2640 C C . MET B 1 83 ? 4.746 -14.258 2.66 1 98.06 83 MET B C 1
ATOM 2642 O O . MET B 1 83 ? 5.922 -14.328 2.297 1 98.06 83 MET B O 1
ATOM 2646 N N . LEU B 1 84 ? 4.176 -13.148 3.014 1 98.69 84 LEU B N 1
ATOM 2647 C CA . LEU B 1 84 ? 4.852 -11.859 2.941 1 98.69 84 LEU B CA 1
ATOM 2648 C C . LEU B 1 84 ? 6.078 -11.836 3.844 1 98.69 84 LEU B C 1
ATOM 2650 O O . LEU B 1 84 ? 7.145 -11.375 3.434 1 98.69 84 LEU B O 1
ATOM 2654 N N . ALA B 1 85 ? 5.918 -12.344 5.035 1 98.31 85 ALA B N 1
ATOM 2655 C CA . ALA B 1 85 ? 7.031 -12.375 5.984 1 98.31 85 ALA B CA 1
ATOM 2656 C C . ALA B 1 85 ? 8.195 -13.195 5.441 1 98.31 85 ALA B C 1
ATOM 2658 O O . ALA B 1 85 ? 9.352 -12.789 5.547 1 98.31 85 ALA B O 1
ATOM 2659 N N . THR B 1 86 ? 7.859 -14.352 4.863 1 97.69 86 THR B N 1
ATOM 2660 C CA . THR B 1 86 ? 8.875 -15.203 4.25 1 97.69 86 THR B CA 1
ATOM 2661 C C . THR B 1 86 ? 9.57 -14.469 3.107 1 97.69 86 THR B C 1
ATOM 2663 O O . THR B 1 86 ? 10.805 -14.492 3.01 1 97.69 86 THR B O 1
ATOM 2666 N N . GLY B 1 87 ? 8.781 -13.875 2.273 1 97.69 87 GLY B N 1
ATOM 2667 C CA . GLY B 1 87 ? 9.336 -13.117 1.166 1 97.69 87 GLY B CA 1
ATOM 2668 C C . GLY B 1 87 ? 10.219 -11.969 1.615 1 97.69 87 GLY B C 1
ATOM 2669 O O . GLY B 1 87 ? 11.297 -11.758 1.061 1 97.69 87 GLY B O 1
ATOM 2670 N N . LYS B 1 88 ? 9.75 -11.25 2.574 1 97.88 88 LYS B N 1
ATOM 2671 C CA . LYS B 1 88 ? 10.5 -10.109 3.096 1 97.88 88 LYS B CA 1
ATOM 2672 C C . LYS B 1 88 ? 11.852 -10.547 3.662 1 97.88 88 LYS B C 1
ATOM 2674 O O . LYS B 1 88 ? 12.852 -9.852 3.488 1 97.88 88 LYS B O 1
ATOM 2679 N N . ARG B 1 89 ? 11.883 -11.609 4.398 1 97.12 89 ARG B N 1
ATOM 2680 C CA . ARG B 1 89 ? 13.133 -12.141 4.93 1 97.12 89 ARG B CA 1
ATOM 2681 C C . ARG B 1 89 ? 14.133 -12.398 3.811 1 97.12 89 ARG B C 1
ATOM 2683 O O . ARG B 1 89 ? 15.305 -12.047 3.926 1 97.12 89 ARG B O 1
ATOM 2690 N N . GLU B 1 90 ? 13.664 -13 2.754 1 96.88 90 GLU B N 1
ATOM 2691 C CA . GLU B 1 90 ? 14.531 -13.297 1.615 1 96.88 90 GLU B CA 1
ATOM 2692 C C . GLU B 1 90 ? 15.008 -12.008 0.939 1 96.88 90 GLU B C 1
ATOM 2694 O O . GLU B 1 90 ? 16.188 -11.891 0.589 1 96.88 90 GLU B O 1
ATOM 2699 N N . ALA B 1 91 ? 14.141 -11.062 0.723 1 97.69 91 ALA B N 1
ATOM 2700 C CA . ALA B 1 91 ? 14.492 -9.789 0.103 1 97.69 91 ALA B CA 1
ATOM 2701 C C . ALA B 1 91 ? 15.539 -9.047 0.928 1 97.69 91 ALA B C 1
ATOM 2703 O O . ALA B 1 91 ? 16.484 -8.484 0.376 1 97.69 91 ALA B O 1
ATOM 2704 N N . ASP B 1 92 ? 15.336 -9.039 2.254 1 96.75 92 ASP B N 1
ATOM 2705 C CA . ASP B 1 92 ? 16.297 -8.391 3.15 1 96.75 92 ASP B CA 1
ATOM 2706 C C . ASP B 1 92 ? 17.656 -9.055 3.059 1 96.75 92 ASP B C 1
ATOM 2708 O O . ASP B 1 92 ? 18.688 -8.367 3.023 1 96.75 92 ASP B O 1
ATOM 2712 N N . ALA B 1 93 ? 17.656 -10.367 3.012 1 96.69 93 ALA B N 1
ATOM 2713 C CA . ALA B 1 93 ? 18.906 -11.109 2.904 1 96.69 93 ALA B CA 1
ATOM 2714 C C . ALA B 1 93 ? 19.641 -10.773 1.607 1 96.69 93 ALA B C 1
ATOM 2716 O O . ALA B 1 93 ? 20.875 -10.766 1.564 1 96.69 93 ALA B O 1
ATOM 2717 N N . GLU B 1 94 ? 18.891 -10.445 0.593 1 96.38 94 GLU B N 1
ATOM 2718 C CA . GLU B 1 94 ? 19.453 -10.117 -0.712 1 96.38 94 GLU B CA 1
ATOM 2719 C C . GLU B 1 94 ? 19.75 -8.625 -0.818 1 96.38 94 GLU B C 1
ATOM 2721 O O . GLU B 1 94 ? 20.281 -8.164 -1.834 1 96.38 94 GLU B O 1
ATOM 2726 N N . GLY B 1 95 ? 19.406 -7.824 0.191 1 96.19 95 GLY B N 1
ATOM 2727 C CA . GLY B 1 95 ? 19.656 -6.391 0.2 1 96.19 95 GLY B CA 1
ATOM 2728 C C . GLY B 1 95 ? 18.734 -5.621 -0.734 1 96.19 95 GLY B C 1
ATOM 2729 O O . GLY B 1 95 ? 19.094 -4.555 -1.229 1 96.19 95 GLY B O 1
ATOM 2730 N N . LEU B 1 96 ? 17.578 -6.184 -1.046 1 97.06 96 LEU B N 1
ATOM 2731 C CA . LEU B 1 96 ? 16.625 -5.547 -1.955 1 97.06 96 LEU B CA 1
ATOM 2732 C C . LEU B 1 96 ? 15.742 -4.559 -1.209 1 97.06 96 LEU B C 1
ATOM 2734 O O . LEU B 1 96 ? 14.664 -4.922 -0.728 1 97.06 96 LEU B O 1
ATOM 2738 N N . THR B 1 97 ? 16.109 -3.309 -1.249 1 94.19 97 THR B N 1
ATOM 2739 C CA . THR B 1 97 ? 15.391 -2.303 -0.472 1 94.19 97 THR B CA 1
ATOM 2740 C C . THR B 1 97 ? 14.273 -1.673 -1.301 1 94.19 97 THR B C 1
ATOM 2742 O O . THR B 1 97 ? 13.414 -0.969 -0.764 1 94.19 97 THR B O 1
ATOM 2745 N N . GLN B 1 98 ? 14.273 -1.993 -2.582 1 96.75 98 GLN B N 1
ATOM 2746 C CA . GLN B 1 98 ? 13.297 -1.354 -3.453 1 96.75 98 GLN B CA 1
ATOM 2747 C C . GLN B 1 98 ? 12.055 -2.229 -3.623 1 96.75 98 GLN B C 1
ATOM 2749 O O . GLN B 1 98 ? 11.188 -1.932 -4.449 1 96.75 98 GLN B O 1
ATOM 2754 N N . VAL B 1 99 ? 11.906 -3.297 -2.881 1 98.69 99 VAL B N 1
ATOM 2755 C CA . VAL B 1 99 ? 10.695 -4.105 -2.824 1 98.69 99 VAL B CA 1
ATOM 2756 C C . VAL B 1 99 ? 9.977 -3.871 -1.496 1 98.69 99 VAL B C 1
ATOM 2758 O O . VAL B 1 99 ? 10.547 -4.09 -0.426 1 98.69 99 VAL B O 1
ATOM 2761 N N . VAL B 1 100 ? 8.805 -3.365 -1.546 1 98.88 100 VAL B N 1
ATOM 2762 C CA . VAL B 1 100 ? 7.988 -3.17 -0.351 1 98.88 100 VAL B CA 1
ATOM 2763 C C . VAL B 1 100 ? 6.859 -4.195 -0.32 1 98.88 100 VAL B C 1
ATOM 2765 O O . VAL B 1 100 ? 6.086 -4.305 -1.275 1 98.88 100 VAL B O 1
ATOM 2768 N N . TYR B 1 101 ? 6.77 -4.988 0.751 1 98.81 101 TYR B N 1
ATOM 2769 C CA . TYR B 1 101 ? 5.734 -5.996 0.945 1 98.81 101 TYR B CA 1
ATOM 2770 C C . TYR B 1 101 ? 4.531 -5.414 1.674 1 98.81 101 TYR B C 1
ATOM 2772 O O . TYR B 1 101 ? 4.684 -4.73 2.691 1 98.81 101 TYR B O 1
ATOM 2780 N N . GLN B 1 102 ? 3.406 -5.738 1.151 1 98.62 102 GLN B N 1
ATOM 2781 C CA . GLN B 1 102 ? 2.172 -5.164 1.674 1 98.62 102 GLN B CA 1
ATOM 2782 C C . GLN B 1 102 ? 1.055 -6.203 1.713 1 98.62 102 GLN B C 1
ATOM 2784 O O . GLN B 1 102 ? 0.913 -7.004 0.787 1 98.62 102 GLN B O 1
ATOM 2789 N N . GLN B 1 103 ? 0.33 -6.199 2.834 1 98.62 103 GLN B N 1
ATOM 2790 C CA . GLN B 1 103 ? -0.862 -7.035 2.912 1 98.62 103 GLN B CA 1
ATOM 2791 C C . GLN B 1 103 ? -2.043 -6.379 2.203 1 98.62 103 GLN B C 1
ATOM 2793 O O . GLN B 1 103 ? -2.246 -5.168 2.312 1 98.62 103 GLN B O 1
ATOM 2798 N N . GLY B 1 104 ? -2.77 -7.121 1.449 1 98.19 104 GLY B N 1
ATOM 2799 C CA . GLY B 1 104 ? -3.934 -6.586 0.761 1 98.19 104 GLY B CA 1
ATOM 2800 C C . GLY B 1 104 ? -4.727 -7.648 0.021 1 98.19 104 GLY B C 1
ATOM 2801 O O . GLY B 1 104 ? -4.32 -8.812 -0.036 1 98.19 104 GLY B O 1
ATOM 2802 N N . ASP B 1 105 ? -5.898 -7.242 -0.467 1 98.06 105 ASP B N 1
ATOM 2803 C CA . ASP B 1 105 ? -6.828 -8.078 -1.219 1 98.06 105 ASP B CA 1
ATOM 2804 C C . ASP B 1 105 ? -6.715 -7.816 -2.719 1 98.06 105 ASP B C 1
ATOM 2806 O O . ASP B 1 105 ? -6.98 -6.703 -3.18 1 98.06 105 ASP B O 1
ATOM 2810 N N . ALA B 1 106 ? -6.391 -8.836 -3.5 1 98.62 106 ALA B N 1
ATOM 2811 C CA . ALA B 1 106 ? -6.188 -8.711 -4.941 1 98.62 106 ALA B CA 1
ATOM 2812 C C . ALA B 1 106 ? -7.453 -8.211 -5.633 1 98.62 106 ALA B C 1
ATOM 2814 O O . ALA B 1 106 ? -7.379 -7.586 -6.695 1 98.62 106 ALA B O 1
ATOM 2815 N N . ALA B 1 107 ? -8.602 -8.492 -5.062 1 98.44 107 ALA B N 1
ATOM 2816 C CA . ALA B 1 107 ? -9.867 -8.141 -5.695 1 98.44 107 ALA B CA 1
ATOM 2817 C C . ALA B 1 107 ? -10.297 -6.719 -5.324 1 98.44 107 ALA B C 1
ATOM 2819 O O . ALA B 1 107 ? -11.289 -6.207 -5.84 1 98.44 107 ALA B O 1
ATOM 2820 N N . ARG B 1 108 ? -9.602 -6.09 -4.426 1 97.88 108 ARG B N 1
ATOM 2821 C CA . ARG B 1 108 ? -9.852 -4.727 -3.967 1 97.88 108 ARG B CA 1
ATOM 2822 C C . ARG B 1 108 ? -8.539 -4.02 -3.629 1 97.88 108 ARG B C 1
ATOM 2824 O O . ARG B 1 108 ? -8.25 -3.762 -2.459 1 97.88 108 ARG B O 1
ATOM 2831 N N . LEU B 1 109 ? -7.859 -3.646 -4.652 1 98.75 109 LEU B N 1
ATOM 2832 C CA . LEU B 1 109 ? -6.543 -3.047 -4.457 1 98.75 109 LEU B CA 1
ATOM 2833 C C . LEU B 1 109 ? -6.668 -1.633 -3.896 1 98.75 109 LEU B C 1
ATOM 2835 O O . LEU B 1 109 ? -7.531 -0.865 -4.328 1 98.75 109 LEU B O 1
ATOM 2839 N N . PRO B 1 110 ? -5.84 -1.211 -2.979 1 98.62 110 PRO B N 1
ATOM 2840 C CA . PRO B 1 110 ? -5.984 0.069 -2.279 1 98.62 110 PRO B CA 1
ATOM 2841 C C . PRO B 1 110 ? -5.352 1.231 -3.041 1 98.62 110 PRO B C 1
ATOM 2843 O O . PRO B 1 110 ? -5.207 2.326 -2.492 1 98.62 110 PRO B O 1
ATOM 2846 N N . PHE B 1 111 ? -4.965 1.061 -4.242 1 98.75 111 PHE B N 1
ATOM 2847 C CA . PHE B 1 111 ? -4.25 2.059 -5.027 1 98.75 111 PHE B CA 1
ATOM 2848 C C . PHE B 1 111 ? -5.211 2.82 -5.934 1 98.75 111 PHE B C 1
ATOM 2850 O O . PHE B 1 111 ? -6.254 2.289 -6.328 1 98.75 111 PHE B O 1
ATOM 2857 N N . LEU B 1 112 ? -4.914 3.998 -6.242 1 98.62 112 LEU B N 1
ATOM 2858 C CA . LEU B 1 112 ? -5.719 4.785 -7.172 1 98.62 112 LEU B CA 1
ATOM 2859 C C . LEU B 1 112 ? -5.5 4.32 -8.609 1 98.62 112 LEU B C 1
ATOM 2861 O O . LEU B 1 112 ? -4.555 3.578 -8.891 1 98.62 112 LEU B O 1
ATOM 2865 N N . ASP B 1 113 ? -6.379 4.75 -9.516 1 98.25 113 ASP B N 1
ATOM 2866 C CA . ASP B 1 113 ? -6.316 4.375 -10.93 1 98.25 113 ASP B CA 1
ATOM 2867 C C . ASP B 1 113 ? -4.984 4.789 -11.547 1 98.25 113 ASP B C 1
ATOM 2869 O O . ASP B 1 113 ? -4.379 5.777 -11.125 1 98.25 113 ASP B O 1
ATOM 2873 N N . ALA B 1 114 ? -4.465 3.992 -12.492 1 98.19 114 ALA B N 1
ATOM 2874 C CA . ALA B 1 114 ? -3.33 4.359 -13.336 1 98.19 114 ALA B CA 1
ATOM 2875 C C . ALA B 1 114 ? -2.109 4.703 -12.492 1 98.19 114 ALA B C 1
ATOM 2877 O O . ALA B 1 114 ? -1.492 5.754 -12.672 1 98.19 114 ALA B O 1
ATOM 2878 N N . SER B 1 115 ? -1.773 3.812 -11.578 1 98.5 115 SER B N 1
ATOM 2879 C CA . SER B 1 115 ? -0.743 4.113 -10.586 1 98.5 115 SER B CA 1
ATOM 2880 C C . SER B 1 115 ? 0.569 3.414 -10.93 1 98.5 115 SER B C 1
ATOM 2882 O O . SER B 1 115 ? 1.641 3.855 -10.508 1 98.5 115 SER B O 1
ATOM 2884 N N . PHE B 1 116 ? 0.531 2.312 -11.703 1 98.81 116 PHE B N 1
ATOM 2885 C CA . PHE B 1 116 ? 1.698 1.469 -11.938 1 98.81 116 PHE B CA 1
ATOM 2886 C C . PHE B 1 116 ? 1.967 1.318 -13.43 1 98.81 116 PHE B C 1
ATOM 2888 O O . PHE B 1 116 ? 1.031 1.242 -14.234 1 98.81 116 PHE B O 1
ATOM 2895 N N . SER B 1 117 ? 3.25 1.237 -13.773 1 98.81 117 SER B N 1
ATOM 2896 C CA . SER B 1 117 ? 3.609 1.104 -15.188 1 98.81 117 SER B CA 1
ATOM 2897 C C . SER B 1 117 ? 3.791 -0.358 -15.57 1 98.81 117 SER B C 1
ATOM 2899 O O . SER B 1 117 ? 3.828 -0.69 -16.766 1 98.81 117 SER B O 1
ATOM 2901 N N . LEU B 1 118 ? 3.912 -1.242 -14.594 1 98.94 118 LEU B N 1
ATOM 2902 C CA . LEU B 1 118 ? 3.965 -2.688 -14.789 1 98.94 118 LEU B CA 1
ATOM 2903 C C . LEU B 1 118 ? 3.23 -3.414 -13.672 1 98.94 118 LEU B C 1
ATOM 2905 O O . LEU B 1 118 ? 3.539 -3.219 -12.492 1 98.94 118 LEU B O 1
ATOM 2909 N N . VAL B 1 119 ? 2.217 -4.199 -14.008 1 98.94 119 VAL B N 1
ATOM 2910 C CA . VAL B 1 119 ? 1.45 -4.996 -13.055 1 98.94 119 VAL B CA 1
ATOM 2911 C C . VAL B 1 119 ? 1.567 -6.477 -13.406 1 98.94 119 VAL B C 1
ATOM 2913 O O . VAL B 1 119 ? 1.392 -6.859 -14.57 1 98.94 119 VAL B O 1
ATOM 2916 N N . VAL B 1 120 ? 1.916 -7.262 -12.43 1 98.94 120 VAL B N 1
ATOM 2917 C CA . VAL B 1 120 ? 2.143 -8.68 -12.68 1 98.94 120 VAL B CA 1
ATOM 2918 C C . VAL B 1 120 ? 1.347 -9.516 -11.68 1 98.94 120 VAL B C 1
ATOM 2920 O O . VAL B 1 120 ? 1.227 -9.148 -10.508 1 98.94 120 VAL B O 1
ATOM 2923 N N . THR B 1 121 ? 0.783 -10.57 -12.07 1 98.81 121 THR B N 1
ATOM 2924 C CA . THR B 1 121 ? 0.247 -11.602 -11.195 1 98.81 121 THR B CA 1
ATOM 2925 C C . THR B 1 121 ? 0.577 -12.992 -11.727 1 98.81 121 THR B C 1
ATOM 2927 O O . THR B 1 121 ? 0.485 -13.242 -12.93 1 98.81 121 THR B O 1
ATOM 2930 N N . ARG B 1 122 ? 1.042 -13.773 -10.891 1 98.38 122 ARG B N 1
ATOM 2931 C CA . ARG B 1 122 ? 1.452 -15.125 -11.273 1 98.38 122 ARG B CA 1
ATOM 2932 C C . ARG B 1 122 ? 0.842 -16.172 -10.344 1 98.38 122 ARG B C 1
ATOM 2934 O O . ARG B 1 122 ? 0.955 -16.062 -9.125 1 98.38 122 ARG B O 1
ATOM 2941 N N . PHE B 1 123 ? 0.227 -17.219 -10.938 1 97.5 123 PHE B N 1
ATOM 2942 C CA . PHE B 1 123 ? -0.346 -18.375 -10.234 1 97.5 123 PHE B CA 1
ATOM 2943 C C . PHE B 1 123 ? -1.325 -17.906 -9.164 1 97.5 123 PHE B C 1
ATOM 2945 O O . PHE B 1 123 ? -1.238 -18.344 -8.008 1 97.5 123 PHE B O 1
ATOM 2952 N N . SER B 1 124 ? -2.277 -17.031 -9.609 1 97.5 124 SER B N 1
ATOM 2953 C CA . SER B 1 124 ? -3.191 -16.453 -8.633 1 97.5 124 SER B CA 1
ATOM 2954 C C . SER B 1 124 ? -4.645 -16.609 -9.062 1 97.5 124 SER B C 1
ATOM 2956 O O . SER B 1 124 ? -5.512 -16.938 -8.25 1 97.5 124 SER B O 1
ATOM 2958 N N . LEU B 1 125 ? -4.992 -16.484 -10.352 1 98.38 125 LEU B N 1
ATOM 2959 C CA . LEU B 1 125 ? -6.375 -16.375 -10.812 1 98.38 125 LEU B CA 1
ATOM 2960 C C . LEU B 1 125 ? -7.148 -17.656 -10.516 1 98.38 125 LEU B C 1
ATOM 2962 O O . LEU B 1 125 ? -8.352 -17.609 -10.258 1 98.38 125 LEU B O 1
ATOM 2966 N N . HIS B 1 126 ? -6.516 -18.797 -10.547 1 98.12 126 HIS B N 1
ATOM 2967 C CA . HIS B 1 126 ? -7.211 -20.062 -10.312 1 98.12 126 HIS B CA 1
ATOM 2968 C C . HIS B 1 126 ? -7.461 -20.281 -8.82 1 98.12 126 HIS B C 1
ATOM 2970 O O . HIS B 1 126 ? -8.109 -21.25 -8.43 1 98.12 126 HIS B O 1
ATOM 2976 N N . HIS B 1 127 ? -7.027 -19.359 -7.969 1 97.94 127 HIS B N 1
ATOM 2977 C CA . HIS B 1 127 ? -7.23 -19.469 -6.527 1 97.94 127 HIS B CA 1
ATOM 2978 C C . HIS B 1 127 ? -8.312 -18.5 -6.051 1 97.94 127 HIS B C 1
ATOM 2980 O O . HIS B 1 127 ? -8.82 -18.641 -4.934 1 97.94 127 HIS B O 1
ATOM 2986 N N . VAL B 1 128 ? -8.633 -17.484 -6.805 1 97.38 128 VAL B N 1
ATOM 2987 C CA . VAL B 1 128 ? -9.453 -16.391 -6.281 1 97.38 128 VAL B CA 1
ATOM 2988 C C . VAL B 1 128 ? -10.93 -16.688 -6.543 1 97.38 128 VAL B C 1
ATOM 2990 O O . VAL B 1 128 ? -11.266 -17.391 -7.496 1 97.38 128 VAL B O 1
ATOM 2993 N N . ALA B 1 129 ? -11.805 -16.109 -5.738 1 95.94 129 ALA B N 1
ATOM 2994 C CA . ALA B 1 129 ? -13.242 -16.297 -5.855 1 95.94 129 ALA B CA 1
ATOM 2995 C C . ALA B 1 129 ? -13.789 -15.578 -7.086 1 95.94 129 ALA B C 1
ATOM 2997 O O . ALA B 1 129 ? -14.742 -16.047 -7.715 1 95.94 129 ALA B O 1
ATOM 2998 N N . SER B 1 130 ? -13.234 -14.484 -7.363 1 97.44 130 SER B N 1
ATOM 2999 C CA . SER B 1 130 ? -13.703 -13.672 -8.484 1 97.44 130 SER B CA 1
ATOM 3000 C C . SER B 1 130 ? -12.539 -13.211 -9.352 1 97.44 130 SER B C 1
ATOM 3002 O O . SER B 1 130 ? -12.039 -12.094 -9.188 1 97.44 130 SER B O 1
ATOM 3004 N N . PRO B 1 131 ? -12.172 -14.055 -10.328 1 98.44 131 PRO B N 1
ATOM 3005 C CA . PRO B 1 131 ? -11.125 -13.617 -11.242 1 98.44 131 PRO B CA 1
ATOM 3006 C C . PRO B 1 131 ? -11.477 -12.328 -11.977 1 98.44 131 PRO B C 1
ATOM 3008 O O . PRO B 1 131 ? -10.594 -11.523 -12.297 1 98.44 131 PRO B O 1
ATOM 3011 N N . GLU B 1 132 ? -12.797 -12.125 -12.195 1 98.56 132 GLU B N 1
ATOM 3012 C CA . GLU B 1 132 ? -13.266 -10.906 -12.844 1 98.56 132 GLU B CA 1
ATOM 3013 C C . GLU B 1 132 ? -12.875 -9.664 -12.039 1 98.56 132 GLU B C 1
ATOM 3015 O O . GLU B 1 132 ? -12.375 -8.688 -12.602 1 98.56 132 GLU B O 1
ATOM 3020 N N . ALA B 1 133 ? -13.086 -9.719 -10.734 1 98.69 133 ALA B N 1
ATOM 3021 C CA . ALA B 1 133 ? -12.742 -8.594 -9.859 1 98.69 133 ALA B CA 1
ATOM 3022 C C . ALA B 1 133 ? -11.242 -8.336 -9.859 1 98.69 133 ALA B C 1
ATOM 3024 O O . ALA B 1 133 ? -10.805 -7.184 -9.883 1 98.69 133 ALA B O 1
ATOM 3025 N N . VAL B 1 134 ? -10.438 -9.375 -9.828 1 98.81 134 VAL B N 1
ATOM 3026 C CA . VAL B 1 134 ? -8.984 -9.242 -9.812 1 98.81 134 VAL B CA 1
ATOM 3027 C C . VAL B 1 134 ? -8.5 -8.609 -11.117 1 98.81 134 VAL B C 1
ATOM 3029 O O . VAL B 1 134 ? -7.73 -7.648 -11.094 1 98.81 134 VAL B O 1
ATOM 3032 N N . VAL B 1 135 ? -8.984 -9.102 -12.234 1 98.94 135 VAL B N 1
ATOM 3033 C CA . VAL B 1 135 ? -8.562 -8.578 -13.531 1 98.94 135 VAL B CA 1
ATOM 3034 C C . VAL B 1 135 ? -8.984 -7.117 -13.664 1 98.94 135 VAL B C 1
ATOM 3036 O O . VAL B 1 135 ? -8.219 -6.289 -14.172 1 98.94 135 VAL B O 1
ATOM 3039 N N . ARG B 1 136 ? -10.18 -6.809 -13.219 1 98.88 136 ARG B N 1
ATOM 3040 C CA . ARG B 1 136 ? -10.625 -5.418 -13.219 1 98.88 136 ARG B CA 1
ATOM 3041 C C . ARG B 1 136 ? -9.656 -4.527 -12.453 1 98.88 136 ARG B C 1
ATOM 3043 O O . ARG B 1 136 ? -9.312 -3.436 -12.906 1 98.88 136 ARG B O 1
ATOM 3050 N N . GLU B 1 137 ? -9.203 -4.953 -11.305 1 98.94 137 GLU B N 1
ATOM 3051 C CA . GLU B 1 137 ? -8.258 -4.188 -10.5 1 98.94 137 GLU B CA 1
ATOM 3052 C C . GLU B 1 137 ? -6.91 -4.059 -11.195 1 98.94 137 GLU B C 1
ATOM 3054 O O . GLU B 1 137 ? -6.277 -3 -11.148 1 98.94 137 GLU B O 1
ATOM 3059 N N . LEU B 1 138 ? -6.434 -5.172 -11.82 1 98.94 138 LEU B N 1
ATOM 3060 C CA . LEU B 1 138 ? -5.168 -5.109 -12.547 1 98.94 138 LEU B CA 1
ATOM 3061 C C . LEU B 1 138 ? -5.211 -4.02 -13.617 1 98.94 138 LEU B C 1
ATOM 3063 O O . LEU B 1 138 ? -4.277 -3.223 -13.734 1 98.94 138 LEU B O 1
ATOM 3067 N N . VAL B 1 139 ? -6.305 -3.996 -14.344 1 98.94 139 VAL B N 1
ATOM 3068 C CA . VAL B 1 139 ? -6.457 -3.029 -15.43 1 98.94 139 VAL B CA 1
ATOM 3069 C C . VAL B 1 139 ? -6.578 -1.622 -14.852 1 98.94 139 VAL B C 1
ATOM 3071 O O . VAL B 1 139 ? -5.93 -0.689 -15.328 1 98.94 139 VAL B O 1
ATOM 3074 N N . ARG B 1 140 ? -7.379 -1.456 -13.828 1 98.81 140 ARG B N 1
ATOM 3075 C CA . ARG B 1 140 ? -7.652 -0.155 -13.227 1 98.81 140 ARG B CA 1
ATOM 3076 C C . ARG B 1 140 ? -6.363 0.505 -12.742 1 98.81 140 ARG B C 1
ATOM 3078 O O . ARG B 1 140 ? -6.156 1.703 -12.945 1 98.81 140 ARG B O 1
ATOM 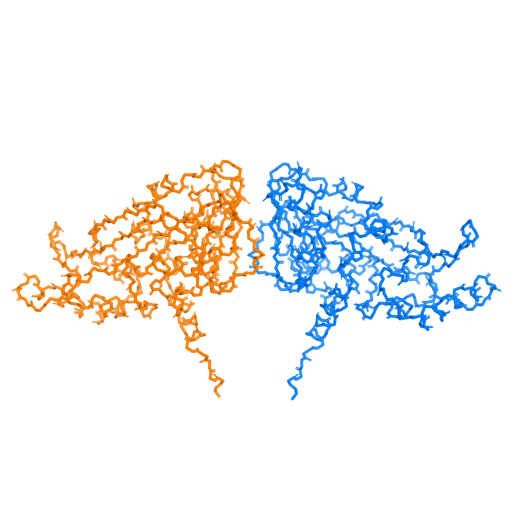3085 N N . VAL B 1 141 ? -5.449 -0.211 -12.094 1 98.88 141 VAL B N 1
ATOM 3086 C CA . VAL B 1 141 ? -4.297 0.389 -11.43 1 98.88 141 VAL B CA 1
ATOM 3087 C C . VAL B 1 141 ? -3.148 0.544 -12.422 1 98.88 141 VAL B C 1
ATOM 3089 O O . VAL B 1 141 ? -2.148 1.204 -12.125 1 98.88 141 VAL B O 1
ATOM 3092 N N . CYS B 1 142 ? -3.236 -0.087 -13.57 1 98.88 142 CYS B N 1
ATOM 3093 C CA . CYS B 1 142 ? -2.186 0.035 -14.578 1 98.88 142 CYS B CA 1
ATOM 3094 C C . CYS B 1 142 ? -2.326 1.337 -15.359 1 98.88 142 CYS B C 1
ATOM 3096 O O . CYS B 1 142 ? -3.418 1.675 -15.82 1 98.88 142 CYS B O 1
ATOM 3098 N N . ARG B 1 143 ? -1.243 2.066 -15.531 1 97.81 143 ARG B N 1
ATOM 3099 C CA . ARG B 1 143 ? -1.226 3.332 -16.25 1 97.81 143 ARG B CA 1
ATOM 3100 C C . ARG B 1 143 ? -1.477 3.115 -17.75 1 97.81 143 ARG B C 1
ATOM 3102 O O . ARG B 1 143 ? -1.117 2.072 -18.297 1 97.81 143 ARG B O 1
ATOM 3109 N N . PRO B 1 144 ? -2.027 4.211 -18.391 1 96.12 144 PRO B N 1
ATOM 3110 C CA . PRO B 1 144 ? -1.981 4.168 -19.859 1 96.12 144 PRO B CA 1
ATOM 3111 C C . PRO B 1 144 ? -0.562 4.012 -20.406 1 96.12 144 PRO B C 1
ATOM 3113 O O . PRO B 1 144 ? 0.359 4.684 -19.922 1 96.12 144 PRO B O 1
ATOM 3116 N N . GLY B 1 145 ? -0.368 3.143 -21.297 1 96.25 145 GLY B N 1
ATOM 3117 C CA . GLY B 1 145 ? 0.956 2.881 -21.844 1 96.25 145 GLY B CA 1
ATOM 3118 C C . GLY B 1 145 ? 1.732 1.849 -21.047 1 96.25 145 GLY B C 1
ATOM 3119 O O . GLY B 1 145 ? 2.824 1.44 -21.453 1 96.25 145 GLY B O 1
ATOM 3120 N N . GLY B 1 146 ? 1.127 1.461 -19.875 1 98.25 146 GLY B N 1
ATOM 3121 C CA . GLY B 1 146 ? 1.734 0.406 -19.078 1 98.25 146 GLY B CA 1
ATOM 3122 C C . GLY B 1 146 ? 1.408 -0.986 -19.594 1 98.25 146 GLY B C 1
ATOM 3123 O O . GLY B 1 146 ? 0.827 -1.142 -20.656 1 98.25 146 GLY B O 1
ATOM 3124 N N . ARG B 1 147 ? 1.863 -2.004 -18.781 1 98.5 147 ARG B N 1
ATOM 3125 C CA . ARG B 1 147 ? 1.66 -3.395 -19.172 1 98.5 147 ARG B CA 1
ATOM 3126 C C . ARG B 1 147 ? 1.207 -4.234 -17.984 1 98.5 147 ARG B C 1
ATOM 3128 O O . ARG B 1 147 ? 1.581 -3.957 -16.844 1 98.5 147 ARG B O 1
ATOM 3135 N N . ILE B 1 148 ? 0.433 -5.238 -18.328 1 98.94 148 ILE B N 1
ATOM 3136 C CA . ILE B 1 148 ? -0.049 -6.219 -17.359 1 98.94 148 ILE B CA 1
ATOM 3137 C C . ILE B 1 148 ? 0.372 -7.621 -17.797 1 98.94 148 ILE B C 1
ATOM 3139 O O . ILE B 1 148 ? 0.114 -8.031 -18.922 1 98.94 148 ILE B O 1
ATOM 3143 N N . VAL B 1 149 ? 1.043 -8.297 -16.953 1 98.94 149 VAL B N 1
ATOM 3144 C CA . VAL B 1 149 ? 1.486 -9.656 -17.25 1 98.94 149 VAL B CA 1
ATOM 3145 C C . VAL B 1 149 ? 0.766 -10.641 -16.328 1 98.94 149 VAL B C 1
ATOM 3147 O O . VAL B 1 149 ? 0.792 -10.492 -15.109 1 98.94 149 VAL B O 1
ATOM 3150 N N . VAL B 1 150 ? 0.119 -11.625 -16.859 1 98.88 150 VAL B N 1
ATOM 3151 C CA . VAL B 1 150 ? -0.52 -12.711 -16.125 1 98.88 150 VAL B CA 1
ATOM 3152 C C . VAL B 1 150 ? 0.142 -14.039 -16.484 1 98.88 150 VAL B C 1
ATOM 3154 O O . VAL B 1 150 ? 0.224 -14.406 -17.672 1 98.88 150 VAL B O 1
ATOM 3157 N N . ALA B 1 151 ? 0.686 -14.68 -15.586 1 98.56 151 ALA B N 1
ATOM 3158 C CA . ALA B 1 151 ? 1.153 -16.047 -15.711 1 98.56 151 ALA B CA 1
ATOM 3159 C C . ALA B 1 151 ? 0.353 -16.984 -14.805 1 98.56 151 ALA B C 1
ATOM 3161 O O . ALA B 1 151 ? 0.261 -16.766 -13.594 1 98.56 151 ALA B O 1
ATOM 3162 N N . ASP B 1 152 ? -0.274 -18.016 -15.375 1 98.31 152 ASP B N 1
ATOM 3163 C CA . ASP B 1 152 ? -1.146 -18.891 -14.586 1 98.31 152 ASP B CA 1
ATOM 3164 C C . ASP B 1 152 ? -1.263 -20.266 -15.227 1 98.31 152 ASP B C 1
ATOM 3166 O O . ASP B 1 152 ? -0.749 -20.5 -16.328 1 98.31 152 ASP B O 1
ATOM 3170 N N . MET B 1 153 ? -1.816 -21.203 -14.453 1 97.81 153 MET B N 1
ATOM 3171 C CA . MET B 1 153 ? -2.279 -22.453 -15.023 1 97.81 153 MET B CA 1
ATOM 3172 C C . MET B 1 153 ? -3.592 -22.266 -15.773 1 97.81 153 MET B C 1
ATOM 3174 O O . MET B 1 153 ? -4.473 -21.531 -15.32 1 97.81 153 MET B O 1
ATOM 3178 N N . VAL B 1 154 ? -3.697 -22.969 -16.906 1 98.19 154 VAL B N 1
ATOM 3179 C CA . VAL B 1 154 ? -4.922 -22.781 -17.672 1 98.19 154 VAL B CA 1
ATOM 3180 C C . VAL B 1 154 ? -5.531 -24.141 -18.016 1 98.19 154 VAL B C 1
ATOM 3182 O O . VAL B 1 154 ? -4.82 -25.141 -18.094 1 98.19 154 VAL B O 1
ATOM 3185 N N . ARG B 1 155 ? -6.812 -24.078 -18.188 1 97.25 155 ARG B N 1
ATOM 3186 C CA . ARG B 1 155 ? -7.578 -25.234 -18.656 1 97.25 155 ARG B CA 1
ATOM 3187 C C . ARG B 1 155 ? -7.492 -25.375 -20.172 1 97.25 155 ARG B C 1
ATOM 3189 O O . ARG B 1 155 ? -7.551 -24.375 -20.891 1 97.25 155 ARG B O 1
ATOM 3196 N N . ARG B 1 156 ? -7.262 -26.578 -20.578 1 94.81 156 ARG B N 1
ATOM 3197 C CA . ARG B 1 156 ? -7.348 -26.953 -21.984 1 94.81 156 ARG B CA 1
ATOM 3198 C C . ARG B 1 156 ? -8.609 -27.766 -22.25 1 94.81 156 ARG B C 1
ATOM 3200 O O . ARG B 1 156 ? -8.602 -29 -22.172 1 94.81 156 ARG B O 1
ATOM 3207 N N . PRO B 1 157 ? -9.633 -27.047 -22.672 1 90.75 157 PRO B N 1
ATOM 3208 C CA . PRO B 1 157 ? -10.938 -27.703 -22.734 1 90.75 157 PRO B CA 1
ATOM 3209 C C . PRO B 1 157 ? -10.93 -28.938 -23.641 1 90.75 157 PRO B C 1
ATOM 3211 O O . PRO B 1 157 ? -11.758 -29.828 -23.469 1 90.75 157 PRO B O 1
ATOM 3214 N N . GLU B 1 158 ? -10.062 -28.969 -24.594 1 93.12 158 GLU B N 1
ATOM 3215 C CA . GLU B 1 158 ? -10.016 -30.062 -25.562 1 93.12 158 GLU B CA 1
ATOM 3216 C C . GLU B 1 158 ? -9.445 -31.328 -24.922 1 93.12 158 GLU B C 1
ATOM 3218 O O . GLU B 1 158 ? -9.57 -32.406 -25.484 1 93.12 158 GLU B O 1
ATOM 3223 N N . LEU B 1 159 ? -8.859 -31.016 -23.781 1 90.81 159 LEU B N 1
ATOM 3224 C CA . LEU B 1 159 ? -8.305 -32.156 -23.078 1 90.81 159 LEU B CA 1
ATOM 3225 C C . LEU B 1 159 ? -9.32 -32.781 -22.125 1 90.81 159 LEU B C 1
ATOM 3227 O O . LEU B 1 159 ? -10.109 -32.031 -21.516 1 90.81 159 LEU B O 1
ATOM 3231 N N . GLY B 1 160 ? -9.594 -33.969 -22.078 1 91.5 160 GLY B N 1
ATOM 3232 C CA . GLY B 1 160 ? -10.555 -34.688 -21.234 1 91.5 160 GLY B CA 1
ATOM 3233 C C . GLY B 1 160 ? -10.18 -34.688 -19.766 1 91.5 160 GLY B C 1
ATOM 3234 O O . GLY B 1 160 ? -9.125 -34.156 -19.391 1 91.5 160 GLY B O 1
ATOM 3235 N N . GLY B 1 161 ? -11.125 -35.062 -18.859 1 95.25 161 GLY B N 1
ATOM 3236 C CA . GLY B 1 161 ? -10.883 -35.188 -17.438 1 95.25 161 GLY B CA 1
ATOM 3237 C C . GLY B 1 161 ? -11.18 -33.906 -16.672 1 95.25 161 GLY B C 1
ATOM 3238 O O . GLY B 1 161 ? -11.672 -32.938 -17.25 1 95.25 161 GLY B O 1
ATOM 3239 N N . ASP B 1 162 ? -11 -33.938 -15.328 1 96.38 162 ASP B N 1
ATOM 3240 C CA . ASP B 1 162 ? -11.219 -32.781 -14.438 1 96.38 162 ASP B CA 1
ATOM 3241 C C . ASP B 1 162 ? -9.984 -32.531 -13.57 1 96.38 162 ASP B C 1
ATOM 3243 O O . ASP B 1 162 ? -9.992 -32.812 -12.375 1 96.38 162 ASP B O 1
ATOM 3247 N N . PRO B 1 163 ? -9.023 -31.906 -14.203 1 97.25 163 PRO B N 1
ATOM 3248 C CA . PRO B 1 163 ? -7.797 -31.672 -13.438 1 97.25 163 PRO B CA 1
ATOM 3249 C C . PRO B 1 163 ? -8.031 -30.797 -12.211 1 97.25 163 PRO B C 1
ATOM 3251 O O . PRO B 1 163 ? -7.285 -30.891 -11.227 1 97.25 163 PRO B O 1
ATOM 3254 N N . ASP B 1 164 ? -9.055 -29.953 -12.211 1 98.06 164 ASP B N 1
ATOM 3255 C CA . ASP B 1 164 ? -9.344 -29.094 -11.062 1 98.06 164 ASP B CA 1
ATOM 3256 C C . ASP B 1 164 ? -9.703 -29.938 -9.836 1 98.06 164 ASP B C 1
ATOM 3258 O O . ASP B 1 164 ? -9.383 -29.562 -8.711 1 98.06 164 ASP B O 1
ATOM 3262 N N . ARG B 1 165 ? -10.406 -31.016 -10.086 1 97.56 165 ARG B N 1
ATOM 3263 C CA . ARG B 1 165 ? -10.742 -31.891 -8.977 1 97.56 165 ARG B CA 1
ATOM 3264 C C . ARG B 1 165 ? -9.484 -32.375 -8.266 1 97.56 165 ARG B C 1
ATOM 3266 O O . ARG B 1 165 ? -9.414 -32.375 -7.031 1 97.56 165 ARG B O 1
ATOM 3273 N N . ILE B 1 166 ? -8.5 -32.812 -9.031 1 97.81 166 ILE B N 1
ATOM 3274 C CA . ILE B 1 166 ? -7.258 -33.312 -8.461 1 97.81 166 ILE B CA 1
ATOM 3275 C C . ILE B 1 166 ? -6.492 -32.188 -7.781 1 97.81 166 ILE B C 1
ATOM 3277 O O . ILE B 1 166 ? -5.965 -32.375 -6.68 1 97.81 166 ILE B O 1
ATOM 3281 N N . GLU B 1 167 ? -6.449 -31.031 -8.43 1 97.81 167 GLU B N 1
ATOM 3282 C CA . GLU B 1 167 ? -5.785 -29.875 -7.844 1 97.81 167 GLU B CA 1
ATOM 3283 C C . GLU B 1 167 ? -6.41 -29.5 -6.504 1 97.81 167 GLU B C 1
ATOM 3285 O O . GLU B 1 167 ? -5.699 -29.188 -5.551 1 97.81 167 GLU B O 1
ATOM 3290 N N . ARG B 1 168 ? -7.734 -29.547 -6.379 1 97.31 168 ARG B N 1
ATOM 3291 C CA . ARG B 1 168 ? -8.43 -29.203 -5.141 1 97.31 168 ARG B CA 1
ATOM 3292 C C . ARG B 1 168 ? -8.141 -30.234 -4.051 1 97.31 168 ARG B C 1
ATOM 3294 O O . ARG B 1 168 ? -8.047 -29.891 -2.873 1 97.31 168 ARG B O 1
ATOM 3301 N N . LEU B 1 169 ? -8.102 -31.516 -4.477 1 96.56 169 LEU B N 1
ATOM 3302 C CA . LEU B 1 169 ? -7.742 -32.562 -3.518 1 96.56 169 LEU B CA 1
ATOM 3303 C C . LEU B 1 169 ? -6.355 -32.312 -2.936 1 96.56 169 LEU B C 1
ATOM 3305 O O . LEU B 1 169 ? -6.152 -32.438 -1.726 1 96.56 169 LEU B O 1
ATOM 3309 N N . ARG B 1 170 ? -5.445 -31.938 -3.795 1 96.81 170 ARG B N 1
ATOM 3310 C CA . ARG B 1 170 ? -4.059 -31.672 -3.412 1 96.81 170 ARG B CA 1
ATOM 3311 C C . ARG B 1 170 ? -3.949 -30.406 -2.576 1 96.81 170 ARG B C 1
ATOM 3313 O O . ARG B 1 170 ? -3.24 -30.375 -1.567 1 96.81 170 ARG B O 1
ATOM 3320 N N . ASP B 1 171 ? -4.582 -29.312 -3.008 1 96.62 171 ASP B N 1
ATOM 3321 C CA . ASP B 1 171 ? -4.539 -27.969 -2.434 1 96.62 171 ASP B CA 1
ATOM 3322 C C . ASP B 1 171 ? -5.934 -27.359 -2.355 1 96.62 171 ASP B C 1
ATOM 3324 O O . ASP B 1 171 ? -6.43 -26.812 -3.338 1 96.62 171 ASP B O 1
ATOM 3328 N N . PRO B 1 172 ? -6.555 -27.359 -1.198 1 95.12 172 PRO B N 1
ATOM 3329 C CA . PRO B 1 172 ? -7.938 -26.906 -1.035 1 95.12 172 PRO B CA 1
ATOM 3330 C C . PRO B 1 172 ? -8.117 -25.438 -1.396 1 95.12 172 PRO B C 1
ATOM 3332 O O . PRO B 1 172 ? -9.25 -24.969 -1.54 1 95.12 172 PRO B O 1
ATOM 3335 N N . SER B 1 173 ? -7.043 -24.672 -1.525 1 95.38 173 SER B N 1
ATOM 3336 C CA . SER B 1 173 ? -7.152 -23.281 -1.923 1 95.38 173 SER B CA 1
ATOM 3337 C C . SER B 1 173 ? -7.395 -23.141 -3.424 1 95.38 173 SER B C 1
ATOM 3339 O O . SER B 1 173 ? -7.766 -22.078 -3.906 1 95.38 173 SER B O 1
ATOM 3341 N N . HIS B 1 174 ? -7.156 -24.219 -4.18 1 97.5 174 HIS B N 1
ATOM 3342 C CA . HIS B 1 174 ? -7.371 -24.188 -5.621 1 97.5 174 HIS B CA 1
ATOM 3343 C C . HIS B 1 174 ? -8.844 -23.984 -5.957 1 97.5 174 HIS B C 1
ATOM 3345 O O . HIS B 1 174 ? -9.711 -24.656 -5.402 1 97.5 174 HIS B O 1
ATOM 3351 N N . GLY B 1 175 ? -9.141 -23.031 -6.754 1 96.69 175 GLY B N 1
ATOM 3352 C CA . GLY B 1 175 ? -10.477 -22.828 -7.297 1 96.69 175 GLY B CA 1
ATOM 3353 C C . GLY B 1 175 ? -10.695 -23.547 -8.617 1 96.69 175 GLY B C 1
ATOM 3354 O O . GLY B 1 175 ? -10.898 -24.75 -8.648 1 96.69 175 GLY B O 1
ATOM 3355 N N . ALA B 1 176 ? -10.477 -22.797 -9.688 1 97.31 176 ALA B N 1
ATOM 3356 C CA . ALA B 1 176 ? -10.648 -23.344 -11.031 1 97.31 176 ALA B CA 1
ATOM 3357 C C . ALA B 1 176 ? -9.719 -22.656 -12.023 1 97.31 176 ALA B C 1
ATOM 3359 O O . ALA B 1 176 ? -9.586 -21.438 -12.023 1 97.31 176 ALA B O 1
ATOM 3360 N N . MET B 1 177 ? -9.141 -23.5 -12.844 1 98.38 177 MET B N 1
ATOM 3361 C CA . MET B 1 177 ? -8.328 -22.953 -13.93 1 98.38 177 MET B CA 1
ATOM 3362 C C . MET B 1 177 ? -9.211 -22.312 -15 1 98.38 177 MET B C 1
ATOM 3364 O O . MET B 1 177 ? -10.234 -22.875 -15.391 1 98.38 177 MET B O 1
ATOM 3368 N N . LEU B 1 178 ? -8.859 -21.172 -15.414 1 98.56 178 LEU B N 1
ATOM 3369 C CA . LEU B 1 178 ? -9.547 -20.5 -16.531 1 98.56 178 LEU B CA 1
ATOM 3370 C C . LEU B 1 178 ? -8.93 -20.922 -17.859 1 98.56 178 LEU B C 1
ATOM 3372 O O . LEU B 1 178 ? -7.781 -21.359 -17.906 1 98.56 178 LEU B O 1
ATOM 3376 N N . THR B 1 179 ? -9.727 -20.828 -18.891 1 98.31 179 THR B N 1
ATOM 3377 C CA . THR B 1 179 ? -9.148 -20.938 -20.234 1 98.31 179 THR B CA 1
ATOM 3378 C C . THR B 1 179 ? -8.484 -19.625 -20.641 1 98.31 179 THR B C 1
ATOM 3380 O O . THR B 1 179 ? -8.781 -18.578 -20.078 1 98.31 179 THR B O 1
ATOM 3383 N N . VAL B 1 180 ? -7.609 -19.719 -21.625 1 98.31 180 VAL B N 1
ATOM 3384 C CA . VAL B 1 180 ? -6.984 -18.531 -22.172 1 98.31 180 VAL B CA 1
ATOM 3385 C C . VAL B 1 180 ? -8.055 -17.578 -22.719 1 98.31 180 VAL B C 1
ATOM 3387 O O . VAL B 1 180 ? -7.988 -16.375 -22.5 1 98.31 180 VAL B O 1
ATOM 3390 N N . ASP B 1 181 ? -9.078 -18.141 -23.344 1 98.25 181 ASP B N 1
ATOM 3391 C CA . ASP B 1 181 ? -10.172 -17.344 -23.906 1 98.25 181 ASP B CA 1
ATOM 3392 C C . ASP B 1 181 ? -10.906 -16.578 -22.797 1 98.25 181 ASP B C 1
ATOM 3394 O O . ASP B 1 181 ? -11.25 -15.414 -22.969 1 98.25 181 ASP B O 1
ATOM 3398 N N . ARG B 1 182 ? -11.133 -17.297 -21.734 1 98.56 182 ARG B N 1
ATOM 3399 C CA . ARG B 1 182 ? -11.844 -16.672 -20.625 1 98.56 182 ARG B CA 1
ATOM 3400 C C . ARG B 1 182 ? -11.031 -15.516 -20.047 1 98.56 182 ARG B C 1
ATOM 3402 O O . ARG B 1 182 ? -11.578 -14.453 -19.75 1 98.56 182 ARG B O 1
ATOM 3409 N N . ILE B 1 183 ? -9.711 -15.695 -19.859 1 98.81 183 ILE B N 1
ATOM 3410 C CA . ILE B 1 183 ? -8.859 -14.633 -19.344 1 98.81 183 ILE B CA 1
ATOM 3411 C C . ILE B 1 183 ? -8.891 -13.438 -20.297 1 98.81 183 ILE B C 1
ATOM 3413 O O . ILE B 1 183 ? -9.008 -12.289 -19.859 1 98.81 183 ILE B O 1
ATOM 3417 N N . THR B 1 184 ? -8.836 -13.727 -21.578 1 98.75 184 THR B N 1
ATOM 3418 C CA . THR B 1 184 ? -8.875 -12.68 -22.594 1 98.75 184 THR B CA 1
ATOM 3419 C C . THR B 1 184 ? -10.18 -11.906 -22.5 1 98.75 184 THR B C 1
ATOM 3421 O O . THR B 1 184 ? -10.18 -10.672 -22.578 1 98.75 184 THR B O 1
ATOM 3424 N N . GLU B 1 185 ? -11.273 -12.617 -22.344 1 98.75 185 GLU B N 1
ATOM 3425 C CA . GLU B 1 185 ? -12.586 -11.992 -22.203 1 98.75 185 GLU B CA 1
ATOM 3426 C C . GLU B 1 185 ? -12.656 -11.094 -20.984 1 98.75 185 GLU B C 1
ATOM 3428 O O . GLU B 1 185 ? -13.273 -10.023 -21.016 1 98.75 185 GLU B O 1
ATOM 3433 N N . LEU B 1 186 ? -12.109 -11.578 -19.906 1 98.88 186 LEU B N 1
ATOM 3434 C CA . LEU B 1 186 ? -12.102 -10.789 -18.672 1 98.88 186 LEU B CA 1
ATOM 3435 C C . LEU B 1 186 ? -11.359 -9.469 -18.891 1 98.88 186 LEU B C 1
ATOM 3437 O O . LEU B 1 186 ? -11.797 -8.422 -18.406 1 98.88 186 LEU B O 1
ATOM 3441 N N . PHE B 1 187 ? -10.203 -9.5 -19.594 1 98.81 187 PHE B N 1
ATOM 3442 C CA . PHE B 1 187 ? -9.461 -8.273 -19.875 1 98.81 187 PHE B CA 1
ATOM 3443 C C . PHE B 1 187 ? -10.281 -7.332 -20.75 1 98.81 187 PHE B C 1
ATOM 3445 O O . PHE B 1 187 ? -10.359 -6.133 -20.469 1 98.81 187 PHE B O 1
ATOM 3452 N N . THR B 1 188 ? -10.914 -7.863 -21.766 1 98.69 188 THR B N 1
ATOM 3453 C CA . THR B 1 188 ? -11.742 -7.043 -22.641 1 98.69 188 THR B CA 1
ATOM 3454 C C . THR B 1 188 ? -12.867 -6.375 -21.859 1 98.69 188 THR B C 1
ATOM 3456 O O . THR B 1 188 ? -13.094 -5.172 -22 1 98.69 188 THR B O 1
ATOM 3459 N N . ALA B 1 189 ? -13.5 -7.145 -21.031 1 98.75 189 ALA B N 1
ATOM 3460 C CA . ALA B 1 189 ? -14.617 -6.648 -20.234 1 98.75 189 ALA B CA 1
ATOM 3461 C C . ALA B 1 189 ? -14.156 -5.566 -19.266 1 98.75 189 ALA B C 1
ATOM 3463 O O . ALA B 1 189 ? -14.93 -4.664 -18.922 1 98.75 189 ALA B O 1
ATOM 3464 N N . ALA B 1 190 ? -12.914 -5.629 -18.859 1 98.75 190 ALA B N 1
ATOM 3465 C CA . ALA B 1 190 ? -12.375 -4.699 -17.875 1 98.75 190 ALA B CA 1
ATOM 3466 C C . ALA B 1 190 ? -11.781 -3.467 -18.547 1 98.75 190 ALA B C 1
ATOM 3468 O O . ALA B 1 190 ? -11.266 -2.572 -17.875 1 98.75 190 ALA B O 1
ATOM 3469 N N . GLY B 1 191 ? -11.875 -3.361 -19.812 1 98.5 191 GLY B N 1
ATOM 3470 C CA . GLY B 1 191 ? -11.305 -2.23 -20.516 1 98.5 191 GLY B CA 1
ATOM 3471 C C . GLY B 1 191 ? -9.828 -2.406 -20.844 1 98.5 191 GLY B C 1
ATOM 3472 O O . GLY B 1 191 ? -9.07 -1.435 -20.844 1 98.5 191 GLY B O 1
ATOM 3473 N N . GLY B 1 192 ? -9.312 -3.604 -20.984 1 98.56 192 GLY B N 1
ATOM 3474 C CA . GLY B 1 192 ? -7.973 -3.932 -21.438 1 98.56 192 GLY B CA 1
ATOM 3475 C C . GLY B 1 192 ? -7.957 -4.777 -22.703 1 98.56 192 GLY B C 1
ATOM 3476 O O . GLY B 1 192 ? -9.008 -5.172 -23.203 1 98.56 192 GLY B O 1
ATOM 3477 N N . SER B 1 193 ? -6.758 -4.98 -23.188 1 98.5 193 SER B N 1
ATOM 3478 C CA . SER B 1 193 ? -6.562 -5.797 -24.391 1 98.5 193 SER B CA 1
ATOM 3479 C C . SER B 1 193 ? -5.348 -6.707 -24.25 1 98.5 193 SER B C 1
ATOM 3481 O O . SER B 1 193 ? -4.27 -6.254 -23.844 1 98.5 193 SER B O 1
ATOM 3483 N N . VAL B 1 194 ? -5.574 -7.922 -24.594 1 98.56 194 VAL B N 1
ATOM 3484 C CA . VAL B 1 194 ? -4.465 -8.867 -24.609 1 98.56 194 VAL B CA 1
ATOM 3485 C C . VAL B 1 194 ? -3.652 -8.688 -25.891 1 98.56 194 VAL B C 1
ATOM 3487 O O . VAL B 1 194 ? -4.207 -8.695 -27 1 98.56 194 VAL B O 1
ATOM 3490 N N . ARG B 1 195 ? -2.35 -8.531 -25.703 1 98.06 195 ARG B N 1
ATOM 3491 C CA . ARG B 1 195 ? -1.482 -8.227 -26.844 1 98.06 195 ARG B CA 1
ATOM 3492 C C . ARG B 1 195 ? -0.621 -9.43 -27.203 1 98.06 195 ARG B C 1
ATOM 3494 O O . ARG B 1 195 ? -0.059 -9.484 -28.312 1 98.06 195 ARG B O 1
ATOM 3501 N N . GLY B 1 196 ? -0.493 -10.344 -26.328 1 97.19 196 GLY B N 1
ATOM 3502 C CA . GLY B 1 196 ? 0.311 -11.539 -26.547 1 97.19 196 GLY B CA 1
ATOM 3503 C C . GLY B 1 196 ? 0.014 -12.656 -25.578 1 97.19 196 GLY B C 1
ATOM 3504 O O . GLY B 1 196 ? -0.321 -12.406 -24.422 1 97.19 196 GLY B O 1
ATOM 3505 N N . THR B 1 197 ? 0.083 -13.852 -26.094 1 97.44 197 THR B N 1
ATOM 3506 C CA . THR B 1 197 ? -0.155 -15.047 -25.281 1 97.44 197 THR B CA 1
ATOM 3507 C C . THR B 1 197 ? 0.832 -16.141 -25.656 1 97.44 197 THR B C 1
ATOM 3509 O O . THR B 1 197 ? 1.108 -16.375 -26.844 1 97.44 197 THR B O 1
ATOM 3512 N N . GLU B 1 198 ? 1.419 -16.672 -24.688 1 97.06 198 GLU B N 1
ATOM 3513 C CA . GLU B 1 198 ? 2.217 -17.891 -24.828 1 97.06 198 GLU B CA 1
ATOM 3514 C C . GLU B 1 198 ? 1.716 -19 -23.906 1 97.06 198 GLU B C 1
ATOM 3516 O O . GLU B 1 198 ? 1.546 -18.781 -22.703 1 97.06 198 GLU B O 1
ATOM 3521 N N . VAL B 1 199 ? 1.417 -20.156 -24.516 1 97 199 VAL B N 1
ATOM 3522 C CA . VAL B 1 199 ? 1.003 -21.312 -23.734 1 97 199 VAL B CA 1
ATOM 3523 C C . VAL B 1 199 ? 2.053 -22.422 -23.859 1 97 199 VAL B C 1
ATOM 3525 O O . VAL B 1 199 ? 2.584 -22.672 -24.938 1 97 199 VAL B O 1
ATOM 3528 N N . LEU B 1 200 ? 2.371 -23 -22.766 1 95.12 200 LEU B N 1
ATOM 3529 C CA . LEU B 1 200 ? 3.314 -24.109 -22.797 1 95.12 200 LEU B CA 1
ATOM 3530 C C . LEU B 1 200 ? 2.891 -25.219 -21.844 1 95.12 200 LEU B C 1
ATOM 3532 O O . LEU B 1 200 ? 2.252 -24.953 -20.828 1 95.12 200 LEU B O 1
ATOM 3536 N N . ASP B 1 201 ? 3.268 -26.406 -22.141 1 96.31 201 ASP B N 1
ATOM 3537 C CA . ASP B 1 201 ? 3.068 -27.547 -21.25 1 96.31 201 ASP B CA 1
ATOM 3538 C C . ASP B 1 201 ? 4.312 -27.812 -20.406 1 96.31 201 ASP B C 1
ATOM 3540 O O . ASP B 1 201 ? 5.434 -27.781 -20.922 1 96.31 201 ASP B O 1
ATOM 3544 N N . VAL B 1 202 ? 4.066 -27.938 -19.188 1 96.06 202 VAL B N 1
ATOM 3545 C CA . VAL B 1 202 ? 5.156 -28.156 -18.234 1 96.06 202 VAL B CA 1
ATOM 3546 C C . VAL B 1 202 ? 4.953 -29.484 -17.516 1 96.06 202 VAL B C 1
ATOM 3548 O O . VAL B 1 202 ? 3.891 -29.719 -16.938 1 96.06 202 VAL B O 1
ATOM 3551 N N . GLN B 1 203 ? 5.949 -30.359 -17.578 1 95.75 203 GLN B N 1
ATOM 3552 C CA . GLN B 1 203 ? 5.918 -31.594 -16.812 1 95.75 203 GLN B CA 1
ATOM 3553 C C . GLN B 1 203 ? 6.527 -31.406 -15.43 1 95.75 203 GLN B C 1
ATOM 3555 O O . GLN B 1 203 ? 7.625 -30.875 -15.289 1 95.75 203 GLN B O 1
ATOM 3560 N N . ARG B 1 204 ? 5.828 -31.812 -14.438 1 95.44 204 ARG B N 1
ATOM 3561 C CA . ARG B 1 204 ? 6.238 -31.625 -13.055 1 95.44 204 ARG B CA 1
ATOM 3562 C C . ARG B 1 204 ? 6.27 -32.938 -12.297 1 95.44 204 ARG B C 1
ATOM 3564 O O . ARG B 1 204 ? 5.414 -33.812 -12.508 1 95.44 204 ARG B O 1
ATOM 3571 N N . PRO B 1 205 ? 7.262 -33.094 -11.422 1 95.62 205 PRO B N 1
ATOM 3572 C CA . PRO B 1 205 ? 7.277 -34.312 -10.602 1 95.62 205 PRO B CA 1
ATOM 3573 C C . PRO B 1 205 ? 6.137 -34.344 -9.594 1 95.62 205 PRO B C 1
ATOM 3575 O O . PRO B 1 205 ? 5.855 -33.344 -8.922 1 95.62 205 PRO B O 1
ATOM 3578 N N . LEU B 1 206 ? 5.508 -35.469 -9.469 1 96.94 206 LEU B N 1
ATOM 3579 C CA . LEU B 1 206 ? 4.328 -35.594 -8.617 1 96.94 206 LEU B CA 1
ATOM 3580 C C . LEU B 1 206 ? 4.707 -35.438 -7.145 1 96.94 206 LEU B C 1
ATOM 3582 O O . LEU B 1 206 ? 4.055 -34.719 -6.395 1 96.94 206 LEU B O 1
ATOM 3586 N N . GLY B 1 207 ? 5.738 -36.125 -6.691 1 95 207 GLY B N 1
ATOM 3587 C CA . GLY B 1 207 ? 6.145 -36.156 -5.293 1 95 207 GLY B CA 1
ATOM 3588 C C . GLY B 1 207 ? 6.34 -34.781 -4.699 1 95 207 GLY B C 1
ATOM 3589 O O . GLY B 1 207 ? 5.617 -34.375 -3.781 1 95 207 GLY B O 1
ATOM 3590 N N . PRO B 1 208 ? 7.289 -34.031 -5.316 1 94.62 208 PRO B N 1
ATOM 3591 C CA . PRO B 1 208 ? 7.535 -32.688 -4.832 1 94.62 208 PRO B CA 1
ATOM 3592 C C . PRO B 1 208 ? 6.297 -31.797 -4.895 1 94.62 208 PRO B C 1
ATOM 3594 O O . PRO B 1 208 ? 6.102 -30.938 -4.031 1 94.62 208 PRO B O 1
ATOM 3597 N N . TRP B 1 209 ? 5.488 -32 -5.895 1 95.88 209 TRP B N 1
ATOM 3598 C CA . TRP B 1 209 ? 4.262 -31.234 -6.055 1 95.88 209 TRP B CA 1
ATOM 3599 C C . TRP B 1 209 ? 3.316 -31.453 -4.883 1 95.88 209 TRP B C 1
ATOM 3601 O O . TRP B 1 209 ? 2.736 -30.5 -4.352 1 95.88 209 TRP B O 1
ATOM 3611 N N . LEU B 1 210 ? 3.133 -32.656 -4.441 1 97.06 210 LEU B N 1
ATOM 3612 C CA . LEU B 1 210 ? 2.287 -33.031 -3.309 1 97.06 210 LEU B CA 1
ATOM 3613 C C . LEU B 1 210 ? 2.9 -32.531 -1.997 1 97.06 210 LEU B C 1
ATOM 3615 O O . LEU B 1 210 ? 2.189 -32.031 -1.125 1 97.06 210 LEU B O 1
ATOM 3619 N N . GLU B 1 211 ? 4.195 -32.656 -1.89 1 95.56 211 GLU B N 1
ATOM 3620 C CA . GLU B 1 211 ? 4.898 -32.219 -0.683 1 95.56 211 GLU B CA 1
ATOM 3621 C C . GLU B 1 211 ? 4.816 -30.719 -0.499 1 95.56 211 GLU B C 1
ATOM 3623 O O . GLU B 1 211 ? 4.629 -30.219 0.619 1 95.56 211 GLU B O 1
ATOM 3628 N N . GLN B 1 212 ? 4.957 -29.969 -1.588 1 93.69 212 GLN B N 1
ATOM 3629 C CA . GLN B 1 212 ? 4.918 -28.5 -1.561 1 93.69 212 GLN B CA 1
ATOM 3630 C C . GLN B 1 212 ? 3.596 -28 -0.991 1 93.69 212 GLN B C 1
ATOM 3632 O O . GLN B 1 212 ? 3.561 -26.984 -0.295 1 93.69 212 GLN B O 1
ATOM 3637 N N . ALA B 1 213 ? 2.512 -28.672 -1.293 1 94.94 213 ALA B N 1
ATOM 3638 C CA . ALA B 1 213 ? 1.185 -28.25 -0.842 1 94.94 213 ALA B CA 1
ATOM 3639 C C . ALA B 1 213 ? 0.863 -28.844 0.529 1 94.94 213 ALA B C 1
ATOM 3641 O O . ALA B 1 213 ? -0.206 -28.594 1.087 1 94.94 213 ALA B O 1
ATOM 3642 N N . ARG B 1 214 ? 1.798 -29.672 1.083 1 95.12 214 ARG B N 1
ATOM 3643 C CA . ARG B 1 214 ? 1.567 -30.375 2.34 1 95.12 214 ARG B CA 1
ATOM 3644 C C . ARG B 1 214 ? 0.288 -31.203 2.277 1 95.12 214 ARG B C 1
ATOM 3646 O O . ARG B 1 214 ? -0.523 -31.172 3.205 1 95.12 214 ARG B O 1
ATOM 3653 N N . THR B 1 215 ? 0.125 -31.875 1.19 1 96.31 215 THR B N 1
ATOM 3654 C CA . THR B 1 215 ? -1.03 -32.75 0.99 1 96.31 215 THR B CA 1
ATOM 3655 C C . THR B 1 215 ? -0.999 -33.906 1.964 1 96.31 215 THR B C 1
ATOM 3657 O O . THR B 1 215 ? 0.028 -34.594 2.107 1 96.31 215 THR B O 1
ATOM 3660 N N . PRO B 1 216 ? -2.121 -34.125 2.643 1 96.62 216 PRO B N 1
ATOM 3661 C CA . PRO B 1 216 ? -2.15 -35.281 3.553 1 96.62 216 PRO B CA 1
ATOM 3662 C C . PRO B 1 216 ? -1.794 -36.594 2.861 1 96.62 216 PRO B C 1
ATOM 3664 O O . PRO B 1 216 ? -2.178 -36.812 1.71 1 96.62 216 PRO B O 1
ATOM 3667 N N . ALA B 1 217 ? -1.193 -37.5 3.615 1 97.38 217 ALA B N 1
ATOM 3668 C CA . ALA B 1 217 ? -0.616 -38.719 3.074 1 97.38 217 ALA B CA 1
ATOM 3669 C C . ALA B 1 217 ? -1.679 -39.562 2.383 1 97.38 217 ALA B C 1
ATOM 3671 O O . ALA B 1 217 ? -1.44 -40.125 1.306 1 97.38 217 ALA B O 1
ATOM 3672 N N . GLU B 1 218 ? -2.809 -39.656 2.992 1 97.81 218 GLU B N 1
ATOM 3673 C CA . GLU B 1 218 ? -3.871 -40.5 2.42 1 97.81 218 GLU B CA 1
ATOM 3674 C C . GLU B 1 218 ? -4.359 -39.906 1.093 1 97.81 218 GLU B C 1
ATOM 3676 O O . GLU B 1 218 ? -4.582 -40.656 0.134 1 97.81 218 GLU B O 1
ATOM 3681 N N . THR B 1 219 ? -4.551 -38.656 1.087 1 98.12 219 THR B N 1
ATOM 3682 C CA . THR B 1 219 ? -4.973 -37.969 -0.134 1 98.12 219 THR B CA 1
ATOM 3683 C C . THR B 1 219 ? -3.904 -38.094 -1.217 1 98.12 219 THR B C 1
ATOM 3685 O O . THR B 1 219 ? -4.223 -38.312 -2.387 1 98.12 219 THR B O 1
ATOM 3688 N N . ALA B 1 220 ? -2.662 -37.906 -0.848 1 98.19 220 ALA B N 1
ATOM 3689 C CA . ALA B 1 220 ? -1.546 -38.031 -1.78 1 98.19 220 ALA B CA 1
ATOM 3690 C C . ALA B 1 220 ? -1.528 -39.438 -2.42 1 98.19 220 ALA B C 1
ATOM 3692 O O . ALA B 1 220 ? -1.354 -39.562 -3.635 1 98.19 220 ALA B O 1
ATOM 3693 N N . ALA B 1 221 ? -1.778 -40.406 -1.623 1 97.94 221 ALA B N 1
ATOM 3694 C CA . ALA B 1 221 ? -1.794 -41.781 -2.119 1 97.94 221 ALA B CA 1
ATOM 3695 C C . ALA B 1 221 ? -2.934 -42 -3.111 1 97.94 221 ALA B C 1
ATOM 3697 O O . ALA B 1 221 ? -2.775 -42.719 -4.105 1 97.94 221 ALA B O 1
ATOM 3698 N N . ARG B 1 222 ? -3.99 -41.406 -2.789 1 97.88 222 ARG B N 1
ATOM 3699 C CA . ARG B 1 222 ? -5.145 -41.531 -3.678 1 97.88 222 ARG B CA 1
ATOM 3700 C C . ARG B 1 222 ? -4.855 -40.875 -5.027 1 97.88 222 ARG B C 1
ATOM 3702 O O . ARG B 1 222 ? -5.207 -41.438 -6.074 1 97.88 222 ARG B O 1
ATOM 3709 N N . ILE B 1 223 ? -4.254 -39.719 -5.051 1 98.31 223 ILE B N 1
ATOM 3710 C CA . ILE B 1 223 ? -3.912 -39.031 -6.281 1 98.31 223 ILE B CA 1
ATOM 3711 C C . ILE B 1 223 ? -2.902 -39.844 -7.086 1 98.31 223 ILE B C 1
ATOM 3713 O O . ILE B 1 223 ? -3.066 -40.031 -8.289 1 98.31 223 ILE B O 1
ATOM 3717 N N . GLU B 1 224 ? -1.887 -40.312 -6.402 1 98 224 GLU B N 1
ATOM 3718 C CA . GLU B 1 224 ? -0.872 -41.125 -7.055 1 98 224 GLU B CA 1
ATOM 3719 C C . GLU B 1 224 ? -1.495 -42.375 -7.719 1 98 224 GLU B C 1
ATOM 3721 O O . GLU B 1 224 ? -1.151 -42.688 -8.852 1 98 224 GLU B O 1
ATOM 3726 N N . SER B 1 225 ? -2.381 -43 -6.996 1 97.94 225 SER B N 1
ATOM 3727 C CA . SER B 1 225 ? -3.057 -44.188 -7.516 1 97.94 225 SER B CA 1
ATOM 3728 C C . SER B 1 225 ? -3.893 -43.844 -8.742 1 97.94 225 SER B C 1
ATOM 3730 O O . SER B 1 225 ? -3.889 -44.594 -9.727 1 97.94 225 SER B O 1
ATOM 3732 N N . GLU B 1 226 ? -4.566 -42.75 -8.664 1 97.94 226 GLU B N 1
ATOM 3733 C CA . GLU B 1 226 ? -5.406 -42.344 -9.781 1 97.94 226 GLU B CA 1
ATOM 3734 C C . GLU B 1 226 ? -4.566 -42.062 -11.023 1 97.94 226 GLU B C 1
ATOM 3736 O O . GLU B 1 226 ? -4.941 -42.438 -12.141 1 97.94 226 GLU B O 1
ATOM 3741 N N . LEU B 1 227 ? -3.457 -41.375 -10.898 1 98.06 227 LEU B N 1
ATOM 3742 C CA . LEU B 1 227 ? -2.6 -41.062 -12.031 1 98.06 227 LEU B CA 1
ATOM 3743 C C . LEU B 1 227 ? -1.926 -42.312 -12.578 1 98.06 227 LEU B C 1
ATOM 3745 O O . LEU B 1 227 ? -1.765 -42.438 -13.797 1 98.06 227 LEU B O 1
ATOM 3749 N N . ALA B 1 228 ? -1.567 -43.219 -11.695 1 97.38 228 ALA B N 1
ATOM 3750 C CA . ALA B 1 228 ? -0.993 -44.5 -12.117 1 97.38 228 ALA B CA 1
ATOM 3751 C C . ALA B 1 228 ? -2.004 -45.312 -12.922 1 97.38 228 ALA B C 1
ATOM 3753 O O . ALA B 1 228 ? -1.647 -45.969 -13.906 1 97.38 228 ALA B O 1
ATOM 3754 N N . GLU B 1 229 ? -3.213 -45.344 -12.398 1 97.62 229 GLU B N 1
ATOM 3755 C CA . GLU B 1 229 ? -4.277 -46.062 -13.102 1 97.62 229 GLU B CA 1
ATOM 3756 C C . GLU B 1 229 ? -4.477 -45.5 -14.508 1 97.62 229 GLU B C 1
ATOM 3758 O O . GLU B 1 229 ? -4.695 -46.25 -15.461 1 97.62 229 GLU B O 1
ATOM 3763 N N . GLU B 1 230 ? -4.449 -44.188 -14.594 1 97.5 230 GLU B N 1
ATOM 3764 C CA . GLU B 1 230 ? -4.578 -43.562 -15.906 1 97.5 230 GLU B CA 1
ATOM 3765 C C . GLU B 1 230 ? -3.461 -44.031 -16.844 1 97.5 230 GLU B C 1
ATOM 3767 O O . GLU B 1 230 ? -3.703 -44.312 -18.016 1 97.5 230 GLU B O 1
ATOM 3772 N N . LEU B 1 231 ? -2.201 -44.094 -16.375 1 96.31 231 LEU B N 1
ATOM 3773 C CA . 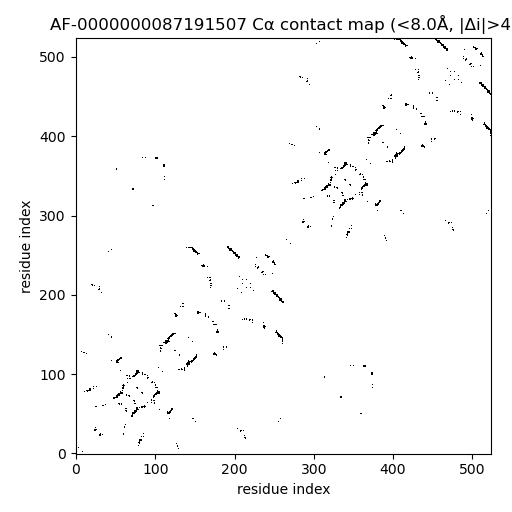LEU B 1 231 ? -1.066 -44.531 -17.172 1 96.31 231 LEU B CA 1
ATOM 3774 C C . LEU B 1 231 ? -1.279 -45.969 -17.641 1 96.31 231 LEU B C 1
ATOM 3776 O O . LEU B 1 231 ? -0.789 -46.344 -18.719 1 96.31 231 LEU B O 1
ATOM 3780 N N . ALA B 1 232 ? -2.051 -46.688 -16.875 1 96.38 232 ALA B N 1
ATOM 3781 C CA . ALA B 1 232 ? -2.309 -48.094 -17.188 1 96.38 232 ALA B CA 1
ATOM 3782 C C . ALA B 1 232 ? -3.539 -48.25 -18.078 1 96.38 232 ALA B C 1
ATOM 3784 O O . ALA B 1 232 ? -3.975 -49.375 -18.359 1 96.38 232 ALA B O 1
ATOM 3785 N N . GLY B 1 233 ? -4.105 -47.188 -18.5 1 96 233 GLY B N 1
ATOM 3786 C CA . GLY B 1 233 ? -5.219 -47.25 -19.438 1 96 233 GLY B CA 1
ATOM 3787 C C . GLY B 1 233 ? -6.559 -46.969 -18.781 1 96 233 GLY B C 1
ATOM 3788 O O . GLY B 1 233 ? -7.609 -47.188 -19.391 1 96 233 GLY B O 1
ATOM 3789 N N . GLY B 1 234 ? -6.484 -46.594 -17.484 1 96.31 234 GLY B N 1
ATOM 3790 C CA . GLY B 1 234 ? -7.707 -46.25 -16.781 1 96.31 234 GLY B CA 1
ATOM 3791 C C . GLY B 1 234 ? -8.312 -44.938 -17.203 1 96.31 234 GLY B C 1
ATOM 3792 O O . GLY B 1 234 ? -8.008 -44.438 -18.297 1 96.31 234 GLY B O 1
ATOM 3793 N N . PRO B 1 235 ? -9.227 -44.438 -16.391 1 96 235 PRO B N 1
ATOM 3794 C CA . PRO B 1 235 ? -9.938 -43.219 -16.719 1 96 235 PRO B CA 1
ATOM 3795 C C . PRO B 1 235 ? -9.008 -42 -16.812 1 96 235 PRO B C 1
ATOM 3797 O O . PRO B 1 235 ? -8.055 -41.906 -16.031 1 96 235 PRO B O 1
ATOM 3800 N N . VAL B 1 236 ? -9.344 -41.062 -17.656 1 96.38 236 VAL B N 1
ATOM 3801 C CA . VAL B 1 236 ? -8.562 -39.875 -17.891 1 96.38 236 VAL B CA 1
ATOM 3802 C C . VAL B 1 236 ? -8.82 -38.875 -16.766 1 96.38 236 VAL B C 1
ATOM 3804 O O . VAL B 1 236 ? -9.969 -38.5 -16.484 1 96.38 236 VAL B O 1
ATOM 3807 N N . SER B 1 237 ? -7.836 -38.344 -16.078 1 95.81 237 SER B N 1
ATOM 3808 C CA . SER B 1 237 ? -7.941 -37.438 -14.961 1 95.81 237 SER B CA 1
ATOM 3809 C C . SER B 1 237 ? -7.832 -35.969 -15.43 1 95.81 237 SER B C 1
ATOM 3811 O O . SER B 1 237 ? -8.289 -35.062 -14.742 1 95.81 237 SER B O 1
ATOM 3813 N N . GLY B 1 238 ? -7.168 -35.781 -16.609 1 96.12 238 GLY B N 1
ATOM 3814 C CA . GLY B 1 238 ? -6.836 -34.438 -17.078 1 96.12 238 GLY B CA 1
ATOM 3815 C C . GLY B 1 238 ? -5.438 -34 -16.688 1 96.12 238 GLY B C 1
ATOM 3816 O O . GLY B 1 238 ? -4.945 -32.969 -17.172 1 96.12 238 GLY B O 1
ATOM 3817 N N . MET B 1 239 ? -4.742 -34.781 -15.914 1 97.44 239 MET B N 1
ATOM 3818 C CA . MET B 1 239 ? -3.418 -34.406 -15.406 1 97.44 239 MET B CA 1
ATOM 3819 C C . MET B 1 239 ? -2.326 -34.875 -16.375 1 97.44 239 MET B C 1
ATOM 3821 O O . MET B 1 239 ? -1.168 -34.469 -16.234 1 97.44 239 MET B O 1
ATOM 3825 N N . ARG B 1 240 ? -2.666 -35.688 -17.312 1 97.19 240 ARG B N 1
ATOM 3826 C CA . ARG B 1 240 ? -1.755 -36.188 -18.344 1 97.19 240 ARG B CA 1
ATOM 3827 C C . ARG B 1 240 ? -0.474 -36.75 -17.719 1 97.19 240 ARG B C 1
ATOM 3829 O O . ARG B 1 240 ? 0.622 -36.281 -18.031 1 97.19 240 ARG B O 1
ATOM 3836 N N . PRO B 1 241 ? -0.623 -37.812 -16.875 1 97.88 241 PRO B N 1
ATOM 3837 C CA . PRO B 1 241 ? 0.541 -38.375 -16.188 1 97.88 241 PRO B CA 1
ATOM 3838 C C . PRO B 1 241 ? 1.546 -39 -17.141 1 97.88 241 PRO B C 1
ATOM 3840 O O . PRO B 1 241 ? 1.162 -39.5 -18.203 1 97.88 241 PRO B O 1
ATOM 3843 N N . VAL B 1 242 ? 2.822 -38.906 -16.828 1 97.5 242 VAL B N 1
ATOM 3844 C CA . VAL B 1 242 ? 3.922 -39.531 -17.562 1 97.5 242 VAL B CA 1
ATOM 3845 C C . VAL B 1 242 ? 4.961 -40.062 -16.578 1 97.5 242 VAL B C 1
ATOM 3847 O O . VAL B 1 242 ? 5.051 -39.625 -15.445 1 97.5 242 VAL B O 1
ATOM 3850 N N . THR B 1 243 ? 5.594 -41.062 -16.953 1 96.56 243 THR B N 1
ATOM 3851 C CA . THR B 1 243 ? 6.723 -41.562 -16.172 1 96.56 243 THR B CA 1
ATOM 3852 C C . THR B 1 243 ? 8.039 -41.031 -16.734 1 96.56 243 THR B C 1
ATOM 3854 O O . THR B 1 243 ? 8.336 -41.219 -17.922 1 96.56 243 THR B O 1
ATOM 3857 N N . LEU B 1 244 ? 8.727 -40.281 -15.992 1 94.75 244 LEU B N 1
ATOM 3858 C CA . LEU B 1 244 ? 10.055 -39.781 -16.344 1 94.75 244 LEU B CA 1
ATOM 3859 C C . LEU B 1 244 ? 11.094 -40.25 -15.328 1 94.75 244 LEU B C 1
ATOM 3861 O O . LEU B 1 244 ? 10.945 -40.031 -14.133 1 94.75 244 LEU B O 1
ATOM 3865 N N . ASP B 1 245 ? 12.125 -40.969 -15.789 1 93.25 245 ASP B N 1
ATOM 3866 C CA . ASP B 1 245 ? 13.195 -41.5 -14.953 1 93.25 245 ASP B CA 1
ATOM 3867 C C . ASP B 1 245 ? 12.633 -42.344 -13.805 1 93.25 245 ASP B C 1
ATOM 3869 O O . ASP B 1 245 ? 13.016 -42.156 -12.648 1 93.25 245 ASP B O 1
ATOM 3873 N N . GLY B 1 246 ? 11.602 -43.094 -14.07 1 92.12 246 GLY B N 1
ATOM 3874 C CA . GLY B 1 246 ? 11.031 -44.031 -13.133 1 92.12 246 GLY B CA 1
ATOM 3875 C C . GLY B 1 246 ? 10.125 -43.375 -12.102 1 92.12 246 GLY B C 1
ATOM 3876 O O . GLY B 1 246 ? 9.664 -44.031 -11.164 1 92.12 246 GLY B O 1
ATOM 3877 N N . ARG B 1 247 ? 9.969 -42.125 -12.312 1 95 247 ARG B N 1
ATOM 3878 C CA . ARG B 1 247 ? 9.117 -41.375 -11.367 1 95 247 ARG B CA 1
ATOM 3879 C C . ARG B 1 247 ? 7.871 -40.844 -12.062 1 95 247 ARG B C 1
ATOM 3881 O O . ARG B 1 247 ? 7.91 -40.5 -13.25 1 95 247 ARG B O 1
ATOM 3888 N N . LEU B 1 248 ? 6.785 -40.844 -11.289 1 96.94 248 LEU B N 1
ATOM 3889 C CA . LEU B 1 248 ? 5.52 -40.344 -11.805 1 96.94 248 LEU B CA 1
ATOM 3890 C C . LEU B 1 248 ? 5.547 -38.812 -11.906 1 96.94 248 LEU B C 1
ATOM 3892 O O . LEU B 1 248 ? 5.938 -38.125 -10.961 1 96.94 248 LEU B O 1
ATOM 3896 N N . HIS B 1 249 ? 5.324 -38.281 -13.086 1 97.69 249 HIS B N 1
ATOM 3897 C CA . HIS B 1 249 ? 5.137 -36.875 -13.391 1 97.69 249 HIS B CA 1
ATOM 3898 C C . HIS B 1 249 ? 3.732 -36.594 -13.93 1 97.69 249 HIS B C 1
ATOM 3900 O O . HIS B 1 249 ? 2.961 -37.531 -14.148 1 97.69 249 HIS B O 1
ATOM 3906 N N . TYR B 1 250 ? 3.4 -35.438 -13.984 1 97.25 250 TYR B N 1
ATOM 3907 C CA . TYR B 1 250 ? 2.176 -34.969 -14.625 1 97.25 250 TYR B CA 1
ATOM 3908 C C . TYR B 1 250 ? 2.434 -33.719 -15.453 1 97.25 250 TYR B C 1
ATOM 3910 O O . TYR B 1 250 ? 3.531 -33.156 -15.414 1 97.25 250 TYR B O 1
ATOM 3918 N N . THR B 1 251 ? 1.477 -33.281 -16.266 1 96.94 251 THR B N 1
ATOM 3919 C CA . THR B 1 251 ? 1.655 -32.156 -17.156 1 96.94 251 THR B CA 1
ATOM 3920 C C . THR B 1 251 ? 0.627 -31.062 -16.875 1 96.94 251 THR B C 1
ATOM 3922 O O . THR B 1 251 ? -0.57 -31.328 -16.781 1 96.94 251 THR B O 1
ATOM 3925 N N . GLN B 1 252 ? 1.102 -29.844 -16.641 1 96.75 252 GLN B N 1
ATOM 3926 C CA . GLN B 1 252 ? 0.275 -28.656 -16.547 1 96.75 252 GLN B CA 1
ATOM 3927 C C . GLN B 1 252 ? 0.445 -27.766 -17.781 1 96.75 252 GLN B C 1
ATOM 3929 O O . GLN B 1 252 ? 1.516 -27.734 -18.391 1 96.75 252 GLN B O 1
ATOM 3934 N N . SER B 1 253 ? -0.628 -27.141 -18.188 1 97.5 253 SER B N 1
ATOM 3935 C CA . SER B 1 253 ? -0.537 -26.078 -19.172 1 97.5 253 SER B CA 1
ATOM 3936 C C . SER B 1 253 ? -0.465 -24.703 -18.5 1 97.5 253 SER B C 1
ATOM 3938 O O . SER B 1 253 ? -1.301 -24.375 -17.656 1 97.5 253 SER B O 1
ATOM 3940 N N . TRP B 1 254 ? 0.57 -23.953 -18.812 1 98 254 TRP B N 1
ATOM 3941 C CA . TRP B 1 254 ? 0.75 -22.609 -18.281 1 98 254 TRP B CA 1
ATOM 3942 C C . TRP B 1 254 ? 0.584 -21.562 -19.391 1 98 254 TRP B C 1
ATOM 3944 O O . TRP B 1 254 ? 0.889 -21.844 -20.562 1 98 254 TRP B O 1
ATOM 3954 N N . VAL B 1 255 ? 0.068 -20.469 -19.047 1 98.06 255 VAL B N 1
ATOM 3955 C CA . VAL B 1 255 ? -0.005 -19.359 -19.984 1 98.06 255 VAL B CA 1
ATOM 3956 C C . VAL B 1 255 ? 0.818 -18.188 -19.453 1 98.06 255 VAL B C 1
ATOM 3958 O O . VAL B 1 255 ? 0.891 -17.969 -18.234 1 98.06 255 VAL B O 1
ATOM 3961 N N . GLN B 1 256 ? 1.489 -17.453 -20.25 1 98 256 GLN B N 1
ATOM 3962 C CA . GLN B 1 256 ? 1.949 -16.078 -20.062 1 98 256 GLN B CA 1
ATOM 3963 C C . GLN B 1 256 ? 1.236 -15.133 -21.031 1 98 256 GLN B C 1
ATOM 3965 O O . GLN B 1 256 ? 1.237 -15.344 -22.234 1 98 256 GLN B O 1
ATOM 3970 N N . LEU B 1 257 ? 0.63 -14.234 -20.484 1 98.31 257 LEU B N 1
ATOM 3971 C CA . LEU B 1 257 ? -0.193 -13.312 -21.25 1 98.31 257 LEU B CA 1
ATOM 3972 C C . LEU B 1 257 ? 0.216 -11.867 -20.984 1 98.31 257 LEU B C 1
ATOM 3974 O O . LEU B 1 257 ? 0.481 -11.492 -19.844 1 98.31 257 LEU B O 1
ATOM 3978 N N . LEU B 1 258 ? 0.377 -11.047 -22.047 1 98.62 258 LEU B N 1
ATOM 3979 C CA . LEU B 1 258 ? 0.622 -9.617 -21.969 1 98.62 258 LEU B CA 1
ATOM 3980 C C . LEU B 1 258 ? -0.636 -8.828 -22.328 1 98.62 258 LEU B C 1
ATOM 3982 O O . LEU B 1 258 ? -1.228 -9.039 -23.391 1 98.62 258 LEU B O 1
ATOM 3986 N N . ALA B 1 259 ? -1.061 -7.996 -21.453 1 98.81 259 ALA B N 1
ATOM 3987 C CA . ALA B 1 259 ? -2.213 -7.133 -21.703 1 98.81 259 ALA B CA 1
ATOM 3988 C C . ALA B 1 259 ? -1.866 -5.672 -21.438 1 98.81 259 ALA B C 1
ATOM 3990 O O . ALA B 1 259 ? -0.853 -5.367 -20.812 1 98.81 259 ALA B O 1
ATOM 3991 N N . VAL B 1 260 ? -2.645 -4.785 -22 1 98.5 260 VAL B N 1
ATOM 3992 C CA . VAL B 1 260 ? -2.512 -3.346 -21.797 1 98.5 260 VAL B CA 1
ATOM 3993 C C . VAL B 1 260 ? -3.879 -2.738 -21.484 1 98.5 260 VAL B C 1
ATOM 3995 O O . VAL B 1 260 ? -4.906 -3.234 -21.969 1 98.5 260 VAL B O 1
ATOM 3998 N N . PRO B 1 261 ? -3.91 -1.699 -20.656 1 97.94 261 PRO B N 1
ATOM 3999 C CA . PRO B 1 261 ? -5.18 -0.983 -20.516 1 97.94 261 PRO B CA 1
ATOM 4000 C C . PRO B 1 261 ? -5.559 -0.197 -21.766 1 97.94 261 PRO B C 1
ATOM 4002 O O . PRO B 1 261 ? -4.684 0.304 -22.484 1 97.94 261 PRO B O 1
ATOM 4005 N N . ASP B 1 262 ? -6.82 -0.078 -22.078 1 93.44 262 ASP B N 1
ATOM 4006 C CA . ASP B 1 262 ? -7.285 0.705 -23.219 1 93.44 262 ASP B CA 1
ATOM 4007 C C . ASP B 1 262 ? -7.406 2.184 -22.859 1 93.44 262 ASP B C 1
ATOM 4009 O O . ASP B 1 262 ? -7.621 2.529 -21.703 1 93.44 262 ASP B O 1
#

Radius of gyration: 27.03 Å; Cα contacts (8 Å, |Δi|>4): 1075; chains: 2; bounding box: 46×94×56 Å

Solvent-accessible surface area (backbone atoms only — not comparable to full-atom values): 26553 Å² total; per-residue (Å²): 128,83,80,65,52,72,53,55,50,40,50,52,44,35,32,54,51,44,41,73,28,30,73,34,65,72,31,79,86,41,26,49,87,69,52,75,54,40,66,60,51,50,58,73,63,59,73,44,58,82,30,33,32,36,29,43,44,30,51,46,26,65,67,47,63,71,42,40,91,45,28,46,33,26,41,30,27,18,68,29,65,49,15,39,52,52,20,49,54,52,34,58,76,69,65,46,67,47,51,36,49,31,58,42,46,57,61,60,59,55,56,47,70,47,48,21,43,31,34,36,36,49,71,40,61,32,43,46,73,47,47,60,44,27,47,32,38,56,36,45,29,27,15,85,88,23,40,34,35,41,34,34,59,38,45,56,84,90,50,60,56,51,41,46,59,56,45,28,68,45,32,78,40,47,52,50,56,44,34,69,67,54,54,46,49,40,32,48,75,46,49,21,43,71,78,44,76,46,75,48,77,44,78,42,57,43,65,45,56,41,56,37,54,62,34,55,69,70,57,46,51,51,52,53,49,50,44,51,38,30,71,72,68,46,69,68,50,42,38,62,52,42,76,56,94,90,34,61,26,28,42,44,40,35,35,43,34,37,29,30,42,110,129,84,81,63,54,72,51,55,49,39,51,53,44,34,33,54,49,42,39,72,28,28,72,34,67,74,33,78,87,42,24,48,86,69,50,76,52,38,67,59,49,50,59,73,63,58,72,43,60,82,29,32,31,36,29,42,42,30,51,47,25,66,67,47,62,70,42,40,89,44,28,47,34,26,41,29,26,21,68,30,65,50,15,39,52,52,20,47,54,53,34,56,76,70,66,46,67,45,51,37,49,29,58,41,47,56,61,59,59,55,55,48,70,47,46,20,43,32,35,36,34,51,71,40,61,30,44,47,72,48,48,59,44,28,45,31,40,54,35,45,29,28,16,84,89,22,40,34,36,43,32,33,62,37,45,56,84,91,50,63,54,52,41,48,60,56,45,28,69,45,32,76,39,45,53,50,55,46,36,69,65,55,53,45,48,41,32,48,75,45,48,23,42,72,78,44,75,46,75,48,78,43,78,42,57,42,64,46,54,38,57,37,54,64,34,53,68,69,58,46,51,51,52,52,50,50,44,51,39,30,70,72,70,47,68,68,51,43,40,64,54,44,73,54,94,90,33,61,26,29,41,46,40,35,34,42,33,37,28,31,42,110

Organism: Streptomyces mobaraensis (NCBI:txid35621)

pLDDT: mean 95.58, std 7.74, range [30.95, 98.94]